Protein AF-A0A9P8C6C4-F1 (afdb_monomer_lite)

pLDDT: mean 72.09, std 23.49, range [23.41, 96.38]

Secondary structure (DSSP, 8-state):
--HHHHHHHHHHTSHHHHHTT-TTS--TT--TT--HHHHHHHHHHHHHHHTTHHHHHHHHHHTT-TT------S--SS--TTS--TTSHHHHHHHHHHHHHHHHHHHHHHHHHHHHHHHIIIII--S--EEE-HHHHHIIIIIII-GGG-SSS-HHHHHHHHHHHHHHHHHHHHTTHHHHHHHHS-HHHHHHHHHHHHHHHHHHHHSSSSS---EE--SSSSSEE----GGGB-TTS-B-S-TT--HHHHHIIIIIIIHHHHHHHTT-TTHHHHHHHHHHHHH--TTSTT-SS-SSHHHHHHHHHHT-SS------SSTT-------THHHHHHHHHHHHHHHHHHHHHHHHHHHHHHHTT-EETTTTEETTHHHHHHHHHHHHHHHHHTTPPPEEE-TTHHHHHHTT--SHHHHHHHHHHHHHHGGGHHHHTT--HHHHHHHHHHHHHHHGGGGGGS--S-HHHHHHHHHHHHHHHHTT-HHHHHHHHHHHHHHHHHHHHHHHHHTTTS---TTGGGSPP--SS-TT-SS-HHHHHHHTT-TTTTS---HHHHHHHHHHHHHHHHHHHHHHHHHHHTTS-------------------------------------------------------------------------------------------------------------------------

Radius of gyration: 35.08 Å; chains: 1; bounding box: 98×81×143 Å

Structure (mmCIF, N/CA/C/O backbone):
data_AF-A0A9P8C6C4-F1
#
_entry.id   AF-A0A9P8C6C4-F1
#
loop_
_atom_site.group_PDB
_atom_site.id
_atom_site.type_symbol
_atom_site.label_atom_id
_atom_site.label_alt_id
_atom_site.label_comp_id
_atom_site.label_asym_id
_atom_site.label_entity_id
_atom_site.label_seq_id
_atom_site.pdbx_PDB_ins_code
_atom_site.Cartn_x
_atom_site.Cartn_y
_atom_site.Cartn_z
_atom_site.occupancy
_atom_site.B_iso_or_equiv
_atom_site.auth_seq_id
_atom_site.auth_comp_id
_atom_site.auth_asym_id
_atom_site.auth_atom_id
_atom_site.pdbx_PDB_model_num
ATOM 1 N N . MET A 1 1 ? -21.435 -34.647 16.711 1.00 60.44 1 MET A N 1
ATOM 2 C CA . MET A 1 1 ? -20.491 -33.586 16.289 1.00 60.44 1 MET A CA 1
ATOM 3 C C . MET A 1 1 ? -19.657 -34.067 15.110 1.00 60.44 1 MET A C 1
ATOM 5 O O . MET A 1 1 ? -18.943 -35.068 15.245 1.00 60.44 1 MET A O 1
ATOM 9 N N . GLY A 1 2 ? -19.769 -33.387 13.965 1.00 82.94 2 GLY A N 1
ATOM 10 C CA . GLY A 1 2 ? -18.887 -33.597 12.809 1.00 82.94 2 GLY A CA 1
ATOM 11 C C . GLY A 1 2 ? -17.438 -33.200 13.120 1.00 82.94 2 GLY A C 1
ATOM 12 O O . GLY A 1 2 ? -17.181 -32.551 14.133 1.00 82.94 2 GLY A O 1
ATOM 13 N N . TRP A 1 3 ? -16.485 -33.602 12.274 1.00 86.94 3 TRP A N 1
ATOM 14 C CA . TRP A 1 3 ? -15.050 -33.352 12.497 1.00 86.94 3 TRP A CA 1
ATOM 15 C C . TRP A 1 3 ? -14.733 -31.860 12.696 1.00 86.94 3 TRP A C 1
ATOM 17 O O . TRP A 1 3 ? -14.073 -31.507 13.666 1.00 86.94 3 TRP A O 1
ATOM 27 N N . VAL A 1 4 ? -15.318 -30.988 11.866 1.00 85.12 4 VAL A N 1
ATOM 28 C CA . VAL A 1 4 ? -15.214 -29.516 11.953 1.00 85.12 4 VAL A CA 1
ATOM 29 C C . VAL A 1 4 ? -15.538 -29.000 13.358 1.00 85.12 4 VAL A C 1
ATOM 31 O O . VAL A 1 4 ? -14.808 -28.192 13.924 1.00 85.12 4 VAL A O 1
ATOM 34 N N . GLU A 1 5 ? -16.621 -29.495 13.950 1.00 84.25 5 GLU A N 1
ATOM 35 C CA . GLU A 1 5 ? -17.101 -29.028 15.249 1.00 84.25 5 GLU A CA 1
ATOM 36 C C . GLU A 1 5 ? -16.272 -29.579 16.408 1.00 84.25 5 GLU A C 1
ATOM 38 O O . GLU A 1 5 ? -16.008 -28.864 17.372 1.00 84.25 5 GLU A O 1
ATOM 43 N N . ARG A 1 6 ? -15.765 -30.814 16.285 1.00 86.12 6 ARG A N 1
ATOM 44 C CA . ARG A 1 6 ? -14.806 -31.367 17.254 1.00 86.12 6 ARG A CA 1
ATOM 45 C C . ARG A 1 6 ? -13.509 -30.569 17.265 1.00 86.12 6 ARG A C 1
ATOM 47 O O . ARG A 1 6 ? -13.021 -30.248 18.343 1.00 86.12 6 ARG A O 1
ATOM 54 N N . THR A 1 7 ? -12.977 -30.227 16.094 1.00 85.62 7 THR A N 1
ATOM 55 C CA . THR A 1 7 ? -11.746 -29.437 15.973 1.00 85.62 7 THR A CA 1
ATOM 56 C C . THR A 1 7 ? -11.948 -28.026 16.516 1.00 85.62 7 THR A C 1
ATOM 58 O O . THR A 1 7 ? -11.130 -27.561 17.304 1.00 85.62 7 THR A O 1
ATOM 61 N N . ASN A 1 8 ? -13.067 -27.372 16.185 1.00 87.44 8 ASN A N 1
ATOM 62 C CA . ASN A 1 8 ? -13.398 -26.054 16.731 1.00 87.44 8 ASN A CA 1
ATOM 63 C C . ASN A 1 8 ? -13.511 -26.083 18.263 1.00 87.44 8 ASN A C 1
ATOM 65 O O . ASN A 1 8 ? -12.898 -25.252 18.923 1.00 87.44 8 ASN A O 1
ATOM 69 N N . MET A 1 9 ? -14.209 -27.067 18.840 1.00 83.56 9 MET A N 1
ATOM 70 C CA . MET A 1 9 ? -14.356 -27.190 20.297 1.00 83.56 9 MET A CA 1
ATOM 71 C C . MET A 1 9 ? -13.047 -27.567 21.002 1.00 83.56 9 MET A C 1
ATOM 73 O O . MET A 1 9 ? -12.782 -27.097 22.109 1.00 83.56 9 MET A O 1
ATOM 77 N N . ALA A 1 10 ? -12.215 -28.405 20.380 1.00 86.19 10 ALA A N 1
ATOM 78 C CA . ALA A 1 10 ? -10.896 -28.747 20.906 1.00 86.19 10 ALA A CA 1
ATOM 79 C C . ALA A 1 10 ? -9.969 -27.522 20.921 1.00 86.19 10 ALA A C 1
ATOM 81 O O . ALA A 1 10 ? -9.306 -27.262 21.925 1.00 86.19 10 ALA A O 1
ATOM 82 N N . MET A 1 11 ? -9.973 -26.735 19.840 1.00 87.56 11 MET A N 1
ATOM 83 C CA . MET A 1 11 ? -9.178 -25.510 19.738 1.00 87.56 11 MET A CA 1
ATOM 84 C C . MET A 1 11 ? -9.706 -24.402 20.651 1.00 87.56 11 MET A C 1
ATOM 86 O O . MET A 1 11 ? -8.899 -23.737 21.294 1.00 87.56 11 MET A O 1
ATOM 90 N N . ALA A 1 12 ? -11.024 -24.251 20.801 1.00 83.31 12 ALA A N 1
ATOM 91 C CA . ALA A 1 12 ? -11.626 -23.292 21.728 1.00 83.31 12 ALA A CA 1
ATOM 92 C C . ALA A 1 12 ? -11.179 -23.530 23.180 1.00 83.31 12 ALA A C 1
ATOM 94 O O . ALA A 1 12 ? -10.804 -22.594 23.879 1.00 83.31 12 ALA A O 1
ATOM 95 N N . LYS A 1 13 ? -11.124 -24.794 23.620 1.00 84.81 13 LYS A N 1
ATOM 96 C CA . LYS A 1 13 ? -10.669 -25.163 24.976 1.00 84.81 13 LYS A CA 1
ATOM 97 C C . LYS A 1 13 ? -9.148 -25.102 25.163 1.00 84.81 13 LYS A C 1
ATOM 99 O O . LYS A 1 13 ? -8.657 -25.199 26.290 1.00 84.81 13 LYS A O 1
ATOM 104 N N . SER A 1 14 ? -8.391 -24.976 24.076 1.00 90.00 14 SER A N 1
ATOM 105 C CA . SER A 1 14 ? -6.930 -24.926 24.117 1.00 90.00 14 SER A CA 1
ATOM 106 C C . SER A 1 14 ? -6.407 -23.581 24.647 1.00 90.00 14 SER A C 1
ATOM 108 O O . SER A 1 14 ? -7.156 -22.633 24.883 1.00 90.00 14 SER A O 1
ATOM 110 N N . VAL A 1 15 ? -5.087 -23.485 24.837 1.00 86.19 15 VAL A N 1
ATOM 111 C CA . VAL A 1 15 ? -4.421 -22.214 25.179 1.00 86.19 15 VAL A CA 1
ATOM 112 C C . VAL A 1 15 ? -4.618 -21.178 24.069 1.00 86.19 15 VAL A C 1
ATOM 114 O O . VAL A 1 15 ? -4.832 -20.007 24.364 1.00 86.19 15 VAL A O 1
ATOM 117 N N . ILE A 1 16 ? -4.634 -21.621 22.808 1.00 84.06 16 ILE A N 1
ATOM 118 C CA . ILE A 1 16 ? -4.867 -20.765 21.639 1.00 84.06 16 ILE A CA 1
ATOM 119 C C . ILE A 1 16 ? -6.275 -20.168 21.720 1.00 84.06 16 ILE A C 1
ATOM 121 O O . ILE A 1 16 ? -6.435 -18.957 21.629 1.00 84.06 16 ILE A O 1
ATOM 125 N N . GLY A 1 17 ? -7.293 -20.991 21.983 1.00 79.31 17 GLY A N 1
ATOM 126 C CA . GLY A 1 17 ? -8.668 -20.505 22.103 1.00 79.31 17 GLY A CA 1
ATOM 127 C C . GLY A 1 17 ? -8.864 -19.502 23.237 1.00 79.31 17 GLY A C 1
ATOM 128 O O . GLY A 1 17 ? -9.591 -18.531 23.057 1.00 79.31 17 GLY A O 1
ATOM 129 N N . ARG A 1 18 ? -8.154 -19.671 24.360 1.00 82.19 18 ARG A N 1
ATOM 130 C CA . ARG A 1 18 ? -8.164 -18.698 25.465 1.00 82.19 18 ARG A CA 1
ATOM 131 C C . ARG A 1 18 ? -7.414 -17.402 25.146 1.00 82.19 18 ARG A C 1
ATOM 133 O O . ARG A 1 18 ? -7.883 -16.346 25.548 1.00 82.19 18 ARG A O 1
ATOM 140 N N . HIS A 1 19 ? -6.289 -17.464 24.428 1.00 84.88 19 HIS A N 1
ATOM 141 C CA . HIS A 1 19 ? -5.524 -16.273 24.021 1.00 84.88 19 HIS A CA 1
ATOM 142 C C . HIS A 1 19 ? -6.310 -15.402 23.035 1.00 84.88 19 HIS A C 1
ATOM 144 O O . HIS A 1 19 ? -6.444 -14.201 23.236 1.00 84.88 19 HIS A O 1
ATOM 150 N N . PHE A 1 20 ? -6.891 -16.027 22.008 1.00 84.19 20 PHE A N 1
ATOM 151 C CA . PHE A 1 20 ? -7.657 -15.341 20.961 1.00 84.19 20 PHE A CA 1
ATOM 152 C C . PHE A 1 20 ? -9.136 -15.110 21.326 1.00 84.19 20 PHE A C 1
ATOM 154 O O . PHE A 1 20 ? -9.874 -14.535 20.529 1.00 84.19 20 PHE A O 1
ATOM 161 N N . ARG A 1 21 ? -9.562 -15.518 22.533 1.00 83.62 21 ARG A N 1
ATOM 162 C CA . ARG A 1 21 ? -10.928 -15.356 23.073 1.00 83.62 21 ARG A CA 1
ATOM 163 C C . ARG A 1 21 ? -12.019 -15.970 22.187 1.00 83.62 21 ARG A C 1
ATOM 165 O O . ARG A 1 21 ? -13.070 -15.364 21.973 1.00 83.62 21 ARG A O 1
ATOM 172 N N . LEU A 1 22 ? -11.760 -17.178 21.682 1.00 83.88 22 LEU A N 1
ATOM 173 C CA . LEU A 1 22 ? -12.692 -17.919 20.830 1.00 83.88 22 LEU A CA 1
ATOM 174 C C . LEU A 1 22 ? -13.999 -18.266 21.557 1.00 83.88 22 LEU A C 1
ATOM 176 O O . LEU A 1 22 ? -14.025 -18.433 22.779 1.00 83.88 22 LEU A O 1
ATOM 180 N N . GLU A 1 23 ? -15.069 -18.454 20.787 1.00 82.44 23 GLU A N 1
ATOM 181 C CA . GLU A 1 23 ? -16.352 -18.943 21.296 1.00 82.44 23 GLU A CA 1
ATOM 182 C C . GLU A 1 23 ? -16.161 -20.283 22.036 1.00 82.44 23 GLU A C 1
ATOM 184 O O . GLU A 1 23 ? -15.497 -21.189 21.525 1.00 82.44 23 GLU A O 1
ATOM 189 N N . PHE A 1 24 ? -16.735 -20.420 23.239 1.00 77.94 24 PHE A N 1
ATOM 190 C CA . PHE A 1 24 ? -16.624 -21.603 24.111 1.00 77.94 24 PHE A CA 1
ATOM 191 C C . PHE A 1 24 ? -15.257 -21.818 24.786 1.00 77.94 24 PHE A C 1
ATOM 193 O O . PHE A 1 24 ? -14.993 -22.911 25.303 1.00 77.94 24 PHE A O 1
ATOM 200 N N . CYS A 1 25 ? -14.381 -20.806 24.832 1.00 77.00 25 CYS A N 1
ATOM 201 C CA . CYS A 1 25 ? -13.099 -20.914 25.543 1.00 77.00 25 CYS A CA 1
ATOM 202 C C . CYS A 1 25 ? -13.213 -20.750 27.073 1.00 77.00 25 CYS A C 1
ATOM 204 O O . CYS A 1 25 ? -12.270 -21.076 27.799 1.00 77.00 25 CYS A O 1
ATOM 206 N N . GLY A 1 26 ? -14.369 -20.289 27.574 1.00 70.81 26 GLY A N 1
ATOM 207 C CA . GLY A 1 26 ? -14.661 -20.171 29.008 1.00 70.81 26 GLY A CA 1
ATOM 208 C C . GLY A 1 26 ? -14.072 -18.930 29.690 1.00 70.81 26 GLY A C 1
ATOM 209 O O . GLY A 1 26 ? -14.031 -18.876 30.919 1.00 70.81 26 GLY A O 1
ATOM 210 N N . THR A 1 27 ? -13.597 -17.941 28.927 1.00 74.75 27 THR A N 1
ATOM 211 C CA . THR A 1 27 ? -13.163 -16.634 29.453 1.00 74.75 27 THR A CA 1
ATOM 212 C C . THR A 1 27 ? -14.326 -15.643 29.527 1.00 74.75 27 THR A C 1
ATOM 214 O O . THR A 1 27 ? -15.231 -15.705 28.702 1.00 74.75 27 THR A O 1
ATOM 217 N N . ARG A 1 28 ? -14.270 -14.677 30.458 1.00 66.12 28 ARG A N 1
ATOM 218 C CA . ARG A 1 28 ? -15.314 -13.645 30.652 1.00 66.12 28 ARG A CA 1
ATOM 219 C C . ARG A 1 28 ? -15.595 -12.799 29.395 1.00 66.12 28 ARG A C 1
ATOM 221 O O . ARG A 1 28 ? -16.737 -12.407 29.201 1.00 66.12 28 ARG A O 1
ATOM 228 N N . ASN A 1 29 ? -14.587 -12.585 28.545 1.00 70.50 29 ASN A N 1
ATOM 229 C CA . ASN A 1 29 ? -14.662 -11.732 27.351 1.00 70.50 29 ASN A CA 1
ATOM 230 C C . ASN A 1 29 ? -14.589 -12.563 26.051 1.00 70.50 29 ASN A C 1
ATOM 232 O O . ASN A 1 29 ? -13.774 -12.276 25.178 1.00 70.50 29 ASN A O 1
ATOM 236 N N . GLU A 1 30 ? -15.364 -13.646 25.935 1.00 76.25 30 GLU A N 1
ATOM 237 C CA . GLU A 1 30 ? -15.393 -14.449 24.701 1.00 76.25 30 GLU A CA 1
ATOM 238 C C . GLU A 1 30 ? -16.067 -13.704 23.531 1.00 76.25 30 GLU A C 1
ATOM 240 O O . GLU A 1 30 ? -17.112 -13.069 23.697 1.00 76.25 30 GLU A O 1
ATOM 245 N N . ARG A 1 31 ? -15.493 -13.802 22.323 1.00 77.62 31 ARG A N 1
ATOM 246 C CA . ARG A 1 31 ? -16.089 -13.243 21.100 1.00 77.62 31 ARG A CA 1
ATOM 247 C C . ARG A 1 31 ? -17.083 -14.249 20.516 1.00 77.62 31 ARG A C 1
ATOM 249 O O . ARG A 1 31 ? -16.695 -15.274 19.950 1.00 77.62 31 ARG A O 1
ATOM 256 N N . LYS A 1 32 ? -18.380 -13.970 20.659 1.00 74.88 32 LYS A N 1
ATOM 257 C CA . LYS A 1 32 ? -19.456 -14.834 20.141 1.00 74.88 32 LYS A CA 1
ATOM 258 C C . LYS A 1 32 ? -19.371 -14.956 18.613 1.00 74.88 32 LYS A C 1
ATOM 260 O O . LYS A 1 32 ? -19.130 -13.968 17.929 1.00 74.88 32 LYS A O 1
ATOM 265 N N . GLY A 1 33 ? -19.568 -16.166 18.086 1.00 77.12 33 GLY A N 1
ATOM 266 C CA . GLY A 1 33 ? -19.507 -16.455 16.646 1.00 77.12 33 GLY A CA 1
ATOM 267 C C . GLY A 1 33 ? -18.106 -16.720 16.078 1.00 77.12 33 GLY A C 1
ATOM 268 O O . GLY A 1 33 ? -17.983 -17.002 14.884 1.00 77.12 33 GLY A O 1
ATOM 269 N N . THR A 1 34 ? -17.052 -16.685 16.903 1.00 81.69 34 THR A N 1
ATOM 270 C CA . THR A 1 34 ? -15.665 -16.902 16.456 1.00 81.69 34 THR A CA 1
ATOM 271 C C . THR A 1 34 ? -15.256 -18.370 16.565 1.00 81.69 34 THR A C 1
ATOM 273 O O . THR A 1 34 ? -15.094 -18.936 17.647 1.00 81.69 34 THR A O 1
ATOM 276 N N . ARG A 1 35 ? -15.078 -19.023 15.411 1.00 87.50 35 ARG A N 1
ATOM 277 C CA . ARG A 1 35 ? -14.682 -20.438 15.313 1.00 87.50 35 ARG A CA 1
ATOM 278 C C . ARG A 1 35 ? -13.345 -20.565 14.602 1.00 87.50 35 ARG A C 1
ATOM 280 O O . ARG A 1 35 ? -13.152 -19.956 13.557 1.00 87.50 35 ARG A O 1
ATOM 287 N N . PHE A 1 36 ? -12.471 -21.443 15.092 1.00 89.00 36 PHE A N 1
ATOM 288 C CA . PHE A 1 36 ? -11.117 -21.619 14.552 1.00 89.00 36 PHE A CA 1
ATOM 289 C C . PHE A 1 36 ? -11.076 -21.817 13.025 1.00 89.00 36 PHE A C 1
ATOM 291 O O . PHE A 1 36 ? -10.344 -21.121 12.330 1.00 89.00 36 PHE A O 1
ATOM 298 N N . LEU A 1 37 ? -11.883 -22.727 12.473 1.00 89.06 37 LEU A N 1
ATOM 299 C CA . LEU A 1 37 ? -11.879 -22.982 11.026 1.00 89.06 37 LEU A CA 1
ATOM 300 C C . LEU A 1 37 ? -12.465 -21.828 10.195 1.00 89.06 37 LEU A C 1
ATOM 302 O O . LEU A 1 37 ? -12.063 -21.652 9.044 1.00 89.06 37 LEU A O 1
ATOM 306 N N . ASN A 1 38 ? -13.373 -21.032 10.769 1.00 89.50 38 ASN A N 1
ATOM 307 C CA . ASN A 1 38 ? -13.882 -19.826 10.114 1.00 89.50 38 ASN A CA 1
ATOM 308 C C . ASN A 1 38 ? -12.778 -18.769 10.038 1.00 89.50 38 ASN A C 1
ATOM 310 O O . ASN A 1 38 ? -12.552 -18.211 8.972 1.00 89.50 38 ASN A O 1
ATOM 314 N N . GLU A 1 39 ? -12.028 -18.583 11.125 1.00 91.56 39 GLU A N 1
ATOM 315 C CA . GLU A 1 39 ? -10.880 -17.673 11.176 1.00 91.56 39 GLU A CA 1
ATOM 316 C C . GLU A 1 39 ? -9.774 -18.089 10.192 1.00 91.56 39 GLU A C 1
ATOM 318 O O . GLU A 1 39 ? -9.209 -17.245 9.501 1.00 91.56 39 GLU A O 1
ATOM 323 N N . VAL A 1 40 ? -9.498 -19.392 10.049 1.00 93.06 40 VAL A N 1
ATOM 324 C CA . VAL A 1 40 ? -8.540 -19.895 9.045 1.00 93.06 40 VAL A CA 1
ATOM 325 C C . VAL A 1 40 ? -9.012 -19.589 7.625 1.00 93.06 40 VAL A C 1
ATOM 327 O O . VAL A 1 40 ? -8.235 -19.110 6.801 1.00 93.06 40 VAL A O 1
ATOM 330 N N . ARG A 1 41 ? -10.292 -19.828 7.324 1.00 90.50 41 ARG A N 1
ATOM 331 C CA . ARG A 1 41 ? -10.875 -19.503 6.015 1.00 90.50 41 ARG A CA 1
ATOM 332 C C . ARG A 1 41 ? -10.841 -18.000 5.737 1.00 90.50 41 ARG A C 1
ATOM 334 O O . ARG A 1 41 ? -10.523 -17.609 4.617 1.00 90.50 41 ARG A O 1
ATOM 341 N N . ALA A 1 42 ? -11.157 -17.184 6.733 1.00 90.88 42 ALA A N 1
ATOM 342 C CA . ALA A 1 42 ? -11.105 -15.736 6.635 1.00 90.88 42 ALA A CA 1
ATOM 343 C C . ALA A 1 42 ? -9.664 -15.236 6.431 1.00 90.88 42 ALA A C 1
ATOM 345 O O . ALA A 1 42 ? -9.440 -14.409 5.556 1.00 90.88 42 ALA A O 1
ATOM 346 N N . GLY A 1 43 ? -8.670 -15.808 7.121 1.00 92.88 43 GLY A N 1
ATOM 347 C CA . GLY A 1 43 ? -7.254 -15.505 6.882 1.00 92.88 43 GLY A CA 1
ATOM 348 C C . GLY A 1 43 ? -6.787 -15.876 5.470 1.00 92.88 43 GLY A C 1
ATOM 349 O O . GLY A 1 43 ? -6.082 -15.107 4.825 1.00 92.88 43 GLY A O 1
ATOM 350 N N . LEU A 1 44 ? -7.241 -17.014 4.932 1.00 92.06 44 LEU A N 1
ATOM 351 C CA . LEU A 1 44 ? -6.991 -17.362 3.527 1.00 92.06 44 LEU A CA 1
ATOM 352 C C . LEU A 1 44 ? -7.639 -16.357 2.567 1.00 92.06 44 LEU A C 1
ATOM 354 O O . LEU A 1 44 ? -7.019 -15.973 1.579 1.00 92.06 44 LEU A O 1
ATOM 358 N N . ALA A 1 45 ? -8.867 -15.915 2.851 1.00 89.50 45 ALA A N 1
ATOM 359 C CA . ALA A 1 45 ? -9.542 -14.900 2.047 1.00 89.50 45 ALA A CA 1
ATOM 360 C C . ALA A 1 45 ? -8.786 -13.562 2.069 1.00 89.50 45 ALA A C 1
ATOM 362 O O . ALA A 1 45 ? -8.580 -12.981 1.005 1.00 89.50 45 ALA A O 1
ATOM 363 N N . THR A 1 46 ? -8.304 -13.122 3.237 1.00 91.44 46 THR A N 1
ATOM 364 C CA . THR A 1 46 ? -7.452 -11.929 3.367 1.00 91.44 46 THR A CA 1
ATOM 365 C C . THR A 1 46 ? -6.156 -12.079 2.577 1.00 91.44 46 THR A C 1
ATOM 367 O O . THR A 1 46 ? -5.823 -11.204 1.782 1.00 91.44 46 THR A O 1
ATOM 370 N N . PHE A 1 47 ? -5.453 -13.209 2.705 1.00 93.44 47 PHE A N 1
ATOM 371 C CA . PHE A 1 47 ? -4.243 -13.461 1.920 1.00 93.44 47 PHE A CA 1
ATOM 372 C C . PHE A 1 47 ? -4.514 -13.394 0.414 1.00 93.44 47 PHE A C 1
ATOM 374 O O . PHE A 1 47 ? -3.791 -12.713 -0.306 1.00 93.44 47 PHE A O 1
ATOM 381 N N . PHE A 1 48 ? -5.576 -14.039 -0.076 1.00 88.62 48 PHE A N 1
ATOM 382 C CA . PHE A 1 48 ? -5.917 -13.979 -1.499 1.00 88.62 48 PHE A CA 1
ATOM 383 C C . PHE A 1 48 ? -6.414 -12.598 -1.956 1.00 88.62 48 PHE A C 1
ATOM 385 O O . PHE A 1 48 ? -6.376 -12.298 -3.146 1.00 88.62 48 PHE A O 1
ATOM 392 N N . ALA A 1 49 ? -6.882 -11.743 -1.051 1.00 86.19 49 ALA A N 1
ATOM 393 C CA . ALA A 1 49 ? -7.176 -10.352 -1.378 1.00 86.19 49 ALA A CA 1
ATOM 394 C C . ALA A 1 49 ? -5.897 -9.499 -1.447 1.00 86.19 49 ALA A C 1
ATOM 396 O O . ALA A 1 49 ? -5.848 -8.550 -2.219 1.00 86.19 49 ALA A O 1
ATOM 397 N N . MET A 1 50 ? -4.853 -9.867 -0.697 1.00 90.25 50 MET A N 1
ATOM 398 C CA . MET A 1 50 ? -3.625 -9.082 -0.527 1.00 90.25 50 MET A CA 1
ATOM 399 C C . MET A 1 50 ? -2.404 -9.598 -1.301 1.00 90.25 50 MET A C 1
ATOM 401 O O . MET A 1 50 ? -1.422 -8.873 -1.424 1.00 90.25 50 MET A O 1
ATOM 405 N N . ALA A 1 51 ? -2.410 -10.824 -1.837 1.00 89.81 51 ALA A N 1
ATOM 406 C CA . ALA A 1 51 ? -1.195 -11.419 -2.412 1.00 89.81 51 ALA A CA 1
ATOM 407 C C . ALA A 1 51 ? -0.627 -10.632 -3.607 1.00 89.81 51 ALA A C 1
ATOM 409 O O . ALA A 1 51 ? 0.564 -10.732 -3.892 1.00 89.81 51 ALA A O 1
ATOM 410 N N . TYR A 1 52 ? -1.454 -9.825 -4.282 1.00 88.00 52 TYR A N 1
ATOM 411 C CA . TYR A 1 52 ? -1.005 -8.943 -5.361 1.00 88.00 52 TYR A CA 1
ATOM 412 C C . TYR A 1 52 ? 0.029 -7.905 -4.885 1.00 88.00 52 TYR A C 1
ATOM 414 O O . TYR A 1 52 ? 0.887 -7.497 -5.662 1.00 88.00 52 TYR A O 1
ATOM 422 N N . ILE A 1 53 ? 0.003 -7.512 -3.606 1.00 90.69 53 ILE A N 1
ATOM 423 C CA . ILE A 1 53 ? 0.912 -6.506 -3.032 1.00 90.69 53 ILE A CA 1
ATOM 424 C C . ILE A 1 53 ? 2.374 -6.933 -3.185 1.00 90.69 53 ILE A C 1
ATOM 426 O O . ILE A 1 53 ? 3.238 -6.088 -3.396 1.00 90.69 53 ILE A O 1
ATOM 430 N N . ILE A 1 54 ? 2.650 -8.242 -3.151 1.00 92.31 54 ILE A N 1
ATOM 431 C CA . ILE A 1 54 ? 4.002 -8.792 -3.306 1.00 92.31 54 ILE A CA 1
ATOM 432 C C . ILE A 1 54 ? 4.631 -8.323 -4.622 1.00 92.31 54 ILE A C 1
ATOM 434 O O . ILE A 1 54 ? 5.776 -7.876 -4.630 1.00 92.31 54 ILE A O 1
ATOM 438 N N . SER A 1 55 ? 3.888 -8.413 -5.728 1.00 89.50 55 SER A N 1
ATOM 439 C CA . SER A 1 55 ? 4.381 -8.000 -7.041 1.00 89.50 55 SER A CA 1
ATOM 440 C C . SER A 1 55 ? 4.276 -6.494 -7.243 1.00 89.50 55 SER A C 1
ATOM 442 O O . SER A 1 55 ? 5.207 -5.894 -7.769 1.00 89.50 55 SER A O 1
ATOM 444 N N . VAL A 1 56 ? 3.177 -5.866 -6.807 1.00 88.56 56 VAL A N 1
ATOM 445 C CA . VAL A 1 56 ? 2.953 -4.439 -7.096 1.00 88.56 56 VAL A CA 1
ATOM 446 C C . VAL A 1 56 ? 3.860 -3.534 -6.270 1.00 88.56 56 VAL A C 1
ATOM 448 O O . VAL A 1 56 ? 4.402 -2.567 -6.798 1.00 88.56 56 VAL A O 1
ATOM 451 N N . ASN A 1 57 ? 4.094 -3.847 -4.994 1.00 92.69 57 ASN A N 1
ATOM 452 C CA . ASN A 1 57 ? 5.044 -3.070 -4.202 1.00 92.69 57 ASN A CA 1
ATOM 453 C C . ASN A 1 57 ? 6.450 -3.136 -4.804 1.00 92.69 57 ASN A C 1
ATOM 455 O O . ASN A 1 57 ? 7.138 -2.121 -4.888 1.00 92.69 57 ASN A O 1
ATOM 459 N N . ALA A 1 58 ? 6.855 -4.323 -5.260 1.00 91.69 58 ALA A N 1
ATOM 460 C CA . ALA A 1 58 ? 8.138 -4.522 -5.909 1.00 91.69 58 ALA A CA 1
ATOM 461 C C . ALA A 1 58 ? 8.238 -3.798 -7.257 1.00 91.69 58 ALA A C 1
ATOM 463 O O . ALA A 1 58 ? 9.299 -3.255 -7.556 1.00 91.69 58 ALA A O 1
ATOM 464 N N . SER A 1 59 ? 7.174 -3.775 -8.070 1.00 88.19 59 SER A N 1
ATOM 465 C CA . SER A 1 59 ? 7.179 -3.053 -9.348 1.00 88.19 59 SER A CA 1
ATOM 466 C C . SER A 1 59 ? 7.272 -1.547 -9.130 1.00 88.19 59 SER A C 1
ATOM 468 O O . SER A 1 59 ? 8.192 -0.931 -9.647 1.00 88.19 59 SER A O 1
ATOM 470 N N . ILE A 1 60 ? 6.404 -0.982 -8.283 1.00 89.50 60 ILE A N 1
ATOM 471 C CA . ILE A 1 60 ? 6.393 0.460 -8.005 1.00 89.50 60 ILE A CA 1
ATOM 472 C C . ILE A 1 60 ? 7.713 0.882 -7.364 1.00 89.50 60 ILE A C 1
ATOM 474 O O . ILE A 1 60 ? 8.371 1.789 -7.848 1.00 89.50 60 ILE A O 1
ATOM 478 N N . THR A 1 61 ? 8.159 0.198 -6.310 1.00 91.94 61 THR A N 1
ATOM 479 C CA . THR A 1 61 ? 9.368 0.616 -5.584 1.00 91.94 61 THR A CA 1
ATOM 480 C C . THR A 1 61 ? 10.632 0.470 -6.440 1.00 91.94 61 THR A C 1
ATOM 482 O O . THR A 1 61 ? 11.557 1.272 -6.303 1.00 91.94 61 THR A O 1
ATOM 485 N N . ALA A 1 62 ? 10.690 -0.505 -7.357 1.00 91.19 62 ALA A N 1
ATOM 486 C CA . ALA A 1 62 ? 11.818 -0.652 -8.277 1.00 91.19 62 ALA A CA 1
ATOM 487 C C . ALA A 1 62 ? 11.923 0.507 -9.287 1.00 91.19 62 ALA A C 1
ATOM 489 O O . ALA A 1 62 ? 13.044 0.853 -9.664 1.00 91.19 62 ALA A O 1
ATOM 490 N N . ASP A 1 63 ? 10.813 1.167 -9.641 1.00 88.81 63 ASP A N 1
ATOM 491 C CA . ASP A 1 63 ? 10.812 2.351 -10.520 1.00 88.81 63 ASP A CA 1
ATOM 492 C C . ASP A 1 63 ? 11.561 3.543 -9.910 1.00 88.81 63 ASP A C 1
ATOM 494 O O . ASP A 1 63 ? 11.937 4.475 -10.617 1.00 88.81 63 ASP A O 1
ATOM 498 N N . SER A 1 64 ? 11.838 3.528 -8.603 1.00 89.50 64 SER A N 1
ATOM 499 C CA . SER A 1 64 ? 12.700 4.532 -7.967 1.00 89.50 64 SER A CA 1
ATOM 500 C C . SER A 1 64 ? 14.167 4.417 -8.407 1.00 89.50 64 SER A C 1
ATOM 502 O O . SER A 1 64 ? 14.977 5.287 -8.102 1.00 89.50 64 SER A O 1
ATOM 504 N N . GLY A 1 65 ? 14.545 3.325 -9.083 1.00 85.88 65 GLY A N 1
ATOM 505 C CA . GLY A 1 65 ? 15.933 2.982 -9.401 1.00 85.88 65 GLY A CA 1
ATOM 506 C C . GLY A 1 65 ? 16.706 2.377 -8.224 1.00 85.88 65 GLY A C 1
ATOM 507 O O . GLY A 1 65 ? 17.795 1.827 -8.410 1.00 85.88 65 GLY A O 1
ATOM 508 N N . GLY A 1 66 ? 16.144 2.431 -7.011 1.00 88.88 66 GLY A N 1
ATOM 509 C CA . GLY A 1 66 ? 16.714 1.864 -5.797 1.00 88.88 66 GLY A CA 1
ATOM 510 C C . GLY A 1 66 ? 18.164 2.293 -5.555 1.00 88.88 66 GLY A C 1
ATOM 511 O O . GLY A 1 66 ? 18.481 3.473 -5.431 1.00 88.88 66 GLY A O 1
ATOM 512 N N . VAL A 1 67 ? 19.071 1.318 -5.469 1.00 88.25 67 VAL A N 1
ATOM 513 C CA . VAL A 1 67 ? 20.513 1.555 -5.270 1.00 88.25 67 VAL A CA 1
ATOM 514 C C . VAL A 1 67 ? 21.321 1.560 -6.567 1.00 88.25 67 VAL A C 1
ATOM 516 O O . VAL A 1 67 ? 22.552 1.631 -6.513 1.00 88.25 67 VAL A O 1
ATOM 519 N N . CYS A 1 68 ? 20.659 1.410 -7.713 1.00 87.88 68 CYS A N 1
ATOM 520 C CA . CYS A 1 68 ? 21.314 1.342 -9.009 1.00 87.88 68 CYS A CA 1
ATOM 521 C C . CYS A 1 68 ? 21.753 2.741 -9.439 1.00 87.88 68 CYS A C 1
ATOM 523 O O . CYS A 1 68 ? 20.999 3.704 -9.343 1.00 87.88 68 CYS A O 1
ATOM 525 N N . ILE A 1 69 ? 22.987 2.847 -9.926 1.00 81.56 69 ILE A N 1
ATOM 526 C CA . ILE A 1 69 ? 23.558 4.106 -10.400 1.00 81.56 69 ILE A CA 1
ATOM 527 C C . ILE A 1 69 ? 23.603 4.041 -11.921 1.00 81.56 69 ILE A C 1
ATOM 529 O O . ILE A 1 69 ? 24.145 3.089 -12.486 1.00 81.56 69 ILE A O 1
ATOM 533 N N . CYS A 1 70 ? 23.018 5.040 -12.575 1.00 76.62 70 CYS A N 1
ATOM 534 C CA . CYS A 1 70 ? 23.176 5.235 -14.008 1.00 76.62 70 CYS A CA 1
ATOM 535 C C . CYS A 1 70 ? 24.563 5.842 -14.262 1.00 76.62 70 CYS A C 1
ATOM 537 O O . CYS A 1 70 ? 24.835 6.967 -13.839 1.00 76.62 70 CYS A O 1
ATOM 539 N N . ASP A 1 71 ? 25.461 5.085 -14.894 1.00 68.56 71 ASP A N 1
ATOM 540 C CA . ASP A 1 71 ? 26.810 5.562 -15.202 1.00 68.56 71 ASP A CA 1
ATOM 541 C C . ASP A 1 71 ? 26.765 6.577 -16.358 1.00 68.56 71 ASP A C 1
ATOM 543 O O . ASP A 1 71 ? 26.495 6.226 -17.509 1.00 68.56 71 ASP A O 1
ATOM 547 N N . GLN A 1 72 ? 27.012 7.848 -16.030 1.00 65.62 72 GLN A N 1
ATOM 548 C CA . GLN A 1 72 ? 27.059 8.969 -16.976 1.00 65.62 72 GLN A CA 1
ATOM 549 C C . GLN A 1 72 ? 28.486 9.310 -17.438 1.00 65.62 72 GLN A C 1
ATOM 551 O O . GLN A 1 72 ? 28.692 10.328 -18.095 1.00 65.62 72 GLN A O 1
ATOM 556 N N . THR A 1 73 ? 29.499 8.508 -17.085 1.00 54.19 73 THR A N 1
ATOM 557 C CA . THR A 1 73 ? 30.913 8.831 -17.373 1.00 54.19 73 THR A CA 1
ATOM 558 C C . THR A 1 73 ? 31.266 8.816 -18.862 1.00 54.19 73 THR A C 1
ATOM 560 O O . THR A 1 73 ? 32.272 9.398 -19.270 1.00 54.19 73 THR A O 1
ATOM 563 N N . LEU A 1 74 ? 30.425 8.214 -19.703 1.00 58.47 74 LEU A N 1
ATOM 564 C CA . LEU A 1 74 ? 30.491 8.366 -21.151 1.00 58.47 74 LEU A CA 1
ATOM 565 C C . LEU A 1 74 ? 29.730 9.643 -21.532 1.00 58.47 74 LEU A C 1
ATOM 567 O O . LEU A 1 74 ? 28.519 9.695 -21.348 1.00 58.47 74 LEU A O 1
ATOM 571 N N . ASN A 1 75 ? 30.428 10.656 -22.070 1.00 56.56 75 ASN A N 1
ATOM 572 C CA . ASN A 1 75 ? 29.843 11.884 -22.638 1.00 56.56 75 ASN A CA 1
ATOM 573 C C . ASN A 1 75 ? 28.859 11.546 -23.779 1.00 56.56 75 ASN A C 1
ATOM 575 O O . ASN A 1 75 ? 29.201 11.625 -24.960 1.00 56.56 75 ASN A O 1
ATOM 579 N N . PHE A 1 76 ? 27.647 11.134 -23.421 1.00 62.06 76 PHE A N 1
ATOM 580 C CA . PHE A 1 76 ? 26.589 10.746 -24.339 1.00 62.06 76 PHE A CA 1
ATOM 581 C C . PHE A 1 76 ? 25.724 11.971 -24.642 1.00 62.06 76 PHE A C 1
ATOM 583 O O . PHE A 1 76 ? 25.275 12.672 -23.735 1.00 62.06 76 PHE A O 1
ATOM 590 N N . THR A 1 77 ? 25.513 12.252 -25.926 1.00 60.03 77 THR A N 1
ATOM 591 C CA . THR A 1 77 ? 24.639 13.326 -26.404 1.00 60.03 77 THR A CA 1
ATOM 592 C C . THR A 1 77 ? 23.482 12.718 -27.201 1.00 60.03 77 THR A C 1
ATOM 594 O O . THR A 1 77 ? 23.730 12.039 -28.199 1.00 60.03 77 THR A O 1
ATOM 597 N N . PRO A 1 78 ? 22.215 12.952 -26.810 1.00 62.03 78 PRO A N 1
ATOM 598 C CA . PRO A 1 78 ? 21.752 13.716 -25.643 1.00 62.03 78 PRO A CA 1
ATOM 599 C C . PRO A 1 78 ? 22.054 13.016 -24.298 1.00 62.03 78 PRO A C 1
ATOM 601 O O . PRO A 1 78 ? 22.153 11.788 -24.272 1.00 62.03 78 PRO A O 1
ATOM 604 N N . PRO A 1 79 ? 22.204 13.777 -23.193 1.00 62.66 79 PRO A N 1
ATOM 605 C CA . PRO A 1 79 ? 22.363 13.200 -21.860 1.00 62.66 79 PRO A CA 1
ATOM 606 C C . PRO A 1 79 ? 21.134 12.353 -21.514 1.00 62.66 79 PRO A C 1
ATOM 608 O O . PRO A 1 79 ? 20.005 12.786 -21.738 1.00 62.66 79 PRO A O 1
ATOM 611 N N . ASP A 1 80 ? 21.361 11.158 -20.968 1.00 64.06 80 ASP A N 1
ATOM 612 C CA . ASP A 1 80 ? 20.312 10.224 -20.546 1.00 64.06 80 ASP A CA 1
ATOM 613 C C . ASP A 1 80 ? 20.254 10.161 -19.009 1.00 64.06 80 ASP A C 1
ATOM 615 O O . ASP A 1 80 ? 20.878 9.290 -18.395 1.00 64.06 80 ASP A O 1
ATOM 619 N N . PRO A 1 81 ? 19.567 11.118 -18.357 1.00 66.31 81 PRO A N 1
ATOM 620 C CA . PRO A 1 81 ? 19.519 11.203 -16.901 1.00 66.31 81 PRO A CA 1
ATOM 621 C C . PRO A 1 81 ? 18.792 10.028 -16.237 1.00 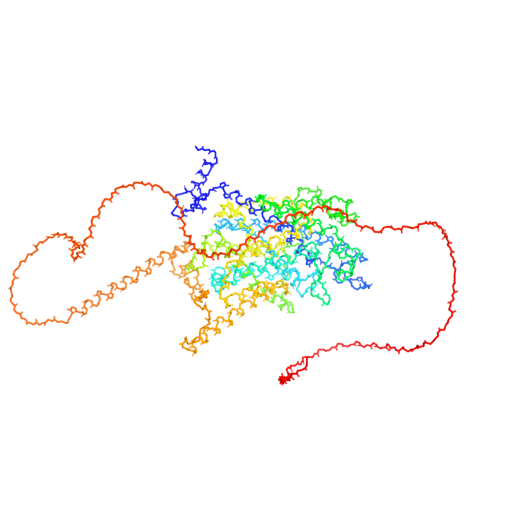66.31 81 PRO A C 1
ATOM 623 O O . PRO A 1 81 ? 19.026 9.785 -15.057 1.00 66.31 81 PRO A O 1
ATOM 626 N N . HIS A 1 82 ? 17.961 9.283 -16.975 1.00 70.06 82 HIS A N 1
ATOM 627 C CA . HIS A 1 82 ? 17.140 8.190 -16.439 1.00 70.06 82 HIS A CA 1
ATOM 628 C C . HIS A 1 82 ? 17.577 6.796 -16.921 1.00 70.06 82 HIS A C 1
ATOM 630 O O . HIS A 1 82 ? 16.928 5.806 -16.584 1.00 70.06 82 HIS A O 1
ATOM 636 N N . CYS A 1 83 ? 18.683 6.691 -17.672 1.00 73.19 83 CYS A N 1
ATOM 637 C CA . CYS A 1 83 ? 19.164 5.433 -18.260 1.00 73.19 83 CYS A CA 1
ATOM 638 C C . CYS A 1 83 ? 18.105 4.717 -19.129 1.00 73.19 83 CYS A C 1
ATOM 640 O O . CYS A 1 83 ? 18.062 3.488 -19.173 1.00 73.19 83 CYS A O 1
ATOM 642 N N . MET A 1 84 ? 17.238 5.473 -19.811 1.00 70.56 84 MET A N 1
ATOM 643 C CA . MET A 1 84 ? 16.133 4.926 -20.616 1.00 70.56 84 MET A CA 1
ATOM 644 C C . MET A 1 84 ? 16.481 4.776 -22.098 1.00 70.56 84 MET A C 1
ATOM 646 O O . MET A 1 84 ? 15.715 4.197 -22.872 1.00 70.56 84 MET A O 1
ATOM 650 N N . ASN A 1 85 ? 17.622 5.309 -22.530 1.00 70.88 85 ASN A N 1
ATOM 651 C CA . ASN A 1 85 ? 18.032 5.250 -23.916 1.00 70.88 85 ASN A CA 1
ATOM 652 C C . ASN A 1 85 ? 18.789 3.950 -24.208 1.00 70.88 85 ASN A C 1
ATOM 654 O O . ASN A 1 85 ? 19.943 3.764 -23.815 1.00 70.88 85 ASN A O 1
ATOM 658 N N . SER A 1 86 ? 18.156 3.087 -25.004 1.00 66.38 86 SER A N 1
ATOM 659 C CA . SER A 1 86 ? 18.717 1.806 -25.457 1.00 66.38 86 SER A CA 1
ATOM 660 C C . SER A 1 86 ? 20.067 1.910 -26.187 1.00 66.38 86 SER A C 1
ATOM 662 O O . SER A 1 86 ? 20.778 0.912 -26.291 1.00 66.38 86 SER A O 1
ATOM 664 N N . THR A 1 87 ? 20.460 3.093 -26.681 1.00 69.38 87 THR A N 1
ATOM 665 C CA . THR A 1 87 ? 21.781 3.295 -27.301 1.00 69.38 87 THR A CA 1
ATOM 666 C C . THR A 1 87 ? 22.922 3.422 -26.291 1.00 69.38 87 THR A C 1
ATOM 668 O O . THR A 1 87 ? 24.081 3.273 -26.675 1.00 69.38 87 THR A O 1
ATOM 671 N N . ASN A 1 88 ? 22.632 3.698 -25.015 1.00 70.25 88 ASN A N 1
ATOM 672 C CA . ASN A 1 88 ? 23.651 3.764 -23.971 1.00 70.25 88 ASN A CA 1
ATOM 673 C C . ASN A 1 88 ? 24.017 2.336 -23.513 1.00 70.25 88 ASN A C 1
ATOM 675 O O . ASN A 1 88 ? 23.143 1.637 -23.000 1.00 70.25 88 ASN A O 1
ATOM 679 N N . PRO A 1 89 ? 25.280 1.878 -23.614 1.00 71.31 89 PRO A N 1
ATOM 680 C CA . PRO A 1 89 ? 25.668 0.544 -23.145 1.00 71.31 89 PRO A CA 1
ATOM 681 C C . PRO A 1 89 ? 25.444 0.336 -21.633 1.00 71.31 89 PRO A C 1
ATOM 683 O O . PRO A 1 89 ? 25.207 -0.798 -21.205 1.00 71.31 89 PRO A O 1
ATOM 686 N N . ALA A 1 90 ? 25.459 1.411 -20.834 1.00 73.94 90 ALA A N 1
ATOM 687 C CA . ALA A 1 90 ? 25.197 1.368 -19.395 1.00 73.94 90 ALA A CA 1
ATOM 688 C C . ALA A 1 90 ? 23.716 1.102 -19.051 1.00 73.94 90 ALA A C 1
ATOM 690 O O . ALA A 1 90 ? 23.443 0.536 -17.990 1.00 73.94 90 ALA A O 1
ATOM 691 N N . SER A 1 91 ? 22.773 1.413 -19.954 1.00 76.00 91 SER A N 1
ATOM 692 C CA . SER A 1 91 ? 21.329 1.178 -19.744 1.00 76.00 91 SER A CA 1
ATOM 693 C C . SER A 1 91 ? 21.036 -0.299 -19.461 1.00 76.00 91 SER A C 1
ATOM 695 O O . SER A 1 91 ? 20.381 -0.637 -18.481 1.00 76.00 91 SER A O 1
ATOM 697 N N . SER A 1 92 ? 21.649 -1.206 -20.227 1.00 77.25 92 SER A N 1
ATOM 698 C CA . SER A 1 92 ? 21.456 -2.652 -20.072 1.00 77.25 92 SER A CA 1
ATOM 699 C C . SER A 1 92 ? 21.922 -3.203 -18.716 1.00 77.25 92 SER A C 1
ATOM 701 O O . SER A 1 92 ? 21.358 -4.173 -18.204 1.00 77.25 92 SER A O 1
ATOM 703 N N . GLN A 1 93 ? 22.959 -2.606 -18.117 1.00 82.12 93 GLN A N 1
ATOM 704 C CA . GLN A 1 93 ? 23.445 -2.990 -16.790 1.00 82.12 93 GLN A CA 1
ATOM 705 C C . GLN A 1 93 ? 22.559 -2.405 -15.692 1.00 82.12 93 GLN A C 1
ATOM 707 O O . GLN A 1 93 ? 22.249 -3.098 -14.720 1.00 82.12 93 GLN A O 1
ATOM 712 N N . TYR A 1 94 ? 22.119 -1.160 -15.876 1.00 86.00 94 TYR A N 1
ATOM 713 C CA . TYR A 1 94 ? 21.190 -0.486 -14.982 1.00 86.00 94 TYR A CA 1
ATOM 714 C C . TYR A 1 94 ? 19.849 -1.228 -14.907 1.00 86.00 94 TYR A C 1
ATOM 716 O O . TYR A 1 94 ? 19.413 -1.595 -13.819 1.00 86.00 94 TYR A O 1
ATOM 724 N N . GLU A 1 95 ? 19.245 -1.572 -16.045 1.00 83.75 95 GLU A N 1
ATOM 725 C CA . GLU A 1 95 ? 17.980 -2.313 -16.088 1.00 83.75 95 GLU A CA 1
ATOM 726 C C . GLU A 1 95 ? 18.095 -3.692 -15.425 1.00 83.75 95 GLU A C 1
ATOM 728 O O . GLU A 1 95 ? 17.207 -4.106 -14.683 1.00 83.75 95 GLU A O 1
ATOM 733 N N . ARG A 1 96 ? 19.215 -4.407 -15.612 1.00 86.31 96 ARG A N 1
ATOM 734 C CA . ARG A 1 96 ? 19.467 -5.670 -14.892 1.00 86.31 96 ARG A CA 1
ATOM 735 C C . ARG A 1 96 ? 19.547 -5.469 -13.381 1.00 86.31 96 ARG A C 1
ATOM 737 O O . ARG A 1 96 ? 19.055 -6.316 -12.641 1.00 86.31 96 ARG A O 1
ATOM 744 N N . CYS A 1 97 ? 20.156 -4.372 -12.934 1.00 89.31 97 CYS A N 1
ATOM 745 C CA . CYS A 1 97 ? 20.218 -4.012 -11.522 1.00 89.31 97 CYS A CA 1
ATOM 746 C C . CYS A 1 97 ? 18.818 -3.707 -10.966 1.00 89.31 97 CYS A C 1
ATOM 748 O O . CYS A 1 97 ? 18.452 -4.259 -9.931 1.00 89.31 97 CYS A O 1
ATOM 750 N N . VAL A 1 98 ? 18.000 -2.927 -11.680 1.00 89.69 98 VAL A N 1
ATOM 751 C CA . VAL A 1 98 ? 16.607 -2.636 -11.289 1.00 89.69 98 VAL A CA 1
ATOM 752 C C . VAL A 1 98 ? 15.779 -3.921 -11.209 1.00 89.69 98 VAL A C 1
ATOM 754 O O . VAL A 1 98 ? 15.013 -4.114 -10.269 1.00 89.69 98 VAL A O 1
ATOM 757 N N . GLN A 1 99 ? 15.985 -4.858 -12.135 1.00 88.25 99 GLN A N 1
ATOM 758 C CA . GLN A 1 99 ? 15.337 -6.172 -12.098 1.00 88.25 99 GLN A CA 1
ATOM 759 C C . GLN A 1 99 ? 15.813 -7.048 -10.925 1.00 88.25 99 GLN A C 1
ATOM 761 O O . GLN A 1 99 ? 15.023 -7.820 -10.385 1.00 88.25 99 GLN A O 1
ATOM 766 N N . GLU A 1 100 ? 17.079 -6.949 -10.507 1.00 89.44 100 GLU A N 1
ATOM 767 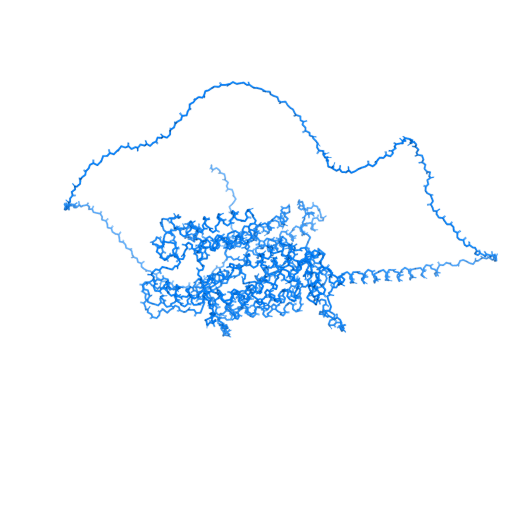C CA . GLU A 1 100 ? 17.561 -7.601 -9.277 1.00 89.44 100 GLU A CA 1
ATOM 768 C C . GLU A 1 100 ? 16.899 -6.977 -8.038 1.00 89.44 100 GLU A C 1
ATOM 770 O O . GLU A 1 100 ? 16.403 -7.708 -7.184 1.00 89.44 100 GLU A O 1
ATOM 775 N N . ILE A 1 101 ? 16.779 -5.646 -7.993 1.00 91.50 101 ILE A N 1
ATOM 776 C CA . ILE A 1 101 ? 16.066 -4.919 -6.931 1.00 91.50 101 ILE A CA 1
ATOM 777 C C . ILE A 1 101 ? 14.591 -5.321 -6.864 1.00 91.50 101 ILE A C 1
ATOM 779 O O . ILE A 1 101 ? 14.088 -5.581 -5.778 1.00 91.50 101 ILE A O 1
ATOM 783 N N . ASN A 1 102 ? 13.900 -5.435 -7.998 1.00 91.50 102 ASN A N 1
ATOM 784 C CA . ASN A 1 102 ? 12.511 -5.891 -8.029 1.00 91.50 102 ASN A CA 1
ATOM 785 C C . ASN A 1 102 ? 12.354 -7.278 -7.373 1.00 91.50 102 ASN A C 1
ATOM 787 O O . ASN A 1 102 ? 11.479 -7.478 -6.534 1.00 91.50 102 ASN A O 1
ATOM 791 N N . ARG A 1 103 ? 13.248 -8.224 -7.679 1.00 90.88 103 ARG A N 1
ATOM 792 C CA . ARG A 1 103 ? 13.224 -9.579 -7.091 1.00 90.88 103 ARG A CA 1
ATOM 793 C C . ARG A 1 103 ? 13.532 -9.575 -5.598 1.00 90.88 103 ARG A C 1
ATOM 795 O O . ARG A 1 103 ? 12.897 -10.309 -4.842 1.00 90.88 103 ARG A O 1
ATOM 802 N N . ASP A 1 104 ? 14.484 -8.748 -5.186 1.00 92.31 104 ASP A N 1
ATOM 803 C CA . ASP A 1 104 ? 14.816 -8.512 -3.783 1.00 92.31 104 ASP A CA 1
ATOM 804 C C . ASP A 1 104 ? 13.635 -7.894 -3.011 1.00 92.31 104 ASP A C 1
ATOM 806 O O . ASP A 1 104 ? 13.369 -8.259 -1.866 1.00 92.31 104 ASP A O 1
ATOM 810 N N . LEU A 1 105 ? 12.886 -6.984 -3.636 1.00 92.94 105 LEU A N 1
ATOM 811 C CA . LEU A 1 105 ? 11.704 -6.357 -3.045 1.00 92.94 105 LEU A CA 1
ATOM 812 C C . LEU A 1 105 ? 10.516 -7.315 -2.969 1.00 92.94 105 LEU A C 1
ATOM 814 O O . LEU A 1 105 ? 9.752 -7.230 -2.013 1.00 92.94 105 LEU A O 1
ATOM 818 N N . VAL A 1 106 ? 10.363 -8.251 -3.910 1.00 92.81 106 VAL A N 1
ATOM 819 C CA . VAL A 1 106 ? 9.360 -9.330 -3.820 1.00 92.81 106 VAL A CA 1
ATOM 820 C C . VAL A 1 106 ? 9.593 -10.161 -2.556 1.00 92.81 106 VAL A C 1
ATOM 822 O O . VAL A 1 106 ? 8.664 -10.387 -1.775 1.00 92.81 106 VAL A O 1
ATOM 825 N N . THR A 1 107 ? 10.836 -10.588 -2.313 1.00 92.44 107 THR A N 1
ATOM 826 C CA . THR A 1 107 ? 11.169 -11.376 -1.117 1.00 92.44 107 THR A CA 1
ATOM 827 C C . THR A 1 107 ? 11.112 -10.536 0.155 1.00 92.44 107 THR A C 1
ATOM 829 O O . THR A 1 107 ? 10.565 -10.999 1.157 1.00 92.44 107 THR A O 1
ATOM 832 N N . GLY A 1 108 ? 11.585 -9.288 0.119 1.00 93.50 108 GLY A N 1
ATOM 833 C CA . GLY A 1 108 ? 11.482 -8.353 1.241 1.00 93.50 108 GLY A CA 1
ATOM 834 C C . GLY A 1 108 ? 10.034 -8.059 1.635 1.00 93.50 108 GLY A C 1
ATOM 835 O O . GLY A 1 108 ? 9.677 -8.176 2.806 1.00 93.50 108 GLY A O 1
ATOM 836 N N . THR A 1 109 ? 9.170 -7.785 0.656 1.00 94.25 109 THR A N 1
ATOM 837 C CA . THR A 1 109 ? 7.737 -7.522 0.862 1.00 94.25 109 THR A CA 1
ATOM 838 C C . THR A 1 109 ? 7.046 -8.715 1.511 1.00 94.25 109 THR A C 1
ATOM 840 O O . THR A 1 109 ? 6.336 -8.546 2.503 1.00 94.25 109 THR A O 1
ATOM 843 N N . ALA A 1 110 ? 7.272 -9.928 1.000 1.00 94.56 110 ALA A N 1
ATOM 844 C CA . ALA A 1 110 ? 6.687 -11.140 1.566 1.00 94.56 110 ALA A CA 1
ATOM 845 C C . ALA A 1 110 ? 7.180 -11.408 3.001 1.00 94.56 110 ALA A C 1
ATOM 847 O O . ALA A 1 110 ? 6.373 -11.736 3.871 1.00 94.56 110 ALA A O 1
ATOM 848 N N . ALA A 1 111 ? 8.474 -11.216 3.279 1.00 94.38 111 ALA A N 1
ATOM 849 C CA . ALA A 1 111 ? 9.052 -11.436 4.607 1.00 94.38 111 ALA A CA 1
ATOM 850 C C . ALA A 1 111 ? 8.518 -10.438 5.645 1.00 94.38 111 ALA A C 1
ATOM 852 O O . ALA A 1 111 ? 8.116 -10.827 6.744 1.00 94.38 111 ALA A O 1
ATOM 853 N N . VAL A 1 112 ? 8.476 -9.156 5.286 1.00 95.31 112 VAL A N 1
ATOM 854 C CA . VAL A 1 112 ? 8.005 -8.085 6.169 1.00 95.31 112 VAL A CA 1
ATOM 855 C C . VAL A 1 112 ? 6.496 -8.180 6.393 1.00 95.31 112 VAL A C 1
ATOM 857 O O . VAL A 1 112 ? 6.048 -8.049 7.533 1.00 95.31 112 VAL A O 1
ATOM 860 N N . SER A 1 113 ? 5.708 -8.476 5.353 1.00 96.06 113 SER A N 1
ATOM 861 C CA . SER A 1 113 ? 4.255 -8.688 5.482 1.00 96.06 113 SER A CA 1
ATOM 862 C C . SER A 1 113 ? 3.945 -9.913 6.343 1.00 96.06 113 SER A C 1
ATOM 864 O O . SER A 1 113 ? 3.038 -9.872 7.171 1.00 96.06 113 SER A O 1
ATOM 866 N N . ALA A 1 114 ? 4.738 -10.986 6.219 1.00 96.38 114 ALA A N 1
ATOM 867 C CA . ALA A 1 114 ? 4.621 -12.162 7.077 1.00 96.38 114 ALA A CA 1
ATOM 868 C C . ALA A 1 114 ? 4.871 -11.816 8.550 1.00 96.38 114 ALA A C 1
ATOM 870 O O . ALA A 1 114 ? 4.045 -12.138 9.404 1.00 96.38 114 ALA A O 1
ATOM 871 N N . LEU A 1 115 ? 5.980 -11.130 8.848 1.00 96.00 115 LEU A N 1
ATOM 872 C CA . LEU A 1 115 ? 6.359 -10.770 10.215 1.00 96.00 115 LEU A CA 1
ATOM 873 C C . LEU A 1 115 ? 5.354 -9.804 10.857 1.00 96.00 115 LEU A C 1
ATOM 875 O O . LEU A 1 115 ? 4.919 -10.030 11.988 1.00 96.00 115 LEU A O 1
ATOM 879 N N . SER A 1 116 ? 4.982 -8.741 10.144 1.00 95.56 116 SER A N 1
ATOM 880 C CA . SER A 1 116 ? 4.072 -7.702 10.641 1.00 95.56 116 SER A CA 1
ATOM 881 C C . SER A 1 116 ? 2.644 -8.227 10.818 1.00 95.56 116 SER A C 1
ATOM 883 O O . SER A 1 116 ? 2.081 -8.079 11.902 1.00 95.56 116 SER A O 1
ATOM 885 N N . SER A 1 117 ? 2.091 -8.942 9.829 1.00 96.06 117 SER A N 1
ATOM 886 C CA . SER A 1 117 ? 0.760 -9.564 9.933 1.00 96.06 117 SER A CA 1
ATOM 887 C C . SER A 1 117 ? 0.696 -10.611 11.043 1.00 96.06 117 SER A C 1
ATOM 889 O O . SER A 1 117 ? -0.264 -10.650 11.814 1.00 96.06 117 SER A O 1
ATOM 891 N N . PHE A 1 118 ? 1.731 -11.447 11.172 1.00 95.44 118 PHE A N 1
ATOM 892 C CA . PHE A 1 118 ? 1.780 -12.446 12.238 1.00 95.44 118 PHE A CA 1
ATOM 893 C C . PHE A 1 118 ? 1.851 -11.793 13.623 1.00 95.44 118 PHE A C 1
ATOM 895 O O . PHE A 1 118 ? 1.146 -12.220 14.538 1.00 95.44 118 PHE A O 1
ATOM 902 N N . SER A 1 119 ? 2.649 -10.731 13.764 1.00 94.50 119 SER A N 1
ATOM 903 C CA . SER A 1 119 ? 2.764 -9.958 15.006 1.00 94.50 119 SER A CA 1
ATOM 904 C C . SER A 1 119 ? 1.454 -9.251 15.364 1.00 94.50 119 SER A C 1
ATOM 906 O O . SER A 1 119 ? 1.072 -9.234 16.533 1.00 94.50 119 SER A O 1
ATOM 908 N N . MET A 1 120 ? 0.725 -8.727 14.374 1.00 93.69 120 MET A N 1
ATOM 909 C CA . MET A 1 120 ? -0.567 -8.064 14.592 1.00 93.69 120 MET A CA 1
ATOM 910 C C . MET A 1 120 ? -1.607 -9.058 15.099 1.00 93.69 120 MET A C 1
ATOM 912 O O . MET A 1 120 ? -2.295 -8.796 16.086 1.00 93.69 120 MET A O 1
ATOM 916 N N . GLY A 1 121 ? -1.655 -10.242 14.488 1.00 91.81 121 GLY A N 1
ATOM 917 C CA . GLY A 1 121 ? -2.513 -11.318 14.960 1.00 91.81 121 GLY A CA 1
ATOM 918 C C . GLY A 1 121 ? -2.168 -11.758 16.381 1.00 91.81 121 GLY A C 1
ATOM 919 O O . GLY A 1 121 ? -3.048 -11.821 17.236 1.00 91.81 121 GLY A O 1
ATOM 920 N N . LEU A 1 122 ? -0.887 -12.016 16.660 1.00 91.44 122 LEU A N 1
ATOM 921 C CA . LEU A 1 122 ? -0.455 -12.592 17.933 1.00 91.44 122 LEU A CA 1
ATOM 922 C C . LEU A 1 122 ? -0.578 -11.620 19.115 1.00 91.44 122 LEU A C 1
ATOM 924 O O . LEU A 1 122 ? -1.016 -12.032 20.192 1.00 91.44 122 LEU A O 1
ATOM 928 N N . PHE A 1 123 ? -0.169 -10.360 18.933 1.00 90.06 123 PHE A N 1
ATOM 929 C CA . PHE A 1 123 ? -0.068 -9.390 20.027 1.00 90.06 123 PHE A CA 1
ATOM 930 C C . PHE A 1 123 ? -1.294 -8.488 20.153 1.00 90.06 123 PHE A C 1
ATOM 932 O O . PHE A 1 123 ? -1.727 -8.233 21.273 1.00 90.06 123 PHE A O 1
ATOM 939 N N . ALA A 1 124 ? -1.860 -8.012 19.040 1.00 87.31 124 ALA A N 1
ATOM 940 C CA . ALA A 1 124 ? -3.014 -7.113 19.076 1.00 87.31 124 ALA A CA 1
ATOM 941 C C . ALA A 1 124 ? -4.360 -7.856 19.018 1.00 87.31 124 ALA A C 1
ATOM 943 O O . ALA A 1 124 ? -5.389 -7.264 19.321 1.00 87.31 124 ALA A O 1
ATOM 944 N N . ASN A 1 125 ? -4.371 -9.144 18.643 1.00 89.31 125 ASN A N 1
ATOM 945 C CA . ASN A 1 125 ? -5.588 -9.949 18.473 1.00 89.31 125 ASN A CA 1
ATOM 946 C C . ASN A 1 125 ? -6.636 -9.291 17.540 1.00 89.31 125 ASN A C 1
ATOM 948 O O . ASN A 1 125 ? -7.852 -9.399 17.748 1.00 89.31 125 ASN A O 1
ATOM 952 N N . MET A 1 126 ? -6.156 -8.615 16.493 1.00 88.31 126 MET A N 1
ATOM 953 C CA . MET A 1 126 ? -6.986 -7.938 15.494 1.00 88.31 126 MET A CA 1
ATOM 954 C C . MET A 1 126 ? -6.953 -8.688 14.158 1.00 88.31 126 MET A C 1
ATOM 956 O O . MET A 1 126 ? -5.877 -9.125 13.740 1.00 88.31 126 MET A O 1
ATOM 960 N N . PRO A 1 127 ? -8.095 -8.821 13.453 1.00 91.44 127 PRO A N 1
ATOM 961 C CA . PRO A 1 127 ? -8.183 -9.521 12.173 1.00 91.44 127 PRO A CA 1
ATOM 962 C C . PRO A 1 127 ? -7.677 -8.672 10.994 1.00 91.44 127 PRO A C 1
ATOM 964 O O . PRO A 1 127 ? -8.299 -8.609 9.936 1.00 91.44 127 PRO A O 1
ATOM 967 N N . ILE A 1 128 ? -6.566 -7.965 11.197 1.00 92.06 128 ILE A N 1
ATOM 968 C CA . ILE A 1 128 ? -6.015 -6.990 10.258 1.00 92.06 128 ILE A CA 1
ATOM 969 C C . ILE A 1 128 ? -4.620 -7.454 9.859 1.00 92.06 128 ILE A C 1
ATOM 971 O O . ILE A 1 128 ? -3.764 -7.685 10.713 1.00 92.06 128 ILE A O 1
ATOM 975 N N . ALA A 1 129 ? -4.398 -7.606 8.560 1.00 94.56 129 ALA A N 1
ATOM 976 C CA . ALA A 1 129 ? -3.094 -7.919 8.004 1.00 94.56 129 ALA A CA 1
ATOM 977 C C . ALA A 1 129 ? -2.355 -6.636 7.600 1.00 94.56 129 ALA A C 1
ATOM 979 O O . ALA A 1 129 ? -2.964 -5.625 7.236 1.00 94.56 129 ALA A O 1
ATOM 980 N N . LEU A 1 130 ? -1.028 -6.695 7.693 1.00 95.00 130 LEU A N 1
ATOM 981 C CA . LEU A 1 130 ? -0.126 -5.592 7.391 1.00 95.00 130 LEU A CA 1
ATOM 982 C C . LEU A 1 130 ? 0.760 -5.962 6.213 1.00 95.00 130 LEU A C 1
ATOM 984 O O . LEU A 1 130 ? 1.250 -7.090 6.104 1.00 95.00 130 LEU A O 1
ATOM 988 N N . ALA A 1 131 ? 0.974 -4.979 5.353 1.00 94.31 131 ALA A N 1
ATOM 989 C CA . ALA A 1 131 ? 1.857 -5.063 4.203 1.00 94.31 131 ALA A CA 1
ATOM 990 C C . ALA A 1 131 ? 2.382 -3.653 3.862 1.00 94.31 131 ALA A C 1
ATOM 992 O O . ALA A 1 131 ? 1.940 -2.676 4.472 1.00 94.31 131 ALA A O 1
ATOM 993 N N . PRO A 1 132 ? 3.344 -3.505 2.940 1.00 93.12 132 PRO A N 1
ATOM 994 C CA . PRO A 1 132 ? 3.789 -2.193 2.466 1.00 93.12 132 PRO A CA 1
ATOM 995 C C . PRO A 1 132 ? 2.646 -1.395 1.839 1.00 93.12 132 PRO A C 1
ATOM 997 O O . PRO A 1 132 ? 1.997 -1.893 0.923 1.00 93.12 132 PRO A O 1
ATOM 1000 N N . GLY A 1 133 ? 2.399 -0.176 2.326 1.00 88.31 133 GLY A N 1
ATOM 1001 C CA . GLY A 1 133 ? 1.256 0.657 1.944 1.00 88.31 133 GLY A CA 1
ATOM 1002 C C . GLY A 1 133 ? 1.262 1.037 0.468 1.00 88.31 133 GLY A C 1
ATOM 1003 O O . GLY A 1 133 ? 2.188 1.689 -0.003 1.00 88.31 133 GLY A O 1
ATOM 1004 N N . MET A 1 134 ? 0.200 0.689 -0.263 1.00 83.44 134 MET A N 1
ATOM 1005 C CA . MET A 1 134 ? 0.130 0.912 -1.713 1.00 83.44 134 MET A CA 1
ATOM 1006 C C . MET A 1 134 ? 0.022 2.398 -2.097 1.00 83.44 134 MET A C 1
ATOM 1008 O O . MET A 1 134 ? 0.402 2.781 -3.194 1.00 83.44 134 MET A O 1
ATOM 1012 N N . GLY A 1 135 ? -0.514 3.259 -1.229 1.00 79.56 135 GLY A N 1
ATOM 1013 C CA . GLY A 1 135 ? -0.462 4.709 -1.457 1.00 79.56 135 GLY A CA 1
ATOM 1014 C C . GLY A 1 135 ? 0.915 5.286 -1.116 1.00 79.56 135 GLY A C 1
ATOM 1015 O O . GLY A 1 135 ? 1.456 6.125 -1.838 1.00 79.56 135 GLY A O 1
ATOM 1016 N N . LEU A 1 136 ? 1.500 4.795 -0.021 1.00 84.69 136 LEU A N 1
ATOM 1017 C CA . LEU A 1 136 ? 2.785 5.248 0.508 1.00 84.69 136 LEU A CA 1
ATOM 1018 C C . LEU A 1 136 ? 3.956 4.831 -0.385 1.00 84.69 136 LEU A C 1
ATOM 1020 O O . LEU A 1 136 ? 4.912 5.589 -0.513 1.00 84.69 136 LEU A O 1
ATOM 1024 N N . ASN A 1 137 ? 3.878 3.676 -1.052 1.00 88.94 137 ASN A N 1
ATOM 1025 C CA . ASN A 1 137 ? 4.922 3.223 -1.968 1.00 88.94 137 ASN A CA 1
ATOM 1026 C C . ASN A 1 137 ? 5.021 4.092 -3.228 1.00 88.94 137 ASN A C 1
ATOM 1028 O O . ASN A 1 137 ? 6.127 4.411 -3.661 1.00 88.94 137 ASN A O 1
ATOM 1032 N N . ALA A 1 138 ? 3.894 4.544 -3.774 1.00 83.00 138 ALA A N 1
ATOM 1033 C CA . ALA A 1 138 ? 3.862 5.430 -4.926 1.00 83.00 138 ALA A CA 1
ATOM 1034 C C . ALA A 1 138 ? 4.318 6.839 -4.545 1.00 83.00 138 ALA A C 1
ATOM 1036 O O . ALA A 1 138 ? 5.105 7.442 -5.271 1.00 83.00 138 ALA A O 1
ATOM 1037 N N . TYR A 1 139 ? 3.911 7.329 -3.369 1.00 83.94 139 TYR A N 1
ATOM 1038 C CA . TYR A 1 139 ? 4.429 8.583 -2.824 1.00 83.94 139 TYR A CA 1
ATOM 1039 C C . TYR A 1 139 ? 5.951 8.517 -2.602 1.00 83.94 139 TYR A C 1
ATOM 1041 O O . TYR A 1 139 ? 6.689 9.381 -3.076 1.00 83.94 139 TYR A O 1
ATOM 1049 N N . PHE A 1 140 ? 6.446 7.456 -1.962 1.00 89.38 140 PHE A N 1
ATOM 1050 C CA . PHE A 1 140 ? 7.877 7.209 -1.775 1.00 89.38 140 PHE A CA 1
ATOM 1051 C C . PHE A 1 140 ? 8.632 7.204 -3.112 1.00 89.38 140 PHE A C 1
ATOM 1053 O O . PHE A 1 140 ? 9.619 7.919 -3.276 1.00 89.38 140 PHE A O 1
ATOM 1060 N N . THR A 1 141 ? 8.139 6.439 -4.083 1.00 89.12 141 THR A N 1
ATOM 1061 C CA . THR A 1 141 ? 8.821 6.210 -5.361 1.00 89.12 141 THR A CA 1
ATOM 1062 C C . THR A 1 141 ? 8.796 7.446 -6.244 1.00 89.12 141 THR A C 1
ATOM 1064 O O . THR A 1 141 ? 9.839 7.882 -6.714 1.00 89.12 141 THR A O 1
ATOM 1067 N N . TYR A 1 142 ? 7.623 8.027 -6.479 1.00 84.69 142 TYR A N 1
ATOM 1068 C CA . TYR A 1 142 ? 7.456 9.047 -7.511 1.00 84.69 142 TYR A CA 1
ATOM 1069 C C . TYR A 1 142 ? 7.588 10.474 -6.974 1.00 84.69 142 TYR A C 1
ATOM 1071 O O . TYR A 1 142 ? 8.025 11.348 -7.718 1.00 84.69 142 TYR A O 1
ATOM 1079 N N . GLN A 1 143 ? 7.249 10.725 -5.703 1.00 84.12 143 GLN A N 1
ATOM 1080 C CA . GLN A 1 143 ? 7.278 12.077 -5.134 1.00 84.12 143 GLN A CA 1
ATOM 1081 C C . GLN A 1 143 ? 8.558 12.363 -4.345 1.00 84.12 143 GLN A C 1
ATOM 1083 O O . GLN A 1 143 ? 9.098 13.465 -4.435 1.00 84.12 143 GLN A O 1
ATOM 1088 N N . VAL A 1 144 ? 9.038 11.395 -3.558 1.00 86.25 144 VAL A N 1
ATOM 1089 C CA . VAL A 1 144 ? 10.209 11.590 -2.690 1.00 86.25 144 VAL A CA 1
ATOM 1090 C C . VAL A 1 144 ? 11.500 11.244 -3.425 1.00 86.25 144 VAL A C 1
ATOM 1092 O O . VAL A 1 144 ? 12.367 12.105 -3.583 1.00 86.25 144 VAL A O 1
ATOM 1095 N N . VAL A 1 145 ? 11.619 9.999 -3.894 1.00 88.88 145 VAL A N 1
ATOM 1096 C CA . VAL A 1 145 ? 12.819 9.518 -4.598 1.00 88.88 145 VAL A CA 1
ATOM 1097 C C . VAL A 1 145 ? 12.822 9.933 -6.068 1.00 88.88 145 VAL A C 1
ATOM 1099 O O . VAL A 1 145 ? 13.877 10.190 -6.646 1.00 88.88 145 VAL A O 1
ATOM 1102 N N . GLY A 1 146 ? 11.638 10.058 -6.662 1.00 86.31 146 GLY A N 1
ATOM 1103 C CA . GLY A 1 146 ? 11.459 10.332 -8.080 1.00 86.31 146 GLY A CA 1
ATOM 1104 C C . GLY A 1 146 ? 11.733 9.111 -8.958 1.00 86.31 146 GLY A C 1
ATOM 1105 O O . GLY A 1 146 ? 12.435 8.167 -8.585 1.00 86.31 146 GLY A O 1
ATOM 1106 N N . PHE A 1 147 ? 11.181 9.154 -10.167 1.00 84.44 147 PHE A N 1
ATOM 1107 C CA . PHE A 1 147 ? 11.355 8.098 -11.153 1.00 84.44 147 PHE A CA 1
ATOM 1108 C C . PHE A 1 147 ? 12.842 7.945 -11.516 1.00 84.44 147 PHE A C 1
ATOM 1110 O O . PHE A 1 147 ? 13.496 8.901 -11.939 1.00 84.44 147 PHE A O 1
ATOM 1117 N N . HIS A 1 148 ? 13.393 6.749 -11.308 1.00 83.75 148 HIS A N 1
ATOM 1118 C CA . HIS A 1 148 ? 14.809 6.423 -11.498 1.00 83.75 148 HIS A CA 1
ATOM 1119 C C . HIS A 1 148 ? 15.774 7.344 -10.719 1.00 83.75 148 HIS A C 1
ATOM 1121 O O . HIS A 1 148 ? 16.897 7.594 -11.160 1.00 83.75 148 HIS A O 1
ATOM 1127 N N . GLY A 1 149 ? 15.351 7.863 -9.559 1.00 81.06 149 GLY A N 1
ATOM 1128 C CA . GLY A 1 149 ? 16.176 8.717 -8.700 1.00 81.06 149 GLY A CA 1
ATOM 1129 C C . GLY A 1 149 ? 16.227 10.183 -9.135 1.00 81.06 149 GLY A C 1
ATOM 1130 O O . GLY A 1 149 ? 17.163 10.895 -8.782 1.00 81.06 149 GLY A O 1
ATOM 1131 N N . SER A 1 150 ? 15.242 10.641 -9.914 1.00 80.69 150 SER A N 1
ATOM 1132 C CA . SER A 1 150 ? 15.127 12.034 -10.370 1.00 80.69 150 SER A CA 1
ATOM 1133 C C . SER A 1 150 ? 14.793 13.041 -9.266 1.00 80.69 150 SER A C 1
ATOM 1135 O O . SER A 1 150 ? 14.811 14.249 -9.505 1.00 80.69 150 SER A O 1
ATOM 1137 N N . GLY A 1 151 ? 14.378 12.555 -8.097 1.00 80.75 151 GLY A N 1
ATOM 1138 C CA . GLY A 1 151 ? 13.949 13.363 -6.970 1.00 80.75 151 GLY A CA 1
ATOM 1139 C C . GLY A 1 151 ? 15.110 14.056 -6.269 1.00 80.75 151 GLY A C 1
ATOM 1140 O O . GLY A 1 151 ? 16.288 13.861 -6.561 1.00 80.75 151 GLY A O 1
ATOM 1141 N N . THR A 1 152 ? 14.763 14.902 -5.304 1.00 77.25 152 THR A N 1
ATOM 1142 C CA . THR A 1 152 ? 15.758 15.627 -4.505 1.00 77.25 152 THR A CA 1
ATOM 1143 C C . THR A 1 152 ? 16.397 14.749 -3.434 1.00 77.25 152 THR A C 1
ATOM 1145 O O . THR A 1 152 ? 17.483 15.076 -2.962 1.00 77.25 152 THR A O 1
ATOM 1148 N N . ILE A 1 153 ? 15.736 13.653 -3.050 1.00 86.44 153 ILE A N 1
ATOM 1149 C CA . ILE A 1 153 ? 16.134 12.750 -1.971 1.00 86.44 153 ILE A CA 1
ATOM 1150 C C . ILE A 1 153 ? 16.510 11.399 -2.583 1.00 86.44 153 ILE A C 1
ATOM 1152 O O . ILE A 1 153 ? 15.759 10.836 -3.373 1.00 86.44 153 ILE A O 1
ATOM 1156 N N . SER A 1 154 ? 17.664 10.849 -2.206 1.00 89.06 154 SER A N 1
ATOM 1157 C CA . SER A 1 154 ? 18.068 9.522 -2.675 1.00 89.06 154 SER A CA 1
ATOM 1158 C C . SER A 1 154 ? 17.234 8.418 -2.016 1.00 89.06 154 SER A C 1
ATOM 1160 O O . SER A 1 154 ? 16.813 8.543 -0.864 1.00 89.06 154 SER A O 1
ATOM 1162 N N . TYR A 1 155 ? 17.066 7.289 -2.708 1.00 90.88 155 TYR A N 1
ATOM 1163 C CA . TYR A 1 155 ? 16.399 6.093 -2.175 1.00 90.88 155 TYR A CA 1
ATOM 1164 C C . TYR A 1 155 ? 16.926 5.684 -0.790 1.00 90.88 155 TYR A C 1
ATOM 1166 O O . TYR A 1 155 ? 16.161 5.396 0.128 1.00 90.88 155 TYR A O 1
ATOM 1174 N N . ARG A 1 156 ? 18.253 5.715 -0.616 1.00 91.38 156 ARG A N 1
ATOM 1175 C CA . ARG A 1 156 ? 18.922 5.346 0.639 1.00 91.38 156 ARG A CA 1
ATOM 1176 C C . ARG A 1 156 ? 18.585 6.301 1.778 1.00 91.38 156 ARG A C 1
ATOM 1178 O O . ARG A 1 156 ? 18.297 5.847 2.881 1.00 91.38 156 ARG A O 1
ATOM 1185 N N . LEU A 1 157 ? 18.590 7.605 1.497 1.00 90.44 157 LEU A N 1
ATOM 1186 C CA . LEU A 1 157 ? 18.269 8.639 2.479 1.00 90.44 157 LEU A CA 1
ATOM 1187 C C . LEU A 1 157 ? 16.788 8.588 2.875 1.00 90.44 157 LEU A C 1
ATOM 1189 O O . LEU A 1 157 ? 16.461 8.735 4.053 1.00 90.44 157 LEU A O 1
ATOM 1193 N N . ALA A 1 158 ? 15.899 8.323 1.913 1.00 91.38 158 ALA A N 1
ATOM 1194 C CA . ALA A 1 158 ? 14.475 8.132 2.173 1.00 91.38 158 ALA A CA 1
ATOM 1195 C C . ALA A 1 158 ? 14.222 6.911 3.078 1.00 91.38 158 ALA A C 1
ATOM 1197 O O . ALA A 1 158 ? 13.462 7.015 4.038 1.00 91.38 158 ALA A O 1
ATOM 1198 N N . LEU A 1 159 ? 14.907 5.783 2.848 1.00 92.88 159 LEU A N 1
ATOM 1199 C CA . LEU A 1 159 ? 14.818 4.609 3.728 1.00 92.88 159 LEU A CA 1
ATOM 1200 C C . LEU A 1 159 ? 15.342 4.882 5.143 1.00 92.88 159 LEU A C 1
ATOM 1202 O O . LEU A 1 159 ? 14.757 4.392 6.108 1.00 92.88 159 LEU A O 1
ATOM 1206 N N . THR A 1 160 ? 16.411 5.672 5.295 1.00 92.62 160 THR A N 1
ATOM 1207 C CA . THR A 1 160 ? 16.874 6.106 6.624 1.00 92.62 160 THR A CA 1
ATOM 1208 C C . THR A 1 160 ? 15.821 6.964 7.318 1.00 92.62 160 THR A C 1
ATOM 1210 O O . THR A 1 160 ? 15.581 6.788 8.512 1.00 92.62 160 THR A O 1
ATOM 1213 N N . ALA A 1 161 ? 15.167 7.872 6.587 1.00 92.50 161 ALA A N 1
ATOM 1214 C CA . ALA A 1 161 ? 14.104 8.707 7.141 1.00 92.50 161 ALA A CA 1
ATOM 1215 C C . ALA A 1 161 ? 12.939 7.854 7.661 1.00 92.50 161 ALA A C 1
ATOM 1217 O O . ALA A 1 161 ? 12.541 8.041 8.809 1.00 92.50 161 ALA A O 1
ATOM 1218 N N . ILE A 1 162 ? 12.488 6.863 6.883 1.00 93.75 162 ILE A N 1
ATOM 1219 C CA . ILE A 1 162 ? 11.421 5.923 7.278 1.00 93.75 162 ILE A CA 1
ATOM 1220 C C . ILE A 1 162 ? 11.841 5.060 8.476 1.00 93.75 162 ILE A C 1
ATOM 1222 O O . ILE A 1 162 ? 11.051 4.773 9.374 1.00 93.75 162 ILE A O 1
ATOM 1226 N N . PHE A 1 163 ? 13.107 4.645 8.540 1.00 94.94 163 PHE A N 1
ATOM 1227 C CA . PHE A 1 163 ? 13.607 3.879 9.680 1.00 94.94 163 PHE A CA 1
ATOM 1228 C C . PHE A 1 163 ? 13.544 4.679 10.983 1.00 94.94 163 PHE A C 1
ATOM 1230 O O . PHE A 1 163 ? 13.040 4.189 11.999 1.00 94.94 163 PHE A O 1
ATOM 1237 N N . VAL A 1 164 ? 14.041 5.919 10.949 1.00 94.19 164 VAL A N 1
ATOM 1238 C CA . VAL A 1 164 ? 14.029 6.825 12.105 1.00 94.19 164 VAL A CA 1
ATOM 1239 C C . VAL A 1 164 ? 12.601 7.215 12.469 1.00 94.19 164 VAL A C 1
ATOM 1241 O O . VAL A 1 164 ? 12.258 7.231 13.648 1.00 94.19 164 VAL A O 1
ATOM 1244 N N . GLU A 1 165 ? 11.751 7.469 11.482 1.00 92.81 165 GLU A N 1
ATOM 1245 C CA . GLU A 1 165 ? 10.319 7.673 11.671 1.00 92.81 165 GLU A CA 1
ATOM 1246 C C . GLU A 1 165 ? 9.666 6.492 12.398 1.00 92.81 165 GLU A C 1
ATOM 1248 O O . GLU A 1 165 ? 9.004 6.702 13.413 1.00 92.81 165 GLU A O 1
ATOM 1253 N N . GLY A 1 166 ? 9.883 5.253 11.946 1.00 92.69 166 GLY A N 1
ATOM 1254 C CA . GLY A 1 166 ? 9.332 4.069 12.604 1.00 92.69 166 GLY A CA 1
ATOM 1255 C C . GLY A 1 166 ? 9.763 3.979 14.073 1.00 92.69 166 GLY A C 1
ATOM 1256 O O . GLY A 1 166 ? 8.944 3.703 14.950 1.00 92.69 166 GLY A O 1
ATOM 1257 N N . LEU A 1 167 ? 11.021 4.321 14.384 1.00 93.38 167 LEU A N 1
ATOM 1258 C CA . LEU A 1 167 ? 11.496 4.409 15.772 1.00 93.38 167 LEU A CA 1
ATOM 1259 C C . LEU A 1 167 ? 10.801 5.525 16.561 1.00 93.38 167 LEU A C 1
ATOM 1261 O O . LEU A 1 167 ? 10.430 5.319 17.720 1.00 93.38 167 LEU A O 1
ATOM 1265 N N . ILE A 1 168 ? 10.584 6.691 15.946 1.00 92.06 168 ILE A N 1
ATOM 1266 C CA . ILE A 1 168 ? 9.794 7.769 16.548 1.00 92.06 168 ILE A CA 1
ATOM 1267 C C . ILE A 1 168 ? 8.373 7.267 16.825 1.00 92.06 168 ILE A C 1
ATOM 1269 O O . ILE A 1 168 ? 7.867 7.489 17.922 1.00 92.06 168 ILE A O 1
ATOM 1273 N N . PHE A 1 169 ? 7.744 6.517 15.920 1.00 88.94 169 PHE A N 1
ATOM 1274 C CA . PHE A 1 169 ? 6.417 5.949 16.161 1.00 88.94 169 PHE A CA 1
ATOM 1275 C C . PHE A 1 169 ? 6.374 4.887 17.237 1.00 88.94 169 PHE A C 1
ATOM 1277 O O . PHE A 1 169 ? 5.397 4.851 17.986 1.00 88.94 169 PHE A O 1
ATOM 1284 N N . VAL A 1 170 ? 7.404 4.056 17.364 1.00 90.19 170 VAL A N 1
ATOM 1285 C CA . VAL A 1 170 ? 7.517 3.127 18.490 1.00 90.19 170 VAL A CA 1
ATOM 1286 C C . VAL A 1 170 ? 7.508 3.918 19.798 1.00 90.19 170 VAL A C 1
ATOM 1288 O O . VAL A 1 170 ? 6.701 3.630 20.683 1.00 90.19 170 VAL A O 1
ATOM 1291 N N . LEU A 1 171 ? 8.315 4.980 19.895 1.00 88.81 171 LEU A N 1
ATOM 1292 C CA . LEU A 1 171 ? 8.343 5.852 21.072 1.00 88.81 171 LEU A CA 1
ATOM 1293 C C . LEU A 1 171 ? 6.987 6.533 21.310 1.00 88.81 171 LEU A C 1
ATOM 1295 O O . LEU A 1 171 ? 6.447 6.465 22.413 1.00 88.81 171 LEU A O 1
ATOM 1299 N N . LEU A 1 172 ? 6.392 7.142 20.283 1.00 84.44 172 LEU A N 1
ATOM 1300 C CA . LEU A 1 172 ? 5.098 7.825 20.385 1.00 84.44 172 LEU A CA 1
ATOM 1301 C C . LEU A 1 172 ? 3.948 6.875 20.748 1.00 84.44 172 LEU A C 1
ATOM 1303 O O . LEU A 1 172 ? 3.028 7.282 21.461 1.00 84.44 172 LEU A O 1
ATOM 1307 N N . SER A 1 173 ? 3.998 5.623 20.290 1.00 82.12 173 SER A N 1
ATOM 1308 C CA . SER A 1 173 ? 3.010 4.589 20.622 1.00 82.12 173 SER A CA 1
ATOM 1309 C C . SER A 1 173 ? 3.154 4.137 22.073 1.00 82.12 173 SER A C 1
ATOM 1311 O O . SER A 1 173 ? 2.150 3.993 22.767 1.00 82.12 173 SER A O 1
ATOM 1313 N N . ILE A 1 174 ? 4.387 4.022 22.582 1.00 82.00 174 ILE A N 1
ATOM 1314 C CA . ILE A 1 174 ? 4.653 3.747 24.004 1.00 82.00 174 ILE A CA 1
ATOM 1315 C C . ILE A 1 174 ? 4.131 4.893 24.888 1.00 82.00 174 ILE A C 1
ATOM 1317 O O . ILE A 1 174 ? 3.497 4.646 25.912 1.00 82.00 174 ILE A O 1
ATOM 1321 N N . PHE A 1 175 ? 4.326 6.150 24.482 1.00 79.44 175 PHE A N 1
ATOM 1322 C CA . PHE A 1 175 ? 3.779 7.309 25.201 1.00 79.44 175 PHE A CA 1
ATOM 1323 C C . PHE A 1 175 ? 2.267 7.517 24.992 1.00 79.44 175 PHE A C 1
ATOM 1325 O O . PHE A 1 175 ? 1.690 8.396 25.629 1.00 79.44 175 PHE A O 1
ATOM 1332 N N . GLY A 1 176 ? 1.623 6.725 24.123 1.00 70.00 176 GLY A N 1
ATOM 1333 C CA . GLY A 1 176 ? 0.201 6.799 23.752 1.00 70.00 176 GLY A CA 1
ATOM 1334 C C . GLY A 1 176 ? -0.221 8.088 23.045 1.00 70.00 176 GLY A C 1
ATOM 1335 O O . GLY A 1 176 ? -1.417 8.353 22.898 1.00 70.00 176 GLY A O 1
ATOM 1336 N N . LEU A 1 177 ? 0.741 8.866 22.537 1.00 70.00 177 LEU A N 1
ATOM 1337 C CA . LEU A 1 177 ? 0.459 10.065 21.748 1.00 70.00 177 LEU A CA 1
ATOM 1338 C C . LEU A 1 177 ? -0.224 9.706 20.423 1.00 70.00 177 LEU A C 1
ATOM 1340 O O . LEU A 1 177 ? -1.064 10.462 19.944 1.00 70.00 177 LEU A O 1
ATOM 1344 N N . ARG A 1 178 ? 0.081 8.529 19.857 1.00 69.19 178 ARG A N 1
ATOM 1345 C CA . ARG A 1 178 ? -0.515 8.057 18.598 1.00 69.19 178 ARG A CA 1
ATOM 1346 C C . ARG A 1 178 ? -2.025 7.830 18.711 1.00 69.19 178 ARG A C 1
ATOM 1348 O O . ARG A 1 178 ? -2.766 8.275 17.845 1.00 69.19 178 ARG A O 1
ATOM 1355 N N . GLN A 1 179 ? -2.494 7.256 19.820 1.00 65.75 179 GLN A N 1
ATOM 1356 C CA . GLN A 1 179 ? -3.931 7.119 20.094 1.00 65.75 179 GLN A CA 1
ATOM 1357 C C . GLN A 1 179 ? -4.602 8.480 20.287 1.00 65.75 179 GLN A C 1
ATOM 1359 O O . GLN A 1 179 ? -5.738 8.681 19.870 1.00 65.75 179 GLN A O 1
ATOM 1364 N N . TRP A 1 180 ? -3.928 9.426 20.946 1.00 71.75 180 TRP A N 1
ATOM 1365 C CA . TRP A 1 180 ? -4.460 10.781 21.091 1.00 71.75 180 TRP A CA 1
ATOM 1366 C C . TRP A 1 180 ? -4.582 11.476 19.732 1.00 71.75 180 TRP A C 1
ATOM 1368 O O . TRP A 1 180 ? -5.623 12.049 19.428 1.00 71.75 180 TRP A O 1
ATOM 1378 N N . LEU A 1 181 ? -3.557 11.360 18.889 1.00 69.19 181 LEU A N 1
ATOM 1379 C CA . LEU A 1 181 ? -3.546 11.935 17.548 1.00 69.19 181 LEU A CA 1
ATOM 1380 C C . LEU A 1 181 ? -4.630 11.315 16.662 1.00 69.19 181 LEU A C 1
ATOM 1382 O O . LEU A 1 181 ? -5.356 12.041 15.985 1.00 69.19 181 LEU A O 1
ATOM 1386 N N . ALA A 1 182 ? -4.816 9.997 16.766 1.00 65.38 182 ALA A N 1
ATOM 1387 C CA . ALA A 1 182 ? -5.916 9.294 16.130 1.00 65.38 182 ALA A CA 1
ATOM 1388 C C . ALA A 1 182 ? -7.275 9.851 16.556 1.00 65.38 182 ALA A C 1
ATOM 1390 O O . ALA A 1 182 ? -8.144 10.096 15.724 1.00 65.38 182 ALA A O 1
ATOM 1391 N N . ARG A 1 183 ? -7.461 10.128 17.844 1.00 70.56 183 ARG A N 1
ATOM 1392 C CA . ARG A 1 183 ? -8.706 10.685 18.382 1.00 70.56 183 ARG A CA 1
ATOM 1393 C C . ARG A 1 183 ? -8.929 12.165 18.026 1.00 70.56 183 ARG A C 1
ATOM 1395 O O . ARG A 1 183 ? -10.072 12.604 17.982 1.00 70.56 183 ARG A O 1
ATOM 1402 N N . VAL A 1 184 ? -7.874 12.925 17.729 1.00 73.88 184 VAL A N 1
ATOM 1403 C CA . VAL A 1 184 ? -7.961 14.351 17.352 1.00 73.88 184 VAL A CA 1
ATOM 1404 C C . VAL A 1 184 ? -8.467 14.557 15.926 1.00 73.88 184 VAL A C 1
ATOM 1406 O O . VAL A 1 184 ? -9.017 15.614 15.633 1.00 73.88 184 VAL A O 1
ATOM 1409 N N . ILE A 1 185 ? -8.321 13.589 15.025 1.00 79.56 185 ILE A N 1
ATOM 1410 C CA . ILE A 1 185 ? -8.759 13.767 13.636 1.00 79.56 185 ILE A CA 1
ATOM 1411 C C . ILE A 1 185 ? -10.280 13.517 13.535 1.00 79.56 185 ILE A C 1
ATOM 1413 O O . ILE A 1 185 ? -10.757 12.493 14.037 1.00 79.56 185 ILE A O 1
ATOM 1417 N N . PRO A 1 186 ? -11.054 14.413 12.891 1.00 80.94 186 PRO A N 1
ATOM 1418 C CA . PRO A 1 186 ? -12.478 14.201 12.616 1.00 80.94 186 PRO A CA 1
ATOM 1419 C C . PRO A 1 186 ? -12.730 12.917 11.823 1.00 80.94 186 PRO A C 1
ATOM 1421 O O . PRO A 1 186 ? -11.967 12.596 10.909 1.00 80.94 186 PRO A O 1
ATOM 1424 N N . ALA A 1 187 ? -13.804 12.192 12.136 1.00 79.62 187 ALA A N 1
ATOM 1425 C CA . ALA A 1 187 ? -14.097 10.921 11.477 1.00 79.62 187 ALA A CA 1
ATOM 1426 C C . ALA A 1 187 ? -14.402 11.097 9.980 1.00 79.62 187 ALA A C 1
ATOM 1428 O O . ALA A 1 187 ? -13.870 10.329 9.180 1.00 79.62 187 ALA A O 1
ATOM 1429 N N . SER A 1 188 ? -15.079 12.175 9.572 1.00 86.38 188 SER A N 1
ATOM 1430 C CA . SER A 1 188 ? -15.265 12.530 8.154 1.00 86.38 188 SER A CA 1
ATOM 1431 C C . SER A 1 188 ? -13.947 12.588 7.371 1.00 86.38 188 SER A C 1
ATOM 1433 O O . SER A 1 188 ? -13.873 12.095 6.249 1.00 86.38 188 SER A O 1
ATOM 1435 N N . LEU A 1 189 ? -12.876 13.132 7.968 1.00 86.06 189 LEU A N 1
ATOM 1436 C CA . LEU A 1 189 ? -11.555 13.203 7.330 1.00 86.06 189 LEU A CA 1
ATOM 1437 C C . LEU A 1 189 ? -10.818 11.857 7.344 1.00 86.06 189 LEU A C 1
ATOM 1439 O O . LEU A 1 189 ? -10.117 11.554 6.383 1.00 86.06 189 LEU A O 1
ATOM 1443 N N . LYS A 1 190 ? -10.995 11.037 8.392 1.00 82.69 190 LYS A N 1
ATOM 1444 C CA . LYS A 1 190 ? -10.442 9.666 8.454 1.00 82.69 190 LYS A CA 1
ATOM 1445 C C . LYS A 1 190 ? -11.054 8.747 7.401 1.00 82.69 190 LYS A C 1
ATOM 1447 O O . LYS A 1 190 ? -10.372 7.896 6.849 1.00 82.69 190 LYS A O 1
ATOM 1452 N N . ILE A 1 191 ? -12.352 8.895 7.154 1.00 83.44 191 ILE A N 1
ATOM 1453 C CA . ILE A 1 191 ? -13.078 8.095 6.166 1.00 83.44 191 ILE A CA 1
ATOM 1454 C C . ILE A 1 191 ? -12.738 8.598 4.755 1.00 83.44 191 ILE A C 1
ATOM 1456 O O . ILE A 1 191 ? -12.420 7.808 3.865 1.00 83.44 191 ILE A O 1
ATOM 1460 N N . ALA A 1 192 ? -12.720 9.923 4.562 1.00 88.81 192 ALA A N 1
ATOM 1461 C CA . ALA A 1 192 ? -12.333 10.545 3.298 1.00 88.81 192 ALA A CA 1
ATOM 1462 C C . ALA A 1 192 ? -10.882 10.246 2.898 1.00 88.81 192 ALA A C 1
ATOM 1464 O O . ALA A 1 192 ? -10.605 10.109 1.708 1.00 88.81 192 ALA A O 1
ATOM 1465 N N . SER A 1 193 ? -9.954 10.120 3.854 1.00 83.56 193 SER A N 1
ATOM 1466 C CA . SER A 1 193 ? -8.566 9.770 3.542 1.00 83.56 193 SER A CA 1
ATOM 1467 C C . SER A 1 193 ? -8.462 8.393 2.889 1.00 83.56 193 SER A C 1
ATOM 1469 O O . SER A 1 193 ? -7.812 8.271 1.854 1.00 83.56 193 SER A O 1
ATOM 1471 N N . GLY A 1 194 ? -9.169 7.387 3.416 1.00 79.81 194 GLY A N 1
ATOM 1472 C CA . GLY A 1 194 ? -9.217 6.047 2.825 1.00 79.81 194 GLY A CA 1
ATOM 1473 C C . GLY A 1 194 ? -9.758 6.055 1.392 1.00 79.81 194 GLY A C 1
ATOM 1474 O O . GLY A 1 194 ? -9.156 5.468 0.493 1.00 79.81 194 GLY A O 1
ATOM 1475 N N . ALA A 1 195 ? -10.853 6.778 1.144 1.00 87.56 195 ALA A N 1
ATOM 1476 C CA . ALA A 1 195 ? -11.413 6.914 -0.201 1.00 87.56 195 ALA A CA 1
ATOM 1477 C C . ALA A 1 195 ? -10.489 7.689 -1.163 1.00 87.56 195 ALA A C 1
ATOM 1479 O O . ALA A 1 195 ? -10.336 7.299 -2.321 1.00 87.56 195 ALA A O 1
ATOM 1480 N N . GLY A 1 196 ? -9.833 8.752 -0.689 1.00 88.75 196 GLY A N 1
ATOM 1481 C CA . GLY A 1 196 ? -8.882 9.541 -1.473 1.00 88.75 196 GLY A CA 1
ATOM 1482 C C . GLY A 1 196 ? -7.634 8.752 -1.873 1.00 88.75 196 GLY A C 1
ATOM 1483 O O . GLY A 1 196 ? -7.201 8.829 -3.024 1.00 88.75 196 GLY A O 1
ATOM 1484 N N . ILE A 1 197 ? -7.108 7.919 -0.968 1.00 84.06 197 ILE A N 1
ATOM 1485 C CA . ILE A 1 197 ? -6.020 6.978 -1.271 1.00 84.06 197 ILE A CA 1
ATOM 1486 C C . ILE A 1 197 ? -6.472 5.978 -2.340 1.00 84.06 197 ILE A C 1
ATOM 1488 O O . ILE A 1 197 ? -5.730 5.718 -3.283 1.00 84.06 197 ILE A O 1
ATOM 1492 N N . GLY A 1 198 ? -7.710 5.482 -2.268 1.00 87.31 198 GLY A N 1
ATOM 1493 C CA . GLY A 1 198 ? -8.278 4.621 -3.306 1.00 87.31 198 GLY A CA 1
ATOM 1494 C C . GLY A 1 198 ? -8.344 5.280 -4.687 1.00 87.31 198 GLY A C 1
ATOM 1495 O O . GLY A 1 198 ? -7.977 4.657 -5.683 1.00 87.31 198 GLY A O 1
ATOM 1496 N N . LEU A 1 199 ? -8.751 6.551 -4.761 1.00 90.94 199 LEU A N 1
ATOM 1497 C CA . LEU A 1 199 ? -8.735 7.320 -6.015 1.00 90.94 199 LEU A CA 1
ATOM 1498 C C . LEU A 1 199 ? -7.310 7.536 -6.540 1.00 90.94 199 LEU A C 1
ATOM 1500 O O . LEU A 1 199 ? -7.083 7.467 -7.748 1.00 90.94 199 LEU A O 1
ATOM 1504 N N . TYR A 1 200 ? -6.345 7.754 -5.646 1.00 87.81 200 TYR A N 1
ATOM 1505 C CA . TYR A 1 200 ? -4.933 7.854 -6.006 1.00 87.81 200 TYR A CA 1
ATOM 1506 C C . TYR A 1 200 ? -4.385 6.531 -6.569 1.00 87.81 200 TYR A C 1
ATOM 1508 O O . TYR A 1 200 ? -3.745 6.531 -7.619 1.00 87.81 200 TYR A O 1
ATOM 1516 N N . LEU A 1 201 ? -4.720 5.389 -5.959 1.00 86.50 201 LEU A N 1
ATOM 1517 C CA . LEU A 1 201 ? -4.375 4.060 -6.483 1.00 86.50 201 LEU A CA 1
ATOM 1518 C C . LEU A 1 201 ? -5.007 3.781 -7.844 1.00 86.50 201 LEU A C 1
ATOM 1520 O O . LEU A 1 201 ? -4.351 3.222 -8.722 1.00 86.50 201 LEU A O 1
ATOM 1524 N N . ALA A 1 202 ? -6.260 4.190 -8.041 1.00 91.38 202 ALA A N 1
ATOM 1525 C CA . ALA A 1 202 ? -6.920 4.063 -9.333 1.00 91.38 202 ALA A CA 1
ATOM 1526 C C . ALA A 1 202 ? -6.205 4.890 -10.412 1.00 91.38 202 ALA A C 1
ATOM 1528 O O . ALA A 1 202 ? -6.038 4.410 -11.533 1.00 91.38 202 ALA A O 1
ATOM 1529 N N . LEU A 1 203 ? -5.725 6.092 -10.071 1.00 90.88 203 LEU A N 1
ATOM 1530 C CA . LEU A 1 203 ? -4.914 6.907 -10.974 1.00 90.88 203 LEU A CA 1
ATOM 1531 C C . LEU A 1 203 ? -3.600 6.198 -11.337 1.00 90.88 203 LEU A C 1
ATOM 1533 O O . LEU A 1 203 ? -3.292 6.082 -12.519 1.00 90.88 203 LEU A O 1
ATOM 1537 N N . ILE A 1 204 ? -2.869 5.663 -10.355 1.00 86.94 204 ILE A N 1
ATOM 1538 C CA . ILE A 1 204 ? -1.624 4.901 -10.576 1.00 86.94 204 ILE A CA 1
ATOM 1539 C C . ILE A 1 204 ? -1.878 3.653 -11.435 1.00 86.94 204 ILE A C 1
ATOM 1541 O O . ILE A 1 204 ? -1.124 3.359 -12.355 1.00 86.94 204 ILE A O 1
ATOM 1545 N N . GLY A 1 205 ? -2.975 2.932 -11.200 1.00 88.56 205 GLY A N 1
ATOM 1546 C CA . GLY A 1 205 ? -3.345 1.761 -12.001 1.00 88.56 205 GLY A CA 1
ATOM 1547 C C . GLY A 1 205 ? -3.633 2.080 -13.472 1.00 88.56 205 GLY A C 1
ATOM 1548 O O . GLY A 1 205 ? -3.529 1.196 -14.327 1.00 88.56 205 GLY A O 1
ATOM 1549 N N . LEU A 1 206 ? -3.965 3.335 -13.787 1.00 90.69 206 LEU A N 1
ATOM 1550 C CA . LEU A 1 206 ? -4.177 3.812 -15.151 1.00 90.69 206 LEU A CA 1
ATOM 1551 C C . LEU A 1 206 ? -2.876 4.256 -15.845 1.00 90.69 206 LEU A C 1
ATOM 1553 O O . LEU A 1 206 ? -2.874 4.314 -17.077 1.00 90.69 206 LEU A O 1
ATOM 1557 N N . THR A 1 207 ? -1.794 4.574 -15.123 1.00 86.88 207 THR A N 1
ATOM 1558 C CA . THR A 1 207 ? -0.519 5.030 -15.721 1.00 86.88 207 THR A CA 1
ATOM 1559 C C . THR A 1 207 ? 0.289 3.870 -16.321 1.00 86.88 207 THR A C 1
ATOM 1561 O O . THR A 1 207 ? -0.108 2.707 -16.240 1.00 86.88 207 THR A O 1
ATOM 1564 N N . TYR A 1 208 ? 1.395 4.176 -17.010 1.00 73.12 208 TYR A N 1
ATOM 1565 C CA . TYR A 1 208 ? 2.212 3.179 -17.718 1.00 73.12 208 TYR A CA 1
ATOM 1566 C C . TYR A 1 208 ? 3.146 2.368 -16.821 1.00 73.12 208 TYR A C 1
ATOM 1568 O O . TYR A 1 208 ? 3.420 1.216 -17.145 1.00 73.12 208 TYR A O 1
ATOM 1576 N N . ASP A 1 209 ? 3.657 2.967 -15.751 1.00 72.06 209 ASP A N 1
ATOM 1577 C CA . ASP A 1 209 ? 4.777 2.388 -15.004 1.00 72.06 209 ASP A CA 1
ATOM 1578 C C . ASP A 1 209 ? 4.273 1.260 -14.088 1.00 72.06 209 ASP A C 1
ATOM 1580 O O . ASP A 1 209 ? 4.704 0.109 -14.180 1.00 72.06 209 ASP A O 1
ATOM 1584 N N . ALA A 1 210 ? 3.215 1.546 -13.328 1.00 71.50 210 ALA A N 1
ATOM 1585 C CA . ALA A 1 210 ? 2.579 0.595 -12.418 1.00 71.50 210 ALA A CA 1
ATOM 1586 C C . ALA A 1 210 ? 1.321 -0.096 -12.988 1.00 71.50 210 ALA A C 1
ATOM 1588 O O . ALA A 1 210 ? 0.776 -1.004 -12.352 1.00 71.50 210 ALA A O 1
ATOM 1589 N N . GLY A 1 211 ? 0.826 0.353 -14.147 1.00 83.06 211 GLY A N 1
ATOM 1590 C CA . GLY A 1 211 ? -0.557 0.129 -14.565 1.00 83.06 211 GLY A CA 1
ATOM 1591 C C . GLY A 1 211 ? -0.772 -0.317 -16.014 1.00 83.06 211 GLY A C 1
ATOM 1592 O O . GLY A 1 211 ? 0.099 -0.886 -16.668 1.00 83.06 211 GLY A O 1
ATOM 1593 N N . ILE A 1 212 ? -1.989 -0.086 -16.522 1.00 88.69 212 ILE A N 1
ATOM 1594 C CA . ILE A 1 212 ? -2.394 -0.473 -17.890 1.00 88.69 212 ILE A CA 1
ATOM 1595 C C . ILE A 1 212 ? -1.975 0.528 -18.978 1.00 88.69 212 ILE A C 1
ATOM 1597 O O . ILE A 1 212 ? -2.192 0.266 -20.162 1.00 88.69 212 ILE A O 1
ATOM 1601 N N . GLY A 1 213 ? -1.418 1.684 -18.606 1.00 85.69 213 GLY A N 1
ATOM 1602 C CA . GLY A 1 213 ? -0.981 2.706 -19.558 1.00 85.69 213 GLY A CA 1
ATOM 1603 C C . GLY A 1 213 ? -2.109 3.436 -20.284 1.00 85.69 213 GLY A C 1
ATOM 1604 O O . GLY A 1 213 ? -1.899 3.956 -21.378 1.00 85.69 213 GLY A O 1
ATOM 1605 N N . ALA A 1 214 ? -3.312 3.469 -19.710 1.00 88.31 214 ALA A N 1
ATOM 1606 C CA . ALA A 1 214 ? -4.469 4.163 -20.269 1.00 88.31 214 ALA A CA 1
ATOM 1607 C C . ALA A 1 214 ? -4.331 5.691 -20.208 1.00 88.31 214 ALA A C 1
ATOM 1609 O O . ALA A 1 214 ? -4.892 6.384 -21.060 1.00 88.31 214 ALA A O 1
ATOM 1610 N N . ILE A 1 215 ? -3.577 6.217 -19.240 1.00 88.88 215 ILE A N 1
ATOM 1611 C CA . ILE A 1 215 ? -3.302 7.649 -19.092 1.00 88.88 215 ILE A CA 1
ATOM 1612 C C . ILE A 1 215 ? -1.798 7.927 -19.054 1.00 88.88 215 ILE A C 1
ATOM 1614 O O . ILE A 1 215 ? -0.991 7.090 -18.655 1.00 88.88 215 ILE A O 1
ATOM 1618 N N . THR A 1 216 ? -1.427 9.133 -19.465 1.00 84.38 216 THR A N 1
ATOM 1619 C CA . THR A 1 216 ? -0.066 9.672 -19.407 1.00 84.38 216 THR A CA 1
ATOM 1620 C C . THR A 1 216 ? -0.108 11.148 -19.050 1.00 84.38 216 THR A C 1
ATOM 1622 O O . THR A 1 216 ? -1.115 11.811 -19.295 1.00 84.38 216 THR A O 1
ATOM 1625 N N . GLY A 1 217 ? 0.992 11.681 -18.522 1.00 80.06 217 GLY A N 1
ATOM 1626 C CA . GLY A 1 217 ? 1.168 13.128 -18.410 1.00 80.06 217 GLY A CA 1
ATO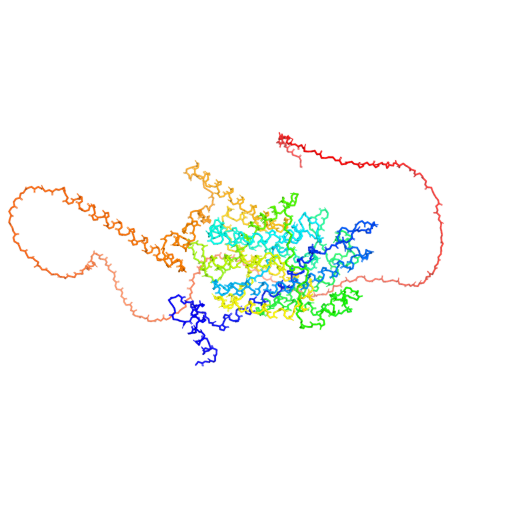M 1627 C C . GLY A 1 217 ? 1.165 13.804 -19.785 1.00 80.06 217 GLY A C 1
ATOM 1628 O O . GLY A 1 217 ? 1.524 13.187 -20.797 1.00 80.06 217 GLY A O 1
ATOM 1629 N N . GLY A 1 218 ? 0.736 15.063 -19.822 1.00 77.69 218 GLY A N 1
ATOM 1630 C CA . GLY A 1 218 ? 0.792 15.929 -20.995 1.00 77.69 218 GLY A CA 1
ATOM 1631 C C . GLY A 1 218 ? 1.454 17.269 -20.682 1.00 77.69 218 GLY A C 1
ATOM 1632 O O . GLY A 1 218 ? 1.564 17.660 -19.525 1.00 77.69 218 GLY A O 1
ATOM 1633 N N . MET A 1 219 ? 1.905 17.963 -21.731 1.00 74.38 219 MET A N 1
ATOM 1634 C CA . MET A 1 219 ? 2.486 19.307 -21.607 1.00 74.38 219 MET A CA 1
ATOM 1635 C C . MET A 1 219 ? 1.411 20.401 -21.615 1.00 74.38 219 MET A C 1
ATOM 1637 O O . MET A 1 219 ? 1.524 21.357 -20.858 1.00 74.38 219 MET A O 1
ATOM 1641 N N . ASP A 1 220 ? 0.358 20.248 -22.431 1.00 81.44 220 ASP A N 1
ATOM 1642 C CA . ASP A 1 220 ? -0.733 21.238 -22.495 1.00 81.44 220 ASP A CA 1
ATOM 1643 C C . ASP A 1 220 ? -1.906 20.891 -21.558 1.00 81.44 220 ASP A C 1
ATOM 1645 O O . ASP A 1 220 ? -2.642 21.778 -21.141 1.00 81.44 220 ASP A O 1
ATOM 1649 N N . ASP A 1 221 ? -2.047 19.614 -21.185 1.00 82.00 221 ASP A N 1
ATOM 1650 C CA . ASP A 1 221 ? -3.065 19.124 -20.250 1.00 82.00 221 ASP A CA 1
ATOM 1651 C C . ASP A 1 221 ? -2.396 18.233 -19.191 1.00 82.00 221 ASP A C 1
ATOM 1653 O O . ASP A 1 221 ? -1.565 17.401 -19.571 1.00 82.00 221 ASP A O 1
ATOM 1657 N N . PRO A 1 222 ? -2.779 18.310 -17.900 1.00 80.94 222 PRO A N 1
ATOM 1658 C CA . PRO A 1 222 ? -2.159 17.500 -16.846 1.00 80.94 222 PRO A CA 1
ATOM 1659 C C . PRO A 1 222 ? -2.257 15.984 -17.081 1.00 80.94 222 PRO A C 1
ATOM 1661 O O . PRO A 1 222 ? -1.333 15.245 -16.748 1.00 80.94 222 PRO A O 1
ATOM 1664 N N . LEU A 1 223 ? -3.363 15.515 -17.675 1.00 86.50 223 LEU A N 1
ATOM 1665 C CA . LEU A 1 223 ? -3.614 14.106 -17.985 1.00 86.50 223 LEU A CA 1
ATOM 1666 C C . LEU A 1 223 ? -4.086 13.947 -19.432 1.00 86.50 223 LEU A C 1
ATOM 1668 O O . LEU A 1 223 ? -5.013 14.620 -19.881 1.00 86.50 223 LEU A O 1
ATOM 1672 N N . ARG A 1 224 ? -3.473 13.009 -20.154 1.00 86.75 224 ARG A N 1
ATOM 1673 C CA . ARG A 1 224 ? -3.781 12.665 -21.545 1.00 86.75 224 ARG A CA 1
ATOM 1674 C C . ARG A 1 224 ? -4.039 11.180 -21.708 1.00 86.75 224 ARG A C 1
ATOM 1676 O O . ARG A 1 224 ? -3.497 10.348 -20.987 1.00 86.75 224 ARG A O 1
ATOM 1683 N N . LEU A 1 225 ? -4.833 10.851 -22.721 1.00 87.50 225 LEU A N 1
ATOM 1684 C CA . LEU A 1 225 ? -5.086 9.472 -23.118 1.00 87.50 225 LEU A CA 1
ATOM 1685 C C . LEU A 1 225 ? -3.808 8.820 -23.673 1.00 87.50 225 LEU A C 1
ATOM 1687 O O . LEU A 1 225 ? -3.187 9.345 -24.603 1.00 87.50 225 LEU A O 1
ATOM 1691 N N . GLY A 1 226 ? -3.445 7.678 -23.096 1.00 87.06 226 GLY A N 1
ATOM 1692 C CA . GLY A 1 226 ? -2.306 6.848 -23.470 1.00 87.06 226 GLY A CA 1
ATOM 1693 C C . GLY A 1 226 ? -2.695 5.665 -24.363 1.00 87.06 226 GLY A C 1
ATOM 1694 O O . GLY A 1 226 ? -3.462 5.787 -25.320 1.00 87.06 226 GLY A O 1
ATOM 1695 N N . GLY A 1 227 ? -2.117 4.506 -24.069 1.00 84.19 227 GLY A N 1
ATOM 1696 C CA . GLY A 1 227 ? -2.310 3.253 -24.780 1.00 84.19 227 GLY A CA 1
ATOM 1697 C C . GLY A 1 227 ? -1.649 3.174 -26.153 1.00 84.19 227 GLY A C 1
ATOM 1698 O O . GLY A 1 227 ? -2.197 2.494 -27.012 1.00 84.19 227 GLY A O 1
ATOM 1699 N N . CYS A 1 228 ? -0.525 3.843 -26.421 1.00 85.25 228 CYS A N 1
ATOM 1700 C CA . CYS A 1 228 ? 0.197 3.643 -27.689 1.00 85.25 228 CYS A CA 1
ATOM 1701 C C . CYS A 1 228 ? 1.086 2.406 -27.674 1.00 85.25 228 CYS A C 1
ATOM 1703 O O . CYS A 1 228 ? 1.531 1.928 -26.629 1.00 85.25 228 CYS A O 1
ATOM 1705 N N . VAL A 1 229 ? 1.372 1.915 -28.880 1.00 83.94 229 VAL A N 1
ATOM 1706 C CA . VAL A 1 229 ? 2.420 0.920 -29.099 1.00 83.94 229 VAL A CA 1
ATOM 1707 C C . VAL A 1 229 ? 3.788 1.493 -28.695 1.00 83.94 229 VAL A C 1
ATOM 1709 O O . VAL A 1 229 ? 4.016 2.689 -28.904 1.00 83.94 229 VAL A O 1
ATOM 1712 N N . PRO A 1 230 ? 4.718 0.672 -28.166 1.00 77.69 230 PRO A N 1
ATOM 1713 C CA . PRO A 1 230 ? 6.025 1.144 -27.697 1.00 77.69 230 PRO A CA 1
ATOM 1714 C C . PRO A 1 230 ? 6.798 1.977 -28.732 1.00 77.69 230 PRO A C 1
ATOM 1716 O O . PRO A 1 230 ? 7.445 2.953 -28.378 1.00 77.69 230 PRO A O 1
ATOM 1719 N N . SER A 1 231 ? 6.666 1.654 -30.023 1.00 75.75 231 SER A N 1
ATOM 1720 C CA . SER A 1 231 ? 7.329 2.361 -31.130 1.00 75.75 231 SER A CA 1
ATOM 1721 C C . SER A 1 231 ? 6.801 3.774 -31.405 1.00 75.75 231 SER A C 1
ATOM 1723 O O . SER A 1 231 ? 7.446 4.531 -32.121 1.00 75.75 231 SER A O 1
ATOM 1725 N N . SER A 1 232 ? 5.620 4.128 -30.893 1.00 78.50 232 SER A N 1
ATOM 1726 C CA . SER A 1 232 ? 4.992 5.448 -31.080 1.00 78.50 232 SER A CA 1
ATOM 1727 C C . SER A 1 232 ? 5.058 6.317 -29.821 1.00 78.50 232 SER A C 1
ATOM 1729 O O . SER A 1 232 ? 4.421 7.373 -29.758 1.00 78.50 232 SER A O 1
ATOM 1731 N N . ARG A 1 233 ? 5.810 5.867 -28.809 1.00 77.62 233 ARG A N 1
ATOM 1732 C CA . ARG A 1 233 ? 6.071 6.620 -27.586 1.00 77.62 233 ARG A CA 1
ATOM 1733 C C . ARG A 1 233 ? 7.227 7.587 -27.836 1.00 77.62 233 ARG A C 1
ATOM 1735 O O . ARG A 1 233 ? 8.273 7.188 -28.339 1.00 77.62 233 ARG A O 1
ATOM 1742 N N . GLY A 1 234 ? 7.011 8.864 -27.527 1.00 70.69 234 GLY A N 1
ATOM 1743 C CA . GLY A 1 234 ? 8.065 9.871 -27.601 1.00 70.69 234 GLY A CA 1
ATOM 1744 C C . GLY A 1 234 ? 9.130 9.650 -26.526 1.00 70.69 234 GLY A C 1
ATOM 1745 O O . GLY A 1 234 ? 8.900 8.930 -25.554 1.00 70.69 234 GLY A O 1
ATOM 1746 N N . VAL A 1 235 ? 10.274 10.318 -26.683 1.00 65.31 235 VAL A N 1
ATOM 1747 C CA . VAL A 1 235 ? 11.382 10.300 -25.707 1.00 65.31 235 VAL A CA 1
ATOM 1748 C C . VAL A 1 235 ? 10.924 10.806 -24.332 1.00 65.31 235 VAL A C 1
ATOM 1750 O O . VAL A 1 235 ? 11.361 10.291 -23.312 1.00 65.31 235 VAL A O 1
ATOM 1753 N N . ASP A 1 236 ? 9.957 11.726 -24.309 1.00 66.44 236 ASP A N 1
ATOM 1754 C CA . ASP A 1 236 ? 9.372 12.293 -23.085 1.00 66.44 236 ASP A CA 1
ATOM 1755 C C . ASP A 1 236 ? 8.345 11.363 -22.405 1.00 66.44 236 ASP A C 1
ATOM 1757 O O . ASP A 1 236 ? 7.612 11.776 -21.509 1.00 66.44 236 ASP A O 1
ATOM 1761 N N . GLY A 1 237 ? 8.190 10.122 -22.880 1.00 70.00 237 GLY A N 1
ATOM 1762 C CA . GLY A 1 237 ? 7.208 9.166 -22.362 1.00 70.00 237 GLY A CA 1
ATOM 1763 C C . GLY A 1 237 ? 5.761 9.434 -22.798 1.00 70.00 237 GLY A C 1
ATOM 1764 O O . GLY A 1 237 ? 4.887 8.615 -22.504 1.00 70.00 237 GLY A O 1
ATOM 1765 N N . ILE A 1 238 ? 5.514 10.516 -23.544 1.00 77.44 238 ILE A N 1
ATOM 1766 C CA . ILE A 1 238 ? 4.192 10.941 -24.023 1.00 77.44 238 ILE A CA 1
ATOM 1767 C C . ILE A 1 238 ? 3.793 10.183 -25.295 1.00 77.44 238 ILE A C 1
ATOM 1769 O O . ILE A 1 238 ? 4.604 9.866 -26.169 1.00 77.44 238 ILE A O 1
ATOM 1773 N N . CYS A 1 239 ? 2.495 9.923 -25.414 1.00 81.31 239 CYS A N 1
ATOM 1774 C CA . CYS A 1 239 ? 1.892 9.269 -26.563 1.00 81.31 239 CYS A CA 1
ATOM 1775 C C . CYS A 1 239 ? 1.667 10.248 -27.732 1.00 81.31 239 CYS A C 1
ATOM 1777 O O . CYS A 1 239 ? 0.707 11.022 -27.704 1.00 81.31 239 CYS A O 1
ATOM 1779 N N . GLN A 1 240 ? 2.532 10.227 -28.756 1.00 78.31 240 GLN A N 1
ATOM 1780 C CA . GLN A 1 240 ? 2.432 11.154 -29.898 1.00 78.31 240 GLN A CA 1
ATOM 1781 C C . GLN A 1 240 ? 1.369 10.728 -30.926 1.00 78.31 240 GLN A C 1
ATOM 1783 O O . GLN A 1 240 ? 0.609 11.561 -31.413 1.00 78.31 240 GLN A O 1
ATOM 1788 N N . SER A 1 241 ? 1.282 9.431 -31.242 1.00 77.38 241 SER A N 1
ATOM 1789 C CA . SER A 1 241 ? 0.328 8.871 -32.212 1.00 77.38 241 SER A CA 1
ATOM 1790 C C . SER A 1 241 ? -0.111 7.457 -31.811 1.00 77.38 241 SER A C 1
ATOM 1792 O O . SER A 1 241 ? 0.568 6.786 -31.037 1.00 77.38 241 SER A O 1
ATOM 1794 N N . GLY A 1 242 ? -1.260 6.998 -32.321 1.00 81.00 242 GLY A N 1
ATOM 1795 C CA . GLY A 1 242 ? -1.754 5.634 -32.085 1.00 81.00 242 GLY A CA 1
ATOM 1796 C C . GLY A 1 242 ? -2.302 5.379 -30.675 1.00 81.00 242 GLY A C 1
ATOM 1797 O O . GLY A 1 242 ? -2.043 4.320 -30.109 1.00 81.00 242 GLY A O 1
ATOM 1798 N N . LYS A 1 243 ? -3.050 6.336 -30.110 1.00 87.25 243 LYS A N 1
ATOM 1799 C CA . LYS A 1 243 ? -3.702 6.228 -28.789 1.00 87.25 243 LYS A CA 1
ATOM 1800 C C . LYS A 1 243 ? -4.633 5.003 -28.712 1.00 87.25 243 LYS A C 1
ATOM 1802 O O . LYS A 1 243 ? -5.280 4.663 -29.701 1.00 87.25 243 LYS A O 1
ATOM 1807 N N . MET A 1 244 ? -4.704 4.359 -27.542 1.00 86.56 244 MET A N 1
ATOM 1808 C CA . MET A 1 244 ? -5.502 3.145 -27.255 1.00 86.56 244 MET A CA 1
ATOM 1809 C C . MET A 1 244 ? -5.276 1.943 -28.195 1.00 86.56 244 MET A C 1
ATOM 1811 O O . MET A 1 244 ? -6.142 1.079 -28.334 1.00 86.56 244 MET A O 1
ATOM 1815 N N . ARG A 1 245 ? -4.123 1.859 -28.859 1.00 88.25 245 ARG A N 1
ATOM 1816 C CA . ARG A 1 245 ? -3.784 0.785 -29.804 1.00 88.25 245 ARG A CA 1
ATOM 1817 C C . ARG A 1 245 ? -2.853 -0.283 -29.218 1.00 88.25 245 ARG A C 1
ATOM 1819 O O . ARG A 1 245 ? -2.498 -1.227 -29.916 1.00 88.25 245 ARG A O 1
ATOM 1826 N N . ASN A 1 246 ? -2.452 -0.144 -27.955 1.00 87.94 246 ASN A N 1
ATOM 1827 C CA . ASN A 1 246 ? -1.575 -1.088 -27.274 1.00 87.94 246 ASN A CA 1
ATOM 1828 C C . ASN A 1 246 ? -2.336 -2.371 -26.881 1.00 87.94 246 ASN A C 1
ATOM 1830 O O . ASN A 1 246 ? -3.330 -2.288 -26.153 1.00 87.94 246 ASN A O 1
ATOM 1834 N N . PRO A 1 247 ? -1.885 -3.562 -27.316 1.00 88.94 247 PRO A N 1
ATOM 1835 C CA . PRO A 1 247 ? -2.541 -4.814 -26.957 1.00 88.94 247 PRO A CA 1
ATOM 1836 C C . PRO A 1 247 ? -2.436 -5.152 -25.460 1.00 88.94 247 PRO A C 1
ATOM 1838 O O . PRO A 1 247 ? -3.358 -5.771 -24.929 1.00 88.94 247 PRO A O 1
ATOM 1841 N N . THR A 1 248 ? -1.379 -4.729 -24.750 1.00 89.12 248 THR A N 1
ATOM 1842 C CA . THR A 1 248 ? -1.233 -5.010 -23.306 1.00 89.12 248 THR A CA 1
ATOM 1843 C C . THR A 1 248 ? -2.265 -4.253 -22.472 1.00 89.12 248 THR A C 1
ATOM 1845 O O . THR A 1 248 ? -2.816 -4.813 -21.527 1.00 89.12 248 THR A O 1
ATOM 1848 N N . MET A 1 249 ? -2.604 -3.023 -22.875 1.00 90.75 249 MET A N 1
ATOM 1849 C CA . MET A 1 249 ? -3.663 -2.219 -22.257 1.00 90.75 249 MET A CA 1
ATOM 1850 C C . MET A 1 249 ? -5.015 -2.933 -22.345 1.00 90.75 249 MET A C 1
ATOM 1852 O O . MET A 1 249 ? -5.697 -3.094 -21.336 1.00 90.75 249 MET A O 1
ATOM 1856 N N . TRP A 1 250 ? -5.405 -3.387 -23.540 1.00 91.38 250 TRP A N 1
ATOM 1857 C CA . TRP A 1 250 ? -6.684 -4.076 -23.739 1.00 91.38 250 TRP A CA 1
ATOM 1858 C C . TRP A 1 250 ? -6.744 -5.422 -23.022 1.00 91.38 250 TRP A C 1
ATOM 1860 O O . TRP A 1 250 ? -7.791 -5.772 -22.476 1.00 91.38 250 TRP A O 1
ATOM 1870 N N . LEU A 1 251 ? -5.624 -6.146 -22.971 1.00 91.50 251 LEU A N 1
ATOM 1871 C CA . LEU A 1 251 ? -5.514 -7.361 -22.171 1.00 91.50 251 LEU A CA 1
ATOM 1872 C C . LEU A 1 251 ? -5.725 -7.064 -20.677 1.00 91.50 251 LEU A C 1
ATOM 1874 O O . LEU A 1 251 ? -6.475 -7.784 -20.018 1.00 91.50 251 LEU A O 1
ATOM 1878 N N . GLY A 1 252 ? -5.128 -5.985 -20.163 1.00 91.25 252 GLY A N 1
ATOM 1879 C CA . GLY A 1 252 ? -5.361 -5.499 -18.803 1.00 91.25 252 GLY A CA 1
ATOM 1880 C C . GLY A 1 252 ? -6.830 -5.147 -18.558 1.00 91.25 252 GLY A C 1
ATOM 1881 O O . GLY A 1 252 ? -7.427 -5.649 -17.612 1.00 91.25 252 GLY A O 1
ATOM 1882 N N . ILE A 1 253 ? -7.457 -4.372 -19.449 1.00 93.12 253 ILE A N 1
ATOM 1883 C CA . ILE A 1 253 ? -8.864 -3.950 -19.319 1.00 93.12 253 ILE A CA 1
ATOM 1884 C C . ILE A 1 253 ? -9.819 -5.146 -19.330 1.00 93.12 253 ILE A C 1
ATOM 1886 O O . ILE A 1 253 ? -10.625 -5.293 -18.412 1.00 93.12 253 ILE A O 1
ATOM 1890 N N . PHE A 1 254 ? -9.748 -6.011 -20.345 1.00 93.19 254 PHE A N 1
ATOM 1891 C CA . PHE A 1 254 ? -10.695 -7.119 -20.484 1.00 93.19 254 PHE A CA 1
ATOM 1892 C C . PHE A 1 254 ? -10.388 -8.277 -19.531 1.00 93.19 254 PHE A C 1
ATOM 1894 O O . PHE A 1 254 ? -11.298 -8.789 -18.879 1.00 93.19 254 PHE A O 1
ATOM 1901 N N . GLY A 1 255 ? -9.120 -8.679 -19.423 1.00 88.81 255 GLY A N 1
ATOM 1902 C CA . GLY A 1 255 ? -8.700 -9.810 -18.594 1.00 88.81 255 GLY A CA 1
ATOM 1903 C C . GLY A 1 255 ? -8.487 -9.450 -17.122 1.00 88.81 255 GLY A C 1
ATOM 1904 O O . GLY A 1 255 ? -8.912 -10.186 -16.237 1.00 88.81 255 GLY A O 1
ATOM 1905 N N . GLY A 1 256 ? -7.845 -8.316 -16.845 1.00 86.06 256 GLY A N 1
ATOM 1906 C CA . GLY A 1 256 ? -7.510 -7.875 -15.487 1.00 86.06 256 GLY A CA 1
ATOM 1907 C C . GLY A 1 256 ? -8.580 -7.009 -14.819 1.00 86.06 256 GLY A C 1
ATOM 1908 O O . GLY A 1 256 ? -8.587 -6.916 -13.593 1.00 86.06 256 GLY A O 1
ATOM 1909 N N . GLY A 1 257 ? -9.477 -6.379 -15.588 1.00 90.38 257 GLY A N 1
ATOM 1910 C CA . GLY A 1 257 ? -10.526 -5.480 -15.083 1.00 90.38 257 GLY A CA 1
ATOM 1911 C C . GLY A 1 257 ? -11.948 -6.024 -15.226 1.00 90.38 257 GLY A C 1
ATOM 1912 O O . GLY A 1 257 ? -12.652 -6.216 -14.241 1.00 90.38 257 GLY A O 1
ATOM 1913 N N . ILE A 1 258 ? -12.406 -6.274 -16.451 1.00 94.00 258 ILE A N 1
ATOM 1914 C CA . ILE A 1 258 ? -13.791 -6.700 -16.701 1.00 94.00 258 ILE A CA 1
ATOM 1915 C C . ILE A 1 258 ? -14.017 -8.123 -16.181 1.00 94.00 258 ILE A C 1
ATOM 1917 O O . ILE A 1 258 ? -14.981 -8.374 -15.461 1.00 94.00 258 ILE A O 1
ATOM 1921 N N . PHE A 1 259 ? -13.117 -9.056 -16.493 1.00 93.94 259 PHE A N 1
ATOM 1922 C CA . PHE A 1 259 ? -13.225 -10.437 -16.023 1.00 93.94 259 PHE A CA 1
ATOM 1923 C C . PHE A 1 259 ? -13.129 -10.559 -14.491 1.00 93.94 259 PHE A C 1
ATOM 1925 O O . PHE A 1 259 ? -13.926 -11.273 -13.881 1.00 93.94 259 PHE A O 1
ATOM 1932 N N . THR A 1 260 ? -12.217 -9.827 -13.845 1.00 91.31 260 THR A N 1
ATOM 1933 C CA . THR A 1 260 ? -12.143 -9.758 -12.372 1.00 91.31 260 THR A CA 1
ATOM 1934 C C . THR A 1 260 ? -13.412 -9.165 -11.776 1.00 91.31 260 THR A C 1
ATOM 1936 O O . THR A 1 260 ? -13.947 -9.734 -10.826 1.00 91.31 260 THR A O 1
ATOM 1939 N N . ALA A 1 261 ? -13.949 -8.084 -12.348 1.00 91.81 261 ALA A N 1
ATOM 1940 C CA . ALA A 1 261 ? -15.212 -7.495 -11.908 1.00 91.81 261 ALA A CA 1
ATOM 1941 C C . ALA A 1 261 ? -16.387 -8.480 -12.038 1.00 91.81 261 ALA A C 1
ATOM 1943 O O . ALA A 1 261 ? -17.201 -8.578 -11.117 1.00 91.81 261 ALA A O 1
ATOM 1944 N N . PHE A 1 262 ? -16.449 -9.272 -13.116 1.00 93.19 262 PHE A N 1
ATOM 1945 C CA . PHE A 1 262 ? -17.425 -10.360 -13.243 1.00 93.19 262 PHE A CA 1
ATOM 1946 C C . PHE A 1 262 ? -17.263 -11.393 -12.122 1.00 93.19 262 PHE A C 1
ATOM 1948 O O . PHE A 1 262 ? -18.238 -11.728 -11.452 1.00 93.19 262 PHE A O 1
ATOM 1955 N N . LEU A 1 263 ? -16.043 -11.861 -11.847 1.00 91.06 263 LEU A N 1
ATOM 1956 C CA . LEU A 1 263 ? -15.789 -12.798 -10.745 1.00 91.06 263 LEU A CA 1
ATOM 1957 C C . LEU A 1 263 ? -16.166 -12.213 -9.375 1.00 91.06 263 LEU A C 1
ATOM 1959 O O . LEU A 1 263 ? -16.720 -12.923 -8.531 1.00 91.06 263 LEU A O 1
ATOM 1963 N N . MET A 1 264 ? -15.909 -10.921 -9.158 1.00 87.00 264 MET A N 1
ATOM 1964 C CA . MET A 1 264 ? -16.314 -10.206 -7.946 1.00 87.00 264 MET A CA 1
ATOM 1965 C C . MET A 1 264 ? -17.839 -10.114 -7.826 1.00 87.00 264 MET A C 1
ATOM 1967 O O . MET A 1 264 ? -18.368 -10.294 -6.729 1.00 87.00 264 MET A O 1
ATOM 1971 N N . MET A 1 265 ? -18.554 -9.896 -8.935 1.00 88.81 265 MET A N 1
ATOM 1972 C CA . MET A 1 265 ? -20.022 -9.882 -8.970 1.00 88.81 265 MET A CA 1
ATOM 1973 C C . MET A 1 265 ? -20.605 -11.230 -8.529 1.00 88.81 265 MET A C 1
ATOM 1975 O O . MET A 1 265 ? -21.537 -11.266 -7.728 1.00 88.81 265 MET A O 1
ATOM 1979 N N . TYR A 1 266 ? -20.003 -12.339 -8.964 1.00 88.94 266 TYR A N 1
ATOM 1980 C CA . TYR A 1 266 ? -20.383 -13.691 -8.536 1.00 88.94 266 TYR A CA 1
ATOM 1981 C C . TYR A 1 266 ? -19.837 -14.089 -7.154 1.00 88.94 266 TYR A C 1
ATOM 1983 O O . TYR A 1 266 ? -20.016 -15.232 -6.733 1.00 88.94 266 TYR A O 1
ATOM 1991 N N . ARG A 1 267 ? -19.181 -13.167 -6.431 1.00 82.56 267 ARG A N 1
ATOM 1992 C CA . ARG A 1 267 ? -18.544 -13.408 -5.123 1.00 82.56 267 ARG A CA 1
ATOM 1993 C C . ARG A 1 267 ? -17.604 -14.619 -5.134 1.00 82.56 267 ARG A C 1
ATOM 1995 O O . ARG A 1 267 ? -17.530 -15.381 -4.167 1.00 82.56 267 ARG A O 1
ATOM 2002 N N . VAL A 1 268 ? -16.870 -14.803 -6.232 1.00 83.25 268 VAL A N 1
ATOM 2003 C CA . VAL A 1 268 ? -15.847 -15.848 -6.326 1.00 83.25 268 VAL A CA 1
ATOM 2004 C C . VAL A 1 268 ? -14.675 -15.471 -5.423 1.00 83.25 268 VAL A C 1
ATOM 2006 O O . VAL A 1 268 ? -14.129 -14.369 -5.492 1.00 83.25 268 VAL A O 1
ATOM 2009 N N . LYS A 1 269 ? -14.270 -16.399 -4.558 1.00 72.94 269 LYS A N 1
ATOM 2010 C CA . LYS A 1 269 ? -13.136 -16.188 -3.653 1.00 72.94 269 LYS A CA 1
ATOM 2011 C C . LYS A 1 269 ? -11.842 -16.072 -4.449 1.00 72.94 269 LYS A C 1
ATOM 2013 O O . LYS A 1 269 ? -11.583 -16.896 -5.320 1.00 72.94 269 LYS A O 1
ATOM 2018 N N . GLY A 1 270 ? -11.035 -15.060 -4.136 1.00 74.94 270 GLY A N 1
ATOM 2019 C CA . GLY A 1 270 ? -9.801 -14.783 -4.873 1.00 74.94 270 GLY A CA 1
ATOM 2020 C C . GLY A 1 270 ? -10.031 -14.213 -6.278 1.00 74.94 270 GLY A C 1
ATOM 2021 O O . GLY A 1 270 ? -9.146 -14.336 -7.120 1.00 74.94 270 GLY A O 1
ATOM 2022 N N . ALA A 1 271 ? -11.190 -13.588 -6.538 1.00 83.88 271 ALA A N 1
ATOM 2023 C CA . ALA A 1 271 ? -11.524 -12.970 -7.828 1.00 83.88 271 ALA A CA 1
ATOM 2024 C C . ALA A 1 271 ? -10.419 -12.044 -8.369 1.00 83.88 271 ALA A C 1
ATOM 2026 O O . ALA A 1 271 ? -10.117 -12.081 -9.560 1.00 83.88 271 ALA A O 1
ATOM 2027 N N . ILE A 1 272 ? -9.789 -11.264 -7.485 1.00 84.81 272 ILE A N 1
ATOM 2028 C CA . ILE A 1 272 ? -8.687 -10.358 -7.828 1.00 84.81 272 ILE A CA 1
ATOM 2029 C C . ILE A 1 272 ? -7.482 -11.138 -8.376 1.00 84.81 272 ILE A C 1
ATOM 2031 O O . ILE A 1 272 ? -7.049 -10.908 -9.504 1.00 84.81 272 ILE A O 1
ATOM 2035 N N . ILE A 1 273 ? -6.978 -12.119 -7.620 1.00 85.69 273 ILE A N 1
ATOM 2036 C CA . ILE A 1 273 ? -5.837 -12.942 -8.047 1.00 85.69 273 ILE A CA 1
ATOM 2037 C C . ILE A 1 273 ? -6.161 -13.729 -9.314 1.00 85.69 273 ILE A C 1
ATOM 2039 O O . ILE A 1 273 ? -5.297 -13.861 -10.174 1.00 85.69 273 ILE A O 1
ATOM 2043 N N . ALA A 1 274 ? -7.385 -14.238 -9.459 1.00 87.88 274 ALA A N 1
ATOM 2044 C CA . ALA A 1 274 ? -7.772 -15.019 -10.628 1.00 87.88 274 ALA A CA 1
ATOM 2045 C C . ALA A 1 274 ? -7.594 -14.238 -11.941 1.00 87.88 274 ALA A C 1
ATOM 2047 O O . ALA A 1 274 ? -7.093 -14.801 -12.914 1.00 87.88 274 ALA A O 1
ATOM 2048 N N . GLY A 1 275 ? -7.934 -12.945 -11.980 1.00 89.06 275 GLY A N 1
ATOM 2049 C CA . GLY A 1 275 ? -7.685 -12.147 -13.183 1.00 89.06 275 GLY A CA 1
ATOM 2050 C C . GLY A 1 275 ? -6.234 -11.719 -13.361 1.00 89.06 275 GLY A C 1
ATOM 2051 O O . GLY A 1 275 ? -5.758 -11.722 -14.494 1.00 89.06 275 GLY A O 1
ATOM 2052 N N . ILE A 1 276 ? -5.495 -11.456 -12.274 1.00 88.75 276 ILE A N 1
ATOM 2053 C CA . ILE A 1 276 ? -4.037 -11.247 -12.360 1.00 88.75 276 ILE A CA 1
ATOM 2054 C C . ILE A 1 276 ? -3.376 -12.479 -12.983 1.00 88.75 276 ILE A C 1
ATOM 2056 O O . ILE A 1 276 ? -2.573 -12.348 -13.906 1.00 88.75 276 ILE A O 1
ATOM 2060 N N . LEU A 1 277 ? -3.735 -13.679 -12.519 1.00 90.81 277 LEU A N 1
ATOM 2061 C CA . LEU A 1 277 ? -3.218 -14.939 -13.047 1.00 90.81 277 LEU A CA 1
ATOM 2062 C C . LEU A 1 277 ? -3.613 -15.142 -14.507 1.00 90.81 277 LEU A C 1
ATOM 2064 O O . LEU A 1 277 ? -2.758 -15.519 -15.301 1.00 90.81 277 LEU A O 1
ATOM 2068 N N . LEU A 1 278 ? -4.861 -14.854 -14.886 1.00 92.06 278 LEU A N 1
ATOM 2069 C CA . LEU A 1 278 ? -5.305 -14.957 -16.277 1.00 92.06 278 LEU A CA 1
ATOM 2070 C C . LEU A 1 278 ? -4.455 -14.076 -17.201 1.00 92.06 278 LEU A C 1
ATOM 2072 O O . LEU A 1 278 ? -3.924 -14.567 -18.197 1.00 92.06 278 LEU A O 1
ATOM 2076 N N . VAL A 1 279 ? -4.276 -12.797 -16.858 1.00 92.31 279 VAL A N 1
ATOM 2077 C CA . VAL A 1 279 ? -3.472 -11.869 -17.670 1.00 92.31 279 VAL A CA 1
ATOM 2078 C C . VAL A 1 279 ? -1.997 -12.271 -17.673 1.00 92.31 279 VAL A C 1
ATOM 2080 O O . VAL A 1 279 ? -1.355 -12.232 -18.723 1.00 92.31 279 VAL A O 1
ATOM 2083 N N . SER A 1 280 ? -1.466 -12.712 -16.531 1.00 91.00 280 SER A N 1
ATOM 2084 C CA . SER A 1 280 ? -0.073 -13.160 -16.408 1.00 91.00 280 SER A CA 1
ATOM 2085 C C . SER A 1 280 ? 0.201 -14.396 -17.267 1.00 91.00 280 SER A C 1
ATOM 2087 O O . SER A 1 280 ? 1.162 -14.399 -18.030 1.00 91.00 280 SER A O 1
ATOM 2089 N N . ILE A 1 281 ? -0.679 -15.403 -17.231 1.00 91.44 281 ILE A N 1
ATOM 2090 C CA . ILE A 1 281 ? -0.558 -16.631 -18.033 1.00 91.44 281 ILE A CA 1
ATOM 2091 C C . ILE A 1 281 ? -0.592 -16.312 -19.531 1.00 91.44 281 ILE A C 1
ATOM 2093 O O . ILE A 1 281 ? 0.191 -16.882 -20.287 1.00 91.44 281 ILE A O 1
ATOM 2097 N N . ILE A 1 282 ? -1.445 -15.378 -19.965 1.00 91.38 282 ILE A N 1
ATOM 2098 C CA . ILE A 1 282 ? -1.489 -14.921 -21.366 1.00 91.38 282 ILE A CA 1
ATOM 2099 C C . ILE A 1 282 ? -0.217 -14.144 -21.749 1.00 91.38 282 ILE A C 1
ATOM 2101 O O . ILE A 1 282 ? 0.169 -14.149 -22.915 1.00 91.38 282 ILE A O 1
ATOM 2105 N N . SER A 1 283 ? 0.456 -13.516 -20.781 1.00 89.94 283 SER A N 1
ATOM 2106 C CA . SER A 1 283 ? 1.660 -12.698 -20.994 1.00 89.94 283 SER A CA 1
ATOM 2107 C C . SER A 1 283 ? 2.980 -13.483 -20.882 1.00 89.94 283 SER A C 1
ATOM 2109 O O . SER A 1 283 ? 4.041 -12.940 -21.179 1.00 89.94 283 SER A O 1
ATOM 2111 N N . TRP A 1 284 ? 2.971 -14.751 -20.461 1.00 89.56 284 TRP A N 1
ATOM 2112 C CA . TRP A 1 284 ? 4.184 -15.585 -20.379 1.00 89.56 284 TRP A CA 1
ATOM 2113 C C . TRP A 1 284 ? 4.709 -16.138 -21.723 1.00 89.56 284 TRP A C 1
ATOM 2115 O O . TRP A 1 284 ? 5.930 -16.284 -21.857 1.00 89.56 284 TRP A O 1
ATOM 2125 N N . PRO A 1 285 ? 3.871 -16.464 -22.730 1.00 89.31 285 PRO A N 1
ATOM 2126 C CA . PRO A 1 285 ? 4.337 -16.927 -24.034 1.00 89.31 285 PRO A CA 1
ATOM 2127 C C . PRO A 1 285 ? 5.179 -15.878 -24.775 1.00 89.31 285 PRO A C 1
ATOM 2129 O O . PRO A 1 285 ? 4.699 -14.798 -25.122 1.00 89.31 285 PRO A O 1
ATOM 2132 N N . ARG A 1 286 ? 6.432 -16.239 -25.087 1.00 84.75 286 ARG A N 1
ATOM 2133 C CA . ARG A 1 286 ? 7.454 -15.312 -25.609 1.00 84.75 286 ARG A CA 1
ATOM 2134 C C . ARG A 1 286 ? 7.200 -14.765 -27.012 1.00 84.75 286 ARG A C 1
ATOM 2136 O O . ARG A 1 286 ? 7.736 -13.714 -27.345 1.00 84.75 286 ARG A O 1
ATOM 2143 N N . ASP A 1 287 ? 6.416 -15.468 -27.822 1.00 83.19 287 ASP A N 1
ATOM 2144 C CA . ASP A 1 287 ? 6.218 -15.148 -29.243 1.00 83.19 287 ASP A CA 1
ATOM 2145 C C . ASP A 1 287 ? 4.994 -14.249 -29.494 1.00 83.19 287 ASP A C 1
ATOM 2147 O O . ASP A 1 287 ? 4.615 -14.001 -30.637 1.00 83.19 287 ASP A O 1
ATOM 2151 N N . THR A 1 288 ? 4.360 -13.755 -28.427 1.00 84.38 288 THR A N 1
ATOM 2152 C CA . THR A 1 288 ? 3.174 -12.896 -28.507 1.00 84.38 288 THR A CA 1
ATOM 2153 C C . THR A 1 288 ? 3.538 -11.416 -28.345 1.00 84.38 288 THR A C 1
ATOM 2155 O O . THR A 1 288 ? 4.494 -11.089 -27.641 1.00 84.38 288 THR A O 1
ATOM 2158 N N . PRO A 1 289 ? 2.762 -10.482 -28.931 1.00 80.69 289 PRO A N 1
ATOM 2159 C CA . PRO A 1 289 ? 3.001 -9.042 -28.777 1.00 80.69 289 PRO A CA 1
ATOM 2160 C C . PRO A 1 289 ? 2.713 -8.517 -27.358 1.00 80.69 289 PRO A C 1
ATOM 2162 O O . PRO A 1 289 ? 3.002 -7.361 -27.070 1.00 80.69 289 PRO A O 1
ATOM 2165 N N . VAL A 1 290 ? 2.138 -9.348 -26.484 1.00 82.12 290 VAL A N 1
ATOM 2166 C CA . VAL A 1 290 ? 1.814 -9.042 -25.078 1.00 82.12 290 VAL A CA 1
ATOM 2167 C C . VAL A 1 290 ? 2.771 -9.726 -24.097 1.00 82.12 290 VAL A C 1
ATOM 2169 O O . VAL A 1 290 ? 2.481 -9.829 -22.908 1.00 82.12 290 VAL A O 1
ATOM 2172 N N . THR A 1 291 ? 3.903 -10.225 -24.596 1.00 85.38 291 THR A N 1
ATOM 2173 C CA . THR A 1 291 ? 4.870 -10.964 -23.788 1.00 85.38 291 THR A CA 1
ATOM 2174 C C . THR A 1 291 ? 5.525 -10.083 -22.724 1.00 85.38 291 THR A C 1
ATOM 2176 O O . THR A 1 291 ? 6.026 -8.996 -23.009 1.00 85.38 291 THR A O 1
ATOM 2179 N N . HIS A 1 292 ? 5.594 -10.599 -21.498 1.00 84.81 292 HIS A N 1
ATOM 2180 C CA . HIS A 1 292 ? 6.443 -10.056 -20.440 1.00 84.81 292 HIS A CA 1
ATOM 2181 C C . HIS A 1 292 ? 7.923 -10.429 -20.644 1.00 84.81 292 HIS A C 1
ATOM 2183 O O . HIS A 1 292 ? 8.808 -9.748 -20.141 1.00 84.81 292 HIS A O 1
ATOM 2189 N N . PHE A 1 293 ? 8.213 -11.483 -21.418 1.00 85.00 293 PHE A N 1
ATOM 2190 C CA . PHE A 1 293 ? 9.567 -11.983 -21.674 1.00 85.00 293 PHE A CA 1
ATOM 2191 C C . PHE A 1 293 ? 9.954 -11.827 -23.156 1.00 85.00 293 PHE A C 1
ATOM 2193 O O . PHE A 1 293 ? 10.007 -12.828 -23.892 1.00 85.00 293 PHE A O 1
ATOM 2200 N N . PRO A 1 294 ? 10.231 -10.599 -23.637 1.00 82.56 294 PRO A N 1
ATOM 2201 C CA . PRO A 1 294 ? 10.664 -10.386 -25.015 1.00 82.56 294 PRO A CA 1
ATOM 2202 C C . PRO A 1 294 ? 11.976 -11.133 -25.306 1.00 82.56 294 PRO A C 1
ATOM 2204 O O . PRO A 1 294 ? 12.742 -11.468 -24.398 1.00 82.56 294 PRO A O 1
ATOM 2207 N N . ARG A 1 295 ? 12.259 -11.428 -26.582 1.00 80.38 295 ARG A N 1
ATOM 2208 C CA . ARG A 1 295 ? 13.527 -12.054 -27.017 1.00 80.38 295 ARG A CA 1
ATOM 2209 C C . ARG A 1 295 ? 14.674 -11.037 -27.042 1.00 80.38 295 ARG A C 1
ATOM 2211 O O . ARG A 1 295 ? 15.248 -10.748 -28.085 1.00 80.38 295 ARG A O 1
ATOM 2218 N N . THR A 1 296 ? 14.970 -10.476 -25.875 1.00 82.25 296 THR A N 1
ATOM 2219 C CA . THR A 1 296 ? 16.088 -9.567 -25.608 1.00 82.25 296 THR A CA 1
ATOM 2220 C C . THR A 1 296 ? 16.932 -10.126 -24.465 1.00 82.25 296 THR A C 1
ATOM 2222 O O . THR A 1 296 ? 16.457 -10.942 -23.675 1.00 82.25 296 THR A O 1
ATOM 2225 N N . ALA A 1 297 ? 18.174 -9.655 -24.324 1.00 80.69 297 ALA A N 1
ATOM 2226 C CA . ALA A 1 297 ? 19.068 -10.114 -23.258 1.00 80.69 297 ALA A CA 1
ATOM 2227 C C . ALA A 1 297 ? 18.493 -9.897 -21.840 1.00 80.69 297 ALA A C 1
ATOM 2229 O O . ALA A 1 297 ? 18.835 -10.633 -20.915 1.00 80.69 297 ALA A O 1
ATOM 2230 N N . LEU A 1 298 ? 17.627 -8.892 -21.663 1.00 79.69 298 LEU A N 1
ATOM 2231 C CA . LEU A 1 298 ? 16.893 -8.655 -20.419 1.00 79.69 298 LEU A CA 1
ATOM 2232 C C . LEU A 1 298 ? 15.753 -9.667 -20.246 1.00 79.69 298 LEU A C 1
ATOM 2234 O O . LEU A 1 298 ? 15.638 -10.280 -19.185 1.00 79.69 298 LEU A O 1
ATOM 2238 N N . GLY A 1 299 ? 14.950 -9.894 -21.289 1.00 81.56 299 GLY A N 1
ATOM 2239 C CA . GLY A 1 299 ? 13.853 -10.861 -21.239 1.00 81.56 299 GLY A CA 1
ATOM 2240 C C . GLY A 1 299 ? 14.332 -12.304 -21.031 1.00 81.56 299 GLY A C 1
ATOM 2241 O O . GLY A 1 299 ? 13.680 -13.061 -20.316 1.00 81.56 299 GLY A O 1
ATOM 2242 N N . ASP A 1 300 ? 15.504 -12.677 -21.557 1.00 84.75 300 ASP A N 1
ATOM 2243 C CA . ASP A 1 300 ? 16.150 -13.966 -21.259 1.00 84.75 300 ASP A CA 1
ATOM 2244 C C . ASP A 1 300 ? 16.546 -14.077 -19.777 1.00 84.75 300 ASP A C 1
ATOM 2246 O O . ASP A 1 300 ? 16.262 -15.085 -19.131 1.00 84.75 300 ASP A O 1
ATOM 2250 N N . TYR A 1 301 ? 17.118 -13.014 -19.202 1.00 83.88 301 TYR A N 1
ATOM 2251 C CA . TYR A 1 301 ? 17.479 -12.959 -17.781 1.00 83.88 301 TYR A CA 1
ATOM 2252 C C . TYR A 1 301 ? 16.260 -13.045 -16.846 1.00 83.88 301 TYR A C 1
ATOM 2254 O O . TYR A 1 301 ? 16.334 -13.625 -15.757 1.00 83.88 301 TYR A O 1
ATOM 2262 N N . GLN A 1 302 ? 15.128 -12.465 -17.245 1.00 84.62 302 GLN A N 1
ATOM 2263 C CA . GLN A 1 302 ? 13.855 -12.600 -16.537 1.00 84.62 302 GLN A CA 1
ATOM 2264 C C . GLN A 1 302 ? 13.278 -14.014 -16.665 1.00 84.62 302 GLN A C 1
ATOM 2266 O O . GLN A 1 302 ? 12.873 -14.607 -15.664 1.00 84.62 302 GLN A O 1
ATOM 2271 N N . PHE A 1 303 ? 13.309 -14.589 -17.866 1.00 85.75 303 PHE A N 1
ATOM 2272 C CA . PHE A 1 303 ? 12.783 -15.925 -18.125 1.00 85.75 303 PHE A CA 1
ATOM 2273 C C . PHE A 1 303 ? 13.589 -17.028 -17.418 1.00 85.75 303 PHE A C 1
ATOM 2275 O O . PHE A 1 303 ? 13.014 -17.973 -16.880 1.00 85.75 303 PHE A O 1
ATOM 2282 N N . ASP A 1 304 ? 14.914 -16.901 -17.342 1.00 86.12 304 ASP A N 1
ATOM 2283 C CA . ASP A 1 304 ? 15.766 -17.852 -16.615 1.00 86.12 304 ASP A CA 1
ATOM 2284 C C . ASP A 1 304 ? 15.541 -17.828 -15.101 1.00 86.12 304 ASP A C 1
ATOM 2286 O O . ASP A 1 304 ? 15.722 -18.848 -14.429 1.00 86.12 304 ASP A O 1
ATOM 2290 N N . PHE A 1 305 ? 15.121 -16.685 -14.556 1.00 82.50 305 PHE A N 1
ATOM 2291 C CA . PHE A 1 305 ? 14.659 -16.607 -13.175 1.00 82.50 305 PHE A CA 1
ATOM 2292 C C . PHE A 1 305 ? 13.284 -17.261 -13.017 1.00 82.50 305 PHE A C 1
ATOM 2294 O O . PHE A 1 305 ? 13.109 -18.078 -12.119 1.00 82.50 305 PHE A O 1
ATOM 2301 N N . PHE A 1 306 ? 12.348 -16.999 -13.931 1.00 83.88 306 PHE A N 1
ATOM 2302 C CA . PHE A 1 306 ? 11.008 -17.596 -13.920 1.00 83.88 306 PHE A CA 1
ATOM 2303 C C . PHE A 1 306 ? 11.017 -19.134 -13.986 1.00 83.88 306 PHE A C 1
ATOM 2305 O O . PHE A 1 306 ? 10.260 -19.784 -13.268 1.00 83.88 306 PHE A O 1
ATOM 2312 N N . LYS A 1 307 ? 11.921 -19.745 -14.772 1.00 83.88 307 LYS A N 1
ATOM 2313 C CA . LYS A 1 307 ? 12.090 -21.217 -14.836 1.00 83.88 307 LYS A CA 1
ATOM 2314 C C . LYS A 1 307 ? 12.335 -21.859 -13.471 1.00 83.88 307 LYS A C 1
ATOM 2316 O O . LYS A 1 307 ? 12.075 -23.046 -13.279 1.00 83.88 307 LYS A O 1
ATOM 2321 N N . LYS A 1 308 ? 12.867 -21.097 -12.521 1.00 81.88 308 LYS A N 1
ATOM 2322 C CA . LYS A 1 308 ? 13.165 -21.555 -11.172 1.00 81.88 308 LYS A CA 1
ATOM 2323 C C . LYS A 1 308 ? 11.906 -21.444 -10.305 1.00 81.88 308 LYS A C 1
ATOM 2325 O O . LYS A 1 308 ? 11.882 -20.649 -9.383 1.00 81.88 308 LYS A O 1
ATOM 2330 N N . ILE A 1 309 ? 10.874 -22.241 -10.604 1.00 72.88 309 ILE A N 1
ATOM 2331 C CA . ILE A 1 309 ? 9.507 -22.148 -10.032 1.00 72.88 309 ILE A CA 1
ATOM 2332 C C . ILE A 1 309 ? 9.500 -21.995 -8.501 1.00 72.88 309 ILE A C 1
ATOM 2334 O O . ILE A 1 309 ? 8.751 -21.180 -7.965 1.00 72.88 309 ILE A O 1
ATOM 2338 N N . VAL A 1 310 ? 10.344 -22.762 -7.804 1.00 79.12 310 VAL A N 1
ATOM 2339 C CA . VAL A 1 310 ? 10.515 -22.686 -6.350 1.00 79.12 310 VAL A CA 1
ATOM 2340 C C . VAL A 1 310 ? 11.975 -22.398 -6.044 1.00 79.12 310 VAL A C 1
ATOM 2342 O O . VAL A 1 310 ? 12.816 -23.291 -6.157 1.00 79.12 310 VAL A O 1
ATOM 2345 N N . THR A 1 311 ? 12.288 -21.159 -5.664 1.00 80.81 311 THR A N 1
ATOM 2346 C CA . THR A 1 311 ? 13.620 -20.800 -5.158 1.00 80.81 311 THR A CA 1
ATOM 2347 C C . THR A 1 311 ? 13.557 -19.714 -4.106 1.00 80.81 311 THR A C 1
ATOM 2349 O O . THR A 1 311 ? 12.686 -18.851 -4.120 1.00 80.81 311 THR A O 1
ATOM 2352 N N . PHE A 1 312 ? 14.536 -19.753 -3.206 1.00 77.50 312 PHE A N 1
ATOM 2353 C CA . PHE A 1 312 ? 14.798 -18.669 -2.279 1.00 77.50 312 PHE A CA 1
ATOM 2354 C C . PHE A 1 312 ? 15.785 -17.689 -2.923 1.00 77.50 312 PHE A C 1
ATOM 2356 O O . PHE A 1 312 ? 16.927 -18.060 -3.209 1.00 77.50 312 PHE A O 1
ATOM 2363 N N . HIS A 1 313 ? 15.343 -16.455 -3.172 1.00 79.88 313 HIS A N 1
ATOM 2364 C CA . HIS A 1 313 ? 16.217 -15.373 -3.619 1.00 79.88 313 HIS A CA 1
ATOM 2365 C C . HIS A 1 313 ? 16.712 -14.588 -2.395 1.00 79.88 313 HIS A C 1
ATOM 2367 O O . HIS A 1 313 ? 15.914 -13.884 -1.771 1.00 79.88 313 HIS A O 1
ATOM 2373 N N . PRO A 1 314 ? 17.990 -14.727 -1.998 1.00 81.69 314 PRO A N 1
ATOM 2374 C CA . PRO A 1 314 ? 18.525 -13.942 -0.897 1.00 81.69 314 PRO A CA 1
ATOM 2375 C C . PRO A 1 314 ? 18.611 -12.473 -1.310 1.00 81.69 314 PRO A C 1
ATOM 2377 O O . PRO A 1 314 ? 19.078 -12.178 -2.407 1.00 81.69 314 PRO A O 1
ATOM 2380 N N . ILE A 1 315 ? 18.211 -11.585 -0.404 1.00 84.88 315 ILE A N 1
ATOM 2381 C CA . ILE A 1 315 ? 18.217 -10.137 -0.617 1.00 84.88 315 ILE A CA 1
ATOM 2382 C C . ILE A 1 315 ? 19.664 -9.637 -0.648 1.00 84.88 315 ILE A C 1
ATOM 2384 O O . ILE A 1 315 ? 20.402 -9.853 0.317 1.00 84.88 315 ILE A O 1
ATOM 2388 N N . LYS A 1 316 ? 20.085 -8.969 -1.727 1.00 84.69 316 LYS A N 1
ATOM 2389 C CA . LYS A 1 316 ? 21.480 -8.511 -1.896 1.00 84.69 316 LYS A CA 1
ATOM 2390 C C . LYS A 1 316 ? 21.632 -7.002 -1.976 1.00 84.69 316 LYS A C 1
ATOM 2392 O O . LYS A 1 316 ? 22.617 -6.464 -1.479 1.00 84.69 316 LYS A O 1
ATOM 2397 N N . LYS A 1 317 ? 20.717 -6.334 -2.673 1.00 84.06 317 LYS A N 1
ATOM 2398 C CA . LYS A 1 317 ? 20.857 -4.941 -3.113 1.00 84.06 317 LYS A CA 1
ATOM 2399 C C . LYS A 1 317 ? 20.036 -3.962 -2.290 1.00 84.06 317 LYS A C 1
ATOM 2401 O O . LYS A 1 317 ? 20.341 -2.781 -2.348 1.00 84.06 317 LYS A O 1
ATOM 2406 N N . VAL A 1 318 ? 19.031 -4.426 -1.548 1.00 86.69 318 VAL A N 1
ATOM 2407 C CA . VAL A 1 318 ? 18.099 -3.554 -0.798 1.00 86.69 318 VAL A CA 1
ATOM 2408 C C . VAL A 1 318 ? 18.143 -3.743 0.721 1.00 86.69 318 VAL A C 1
ATOM 2410 O O . VAL A 1 318 ? 17.603 -2.914 1.446 1.00 86.69 318 VAL A O 1
ATOM 2413 N N . LEU A 1 319 ? 18.817 -4.785 1.223 1.00 88.38 319 LEU A N 1
ATOM 2414 C CA . LEU A 1 319 ? 18.906 -5.047 2.660 1.00 88.38 319 LEU A CA 1
ATOM 2415 C C . LEU A 1 319 ? 19.860 -4.059 3.350 1.00 88.38 319 LEU A C 1
ATOM 2417 O O . LEU A 1 319 ? 21.030 -3.965 2.985 1.00 88.38 319 LEU A O 1
ATOM 2421 N N . ALA A 1 320 ? 19.360 -3.370 4.377 1.00 86.75 320 ALA A N 1
ATOM 2422 C CA . ALA A 1 320 ? 20.084 -2.455 5.259 1.00 86.75 320 ALA A CA 1
ATOM 2423 C C . ALA A 1 320 ? 20.893 -1.370 4.523 1.00 86.75 320 ALA A C 1
ATOM 2425 O O . ALA A 1 320 ? 21.996 -1.014 4.932 1.00 86.75 320 ALA A O 1
ATOM 2426 N N . VAL A 1 321 ? 20.339 -0.814 3.443 1.00 87.06 321 VAL A N 1
ATOM 2427 C CA . VAL A 1 321 ? 21.030 0.170 2.585 1.00 87.06 321 VAL A CA 1
ATOM 2428 C C . VAL A 1 321 ? 20.812 1.620 3.037 1.00 87.06 321 VAL A C 1
ATOM 2430 O O . VAL A 1 321 ? 20.891 2.557 2.245 1.00 87.06 321 VAL A O 1
ATOM 2433 N N . GLN A 1 322 ? 20.513 1.804 4.317 1.00 85.56 322 GLN A N 1
ATOM 2434 C CA . GLN A 1 322 ? 20.298 3.114 4.918 1.00 85.56 322 GLN A CA 1
ATOM 2435 C C . GLN A 1 322 ? 21.580 3.941 4.848 1.00 85.56 322 GLN A C 1
ATOM 2437 O O . GLN A 1 322 ? 22.667 3.455 5.166 1.00 85.56 322 GLN A O 1
ATOM 2442 N N . ASP A 1 323 ? 21.434 5.193 4.432 1.00 84.25 323 ASP A N 1
ATOM 2443 C CA . ASP A 1 323 ? 22.510 6.173 4.464 1.00 84.25 323 ASP A CA 1
ATOM 2444 C C . ASP A 1 323 ? 22.426 6.998 5.752 1.00 84.25 323 ASP A C 1
ATOM 2446 O O . ASP A 1 323 ? 21.411 7.648 6.010 1.00 84.25 323 ASP A O 1
ATOM 2450 N N . TRP A 1 324 ? 23.473 6.932 6.573 1.00 84.00 324 TRP A N 1
ATOM 2451 C CA . TRP A 1 324 ? 23.566 7.630 7.860 1.00 84.00 324 TRP A CA 1
ATOM 2452 C C . TRP A 1 324 ? 24.422 8.899 7.785 1.00 84.00 324 TRP A C 1
ATOM 2454 O O . TRP A 1 324 ? 24.626 9.557 8.809 1.00 84.00 324 TRP A O 1
ATOM 2464 N N . ASP A 1 325 ? 24.909 9.269 6.598 1.00 77.44 325 ASP A N 1
ATOM 2465 C CA . ASP A 1 325 ? 25.644 10.517 6.398 1.00 77.44 325 ASP A CA 1
ATOM 2466 C C . ASP A 1 325 ? 24.680 11.716 6.319 1.00 77.44 325 ASP A C 1
ATOM 2468 O O . ASP A 1 325 ? 24.333 12.227 5.259 1.00 77.44 325 ASP A O 1
ATOM 2472 N N . ILE A 1 326 ? 24.184 12.155 7.481 1.00 76.50 326 ILE A N 1
ATOM 2473 C CA . ILE A 1 326 ? 23.207 13.256 7.616 1.00 76.50 326 ILE A CA 1
ATOM 2474 C C . ILE A 1 326 ? 23.941 14.611 7.764 1.00 76.50 326 ILE A C 1
ATOM 2476 O O . ILE A 1 326 ? 23.513 15.517 8.480 1.00 76.50 326 ILE A O 1
ATOM 2480 N N . GLY A 1 327 ? 25.100 14.766 7.121 1.00 75.88 327 GLY A N 1
ATOM 2481 C CA . GLY A 1 327 ? 25.911 15.983 7.174 1.00 75.88 327 GLY A CA 1
ATOM 2482 C C . GLY A 1 327 ? 25.452 17.083 6.205 1.00 75.88 327 GLY A C 1
ATOM 2483 O O . GLY A 1 327 ? 24.994 16.830 5.092 1.00 75.88 327 GLY A O 1
ATOM 2484 N N . GLY A 1 328 ? 25.618 18.353 6.595 1.00 77.56 328 GLY A N 1
ATOM 2485 C CA . GLY A 1 328 ? 25.549 19.498 5.674 1.00 77.56 328 GLY A CA 1
ATOM 2486 C C . GLY A 1 328 ? 24.210 19.670 4.934 1.00 77.56 328 GLY A C 1
ATOM 2487 O O . GLY A 1 328 ? 23.165 19.839 5.556 1.00 77.56 328 GLY A O 1
ATOM 2488 N N . ALA A 1 329 ? 24.247 19.684 3.595 1.00 68.94 329 ALA A N 1
ATOM 2489 C CA . ALA A 1 329 ? 23.083 19.952 2.738 1.00 68.94 329 ALA A CA 1
ATOM 2490 C C . ALA A 1 329 ? 22.034 18.819 2.734 1.00 68.94 329 ALA A C 1
ATOM 2492 O O . ALA A 1 329 ? 20.851 19.079 2.509 1.00 68.94 329 ALA A O 1
ATOM 2493 N N . GLN A 1 330 ? 22.441 17.581 3.031 1.00 75.88 330 GLN A N 1
ATOM 2494 C CA . GLN A 1 330 ? 21.553 16.412 3.077 1.00 75.88 330 GLN A CA 1
ATOM 2495 C C . GLN A 1 330 ? 20.711 16.368 4.361 1.00 75.88 330 GLN A C 1
ATOM 2497 O O . GLN A 1 330 ? 19.627 15.788 4.363 1.00 75.88 330 GLN A O 1
ATOM 2502 N N . ALA A 1 331 ? 21.136 17.061 5.424 1.00 81.38 331 ALA A N 1
ATOM 2503 C CA . ALA A 1 331 ? 20.379 17.161 6.673 1.00 81.38 331 ALA A CA 1
ATOM 2504 C C . ALA A 1 331 ? 18.999 17.809 6.475 1.00 81.38 331 ALA A C 1
ATOM 2506 O O . ALA A 1 331 ? 18.010 17.371 7.061 1.00 81.38 331 ALA A O 1
ATOM 2507 N N . GLY A 1 332 ? 18.918 18.834 5.617 1.00 84.38 332 GLY A N 1
ATOM 2508 C CA . GLY A 1 332 ? 17.653 19.495 5.293 1.00 84.38 332 GLY A CA 1
ATOM 2509 C C . GLY A 1 332 ? 16.699 18.573 4.536 1.00 84.38 332 GLY A C 1
ATOM 2510 O O . GLY A 1 332 ? 15.524 18.483 4.879 1.00 84.38 332 GLY A O 1
ATOM 2511 N N . GLN A 1 333 ? 17.214 17.839 3.548 1.00 85.06 333 GLN A N 1
ATOM 2512 C CA . GLN A 1 333 ? 16.439 16.876 2.760 1.00 85.06 333 GLN A CA 1
ATOM 2513 C C . GLN A 1 333 ? 15.948 15.702 3.612 1.00 85.06 333 GLN A C 1
ATOM 2515 O O . GLN A 1 333 ? 14.784 15.318 3.515 1.00 85.06 333 GLN A O 1
ATOM 2520 N N . PHE A 1 334 ? 16.803 15.191 4.500 1.00 87.88 334 PHE A N 1
ATOM 2521 C CA . PHE A 1 334 ? 16.439 14.177 5.484 1.00 87.88 334 PHE A CA 1
ATOM 2522 C C . PHE A 1 334 ? 15.327 14.661 6.418 1.00 87.88 334 PHE A C 1
ATOM 2524 O O . PHE A 1 334 ? 14.342 13.955 6.611 1.00 87.88 334 PHE A O 1
ATOM 2531 N N . ALA A 1 335 ? 15.448 15.873 6.969 1.00 87.62 335 ALA A N 1
ATOM 2532 C CA . ALA A 1 335 ? 14.440 16.431 7.867 1.00 87.62 335 ALA A CA 1
ATOM 2533 C C . ALA A 1 335 ? 13.089 16.625 7.165 1.00 87.62 335 ALA A C 1
ATOM 2535 O O . ALA A 1 335 ? 12.052 16.317 7.747 1.00 87.62 335 ALA A O 1
ATOM 2536 N N . VAL A 1 336 ? 13.094 17.091 5.910 1.00 86.31 336 VAL A N 1
ATOM 2537 C CA . VAL A 1 336 ? 11.872 17.202 5.102 1.00 86.31 336 VAL A CA 1
ATOM 2538 C C . VAL A 1 336 ? 11.262 15.822 4.875 1.00 86.31 336 VAL A C 1
ATOM 2540 O O . VAL A 1 336 ? 10.088 15.645 5.185 1.00 86.31 336 VAL A O 1
ATOM 2543 N N . ALA A 1 337 ? 12.047 14.837 4.426 1.00 86.44 337 ALA A N 1
ATOM 2544 C CA . ALA A 1 337 ? 11.574 13.468 4.217 1.00 86.44 337 ALA A CA 1
ATOM 2545 C C . ALA A 1 337 ? 10.952 12.887 5.496 1.00 86.44 337 ALA A C 1
ATOM 2547 O O . ALA A 1 337 ? 9.798 12.463 5.484 1.00 86.44 337 ALA A O 1
ATOM 2548 N N . LEU A 1 338 ? 11.683 12.959 6.613 1.00 90.44 338 LEU A N 1
ATOM 2549 C CA . LEU A 1 338 ? 11.268 12.445 7.916 1.00 90.44 338 LEU A CA 1
ATOM 2550 C C . LEU A 1 338 ? 9.969 13.087 8.390 1.00 90.44 338 LEU A C 1
ATOM 2552 O O . LEU A 1 338 ? 9.056 12.379 8.798 1.00 90.44 338 LEU A O 1
ATOM 2556 N N . VAL A 1 339 ? 9.866 14.418 8.330 1.00 87.81 339 VAL A N 1
ATOM 2557 C CA . VAL A 1 339 ? 8.636 15.109 8.734 1.00 87.81 339 VAL A CA 1
ATOM 2558 C C . VAL A 1 339 ? 7.489 14.713 7.812 1.00 87.81 339 VAL A C 1
ATOM 2560 O O . VAL A 1 339 ? 6.389 14.484 8.309 1.00 87.81 339 VAL A O 1
ATOM 2563 N N . THR A 1 340 ? 7.733 14.602 6.501 1.00 84.31 340 THR A N 1
ATOM 2564 C CA . THR A 1 340 ? 6.681 14.262 5.538 1.00 84.31 340 THR A CA 1
ATOM 2565 C C . THR A 1 340 ? 6.123 12.860 5.715 1.00 84.31 340 THR A C 1
ATOM 2567 O O . THR A 1 340 ? 4.906 12.729 5.803 1.00 84.31 340 THR A O 1
ATOM 2570 N N . PHE A 1 341 ? 6.970 11.833 5.823 1.00 87.62 341 PHE A N 1
ATOM 2571 C CA . PHE A 1 341 ? 6.483 10.477 6.075 1.00 87.62 341 PHE A CA 1
ATOM 2572 C C . PHE A 1 341 ? 5.782 10.404 7.430 1.00 87.62 341 PHE A C 1
ATOM 2574 O O . PHE A 1 341 ? 4.626 9.998 7.478 1.00 87.62 341 PHE A O 1
ATOM 2581 N N . LEU A 1 342 ? 6.373 10.997 8.478 1.00 87.56 342 LEU A N 1
ATOM 2582 C CA . LEU A 1 342 ? 5.802 10.965 9.823 1.00 87.56 342 LEU A CA 1
ATOM 2583 C C . LEU A 1 342 ? 4.354 11.465 9.874 1.00 87.56 342 LEU A C 1
ATOM 2585 O O . LEU A 1 342 ? 3.526 10.884 10.569 1.00 87.56 342 LEU A O 1
ATOM 2589 N N . TYR A 1 343 ? 3.994 12.544 9.178 1.00 81.75 343 TYR A N 1
ATOM 2590 C CA . TYR A 1 343 ? 2.590 12.965 9.205 1.00 81.75 343 TYR A CA 1
ATOM 2591 C C . TYR A 1 343 ? 1.707 12.161 8.244 1.00 81.75 343 TYR A C 1
ATOM 2593 O O . TYR A 1 343 ? 0.543 11.928 8.569 1.00 81.75 343 TYR A O 1
ATOM 2601 N N . VAL A 1 344 ? 2.214 11.760 7.073 1.00 81.44 344 VAL A N 1
ATOM 2602 C CA . VAL A 1 344 ? 1.432 10.989 6.094 1.00 81.44 344 VAL A CA 1
ATOM 2603 C C . VAL A 1 344 ? 1.082 9.617 6.672 1.00 81.44 344 VAL A C 1
ATOM 2605 O O . VAL A 1 344 ? -0.091 9.247 6.674 1.00 81.44 344 VAL A O 1
ATOM 2608 N N . ASP A 1 345 ? 2.052 8.923 7.259 1.00 87.19 345 ASP A N 1
ATOM 2609 C CA . ASP A 1 345 ? 1.903 7.590 7.845 1.00 87.19 345 ASP A CA 1
ATOM 2610 C C . ASP A 1 345 ? 1.025 7.607 9.099 1.00 87.19 345 ASP A C 1
ATOM 2612 O O . ASP A 1 345 ? 0.226 6.693 9.318 1.00 87.19 345 ASP A O 1
ATOM 2616 N N . ILE A 1 346 ? 1.096 8.671 9.916 1.00 81.88 346 ILE A N 1
ATOM 2617 C CA . ILE A 1 346 ? 0.144 8.869 11.021 1.00 81.88 346 ILE A CA 1
ATOM 2618 C C . ILE A 1 346 ? -1.281 8.837 10.495 1.00 81.88 346 ILE A C 1
ATOM 2620 O O . ILE A 1 346 ? -2.131 8.174 11.090 1.00 81.88 346 ILE A O 1
ATOM 2624 N N . LEU A 1 347 ? -1.555 9.605 9.442 1.00 78.69 347 LEU A N 1
ATOM 2625 C CA . LEU A 1 347 ? -2.907 9.823 8.948 1.00 78.69 347 LEU A CA 1
ATOM 2626 C C . LEU A 1 347 ? -3.426 8.605 8.184 1.00 78.69 347 LEU A C 1
ATOM 2628 O O . LEU A 1 347 ? -4.579 8.225 8.390 1.00 78.69 347 LEU A O 1
ATOM 2632 N N . ASP A 1 348 ? -2.577 7.980 7.367 1.00 81.50 348 ASP A N 1
ATOM 2633 C CA . ASP A 1 348 ? -2.891 6.746 6.647 1.00 81.50 348 ASP A CA 1
ATOM 2634 C C . ASP A 1 348 ? -3.185 5.603 7.621 1.00 81.50 348 ASP A C 1
ATOM 2636 O O . ASP A 1 348 ? -4.319 5.135 7.686 1.00 81.50 348 ASP A O 1
ATOM 2640 N N . CYS A 1 349 ? -2.218 5.227 8.464 1.00 83.44 349 CYS A N 1
ATOM 2641 C CA . CYS A 1 349 ? -2.377 4.099 9.380 1.00 83.44 349 CYS A CA 1
ATOM 2642 C C . CYS A 1 349 ? -3.525 4.320 10.375 1.00 83.44 349 CYS A C 1
ATOM 2644 O O . CYS A 1 349 ? -4.295 3.407 10.671 1.00 83.44 349 CYS A O 1
ATOM 2646 N N . THR A 1 350 ? -3.697 5.549 10.875 1.00 79.62 350 THR A N 1
ATOM 2647 C CA . THR A 1 350 ? -4.854 5.875 11.719 1.00 79.62 350 THR A CA 1
ATOM 2648 C C . THR A 1 350 ? -6.160 5.678 10.961 1.00 79.62 350 THR A C 1
ATOM 2650 O O . THR A 1 350 ? -7.083 5.075 11.506 1.00 79.62 350 THR A O 1
ATOM 2653 N N . GLY A 1 351 ? -6.260 6.208 9.740 1.00 76.81 351 GLY A N 1
ATOM 2654 C CA . GLY A 1 351 ? -7.470 6.129 8.928 1.00 76.81 351 GLY A CA 1
ATOM 2655 C C . GLY A 1 351 ? -7.821 4.690 8.561 1.00 76.81 351 GLY A C 1
ATOM 2656 O O . GLY A 1 351 ? -8.976 4.286 8.712 1.00 76.81 351 GLY A O 1
ATOM 2657 N N . THR A 1 352 ? -6.835 3.893 8.148 1.00 80.44 352 THR A N 1
ATOM 2658 C CA . THR A 1 352 ? -7.027 2.494 7.743 1.00 80.44 352 THR A CA 1
ATOM 2659 C C . THR A 1 352 ? -7.330 1.589 8.933 1.00 80.44 352 THR A C 1
ATOM 2661 O O . THR A 1 352 ? -8.317 0.853 8.879 1.00 80.44 352 THR A O 1
ATOM 2664 N N . LEU A 1 353 ? -6.578 1.679 10.040 1.00 82.44 353 LEU A N 1
ATOM 2665 C CA . LEU A 1 353 ? -6.867 0.907 11.257 1.00 82.44 353 LEU A CA 1
ATOM 2666 C C . LEU A 1 353 ? -8.232 1.263 11.837 1.00 82.44 353 LEU A C 1
ATOM 2668 O O . LEU A 1 353 ? -8.982 0.358 12.190 1.00 82.44 353 LEU A O 1
ATOM 2672 N N . TYR A 1 354 ? -8.579 2.552 11.900 1.00 79.25 354 TYR A N 1
ATOM 2673 C CA . TYR A 1 354 ? -9.895 2.984 12.368 1.00 79.25 354 TYR A CA 1
ATOM 2674 C C . TYR A 1 354 ? -11.001 2.447 11.451 1.00 79.25 354 TYR A C 1
ATOM 2676 O O . TYR A 1 354 ? -11.949 1.830 11.924 1.00 79.25 354 TYR A O 1
ATOM 2684 N N . SER A 1 355 ? -10.867 2.586 10.132 1.00 76.69 355 SER A N 1
ATOM 2685 C CA . SER A 1 355 ? -11.876 2.081 9.190 1.00 76.69 355 SER A CA 1
ATOM 2686 C C . SER A 1 355 ? -12.055 0.562 9.294 1.00 76.69 355 SER A C 1
ATOM 2688 O O . SER A 1 355 ? -13.180 0.069 9.268 1.00 76.69 355 SER A O 1
ATOM 2690 N N . MET A 1 356 ? -10.966 -0.190 9.475 1.00 80.75 356 MET A N 1
ATOM 2691 C CA . MET A 1 356 ? -11.019 -1.646 9.638 1.00 80.75 356 MET A CA 1
ATOM 2692 C C . MET A 1 356 ? -11.569 -2.077 10.995 1.00 80.75 356 MET A C 1
ATOM 2694 O O . MET A 1 356 ? -12.371 -3.008 11.050 1.00 80.75 356 MET A O 1
ATOM 2698 N N . ALA A 1 357 ? -11.205 -1.380 12.072 1.00 81.25 357 ALA A N 1
ATOM 2699 C CA . ALA A 1 357 ? -11.786 -1.605 13.391 1.00 81.25 357 ALA A CA 1
ATOM 2700 C C . ALA A 1 357 ? -13.299 -1.337 13.383 1.00 81.25 357 ALA A C 1
ATOM 2702 O O . ALA A 1 357 ? -14.066 -2.089 13.986 1.00 81.25 357 ALA A O 1
ATOM 2703 N N . ARG A 1 358 ? -13.750 -0.305 12.653 1.00 78.12 358 ARG A N 1
ATOM 2704 C CA . ARG A 1 358 ? -15.177 -0.014 12.455 1.00 78.12 358 ARG A CA 1
ATOM 2705 C C . ARG A 1 358 ? -15.856 -1.138 11.685 1.00 78.12 358 ARG A C 1
ATOM 2707 O O . ARG A 1 358 ? -16.926 -1.592 12.074 1.00 78.12 358 ARG A O 1
ATOM 2714 N N . PHE A 1 359 ? -15.210 -1.612 10.622 1.00 76.38 359 PHE A N 1
ATOM 2715 C CA . PHE A 1 359 ? -15.740 -2.658 9.753 1.00 76.38 359 PHE A CA 1
ATOM 2716 C C . PHE A 1 359 ? -15.905 -4.012 10.463 1.00 76.38 359 PHE A C 1
ATOM 2718 O O . PHE A 1 359 ? -16.850 -4.738 10.166 1.00 76.38 359 PHE A O 1
ATOM 2725 N N . CYS A 1 360 ? -15.037 -4.350 11.426 1.00 77.19 360 CYS A N 1
ATOM 2726 C CA . CYS A 1 360 ? -15.193 -5.553 12.255 1.00 77.19 360 CYS A CA 1
ATOM 2727 C C . CYS A 1 360 ? -16.040 -5.347 13.525 1.00 77.19 360 CYS A C 1
ATOM 2729 O O . CYS A 1 360 ? -16.202 -6.293 14.294 1.00 77.19 360 CYS A O 1
ATOM 2731 N N . GLY A 1 361 ? -16.585 -4.144 13.749 1.00 76.38 361 GLY A N 1
ATOM 2732 C CA . GLY A 1 361 ? -17.393 -3.830 14.931 1.00 76.38 361 GLY A CA 1
ATOM 2733 C C . GLY A 1 361 ? -16.601 -3.832 16.242 1.00 76.38 361 GLY A C 1
ATOM 2734 O O . GLY A 1 361 ? -17.167 -4.118 17.292 1.00 76.38 361 GLY A O 1
ATOM 2735 N N . ALA A 1 362 ? -15.293 -3.557 16.183 1.00 76.12 362 ALA A N 1
ATOM 2736 C CA . ALA A 1 362 ? -14.395 -3.541 17.341 1.00 76.12 362 ALA A CA 1
ATOM 2737 C C . ALA A 1 362 ? -14.143 -2.131 17.911 1.00 76.12 362 ALA A C 1
ATOM 2739 O O . ALA A 1 362 ? -13.330 -1.985 18.825 1.00 76.12 362 ALA A O 1
ATOM 2740 N N . ILE A 1 363 ? -14.795 -1.100 17.359 1.00 73.38 363 ILE A N 1
ATOM 2741 C CA . ILE A 1 363 ? -14.718 0.276 17.865 1.00 73.38 363 ILE A CA 1
ATOM 2742 C C . ILE A 1 363 ? -15.696 0.470 19.011 1.00 73.38 363 ILE A C 1
ATOM 2744 O O . ILE A 1 363 ? -16.869 0.120 18.905 1.00 73.38 363 ILE A O 1
ATOM 2748 N N . ASP A 1 364 ? -15.206 1.115 20.058 1.00 68.25 364 ASP A N 1
ATOM 2749 C CA . ASP A 1 364 ? -16.025 1.712 21.097 1.00 68.25 364 ASP A CA 1
ATOM 2750 C C . ASP A 1 364 ? -16.470 3.124 20.664 1.00 68.25 364 ASP A C 1
ATOM 2752 O O . ASP A 1 364 ? -15.650 4.000 20.359 1.00 68.25 364 ASP A O 1
ATOM 2756 N N . GLU A 1 365 ? -17.787 3.337 20.601 1.00 63.22 365 GLU A N 1
ATOM 2757 C CA . GLU A 1 365 ? -18.400 4.586 20.137 1.00 63.22 365 GLU A CA 1
ATOM 2758 C C . GLU A 1 365 ? -18.093 5.776 21.063 1.00 63.22 365 GLU A C 1
ATOM 2760 O O . GLU A 1 365 ? -17.973 6.906 20.578 1.00 63.22 365 GLU A O 1
ATOM 2765 N N . ASP A 1 366 ? -17.883 5.536 22.363 1.00 57.66 366 ASP A N 1
ATOM 2766 C CA . ASP A 1 366 ? -17.642 6.589 23.359 1.00 57.66 366 ASP A CA 1
ATOM 2767 C C . ASP A 1 366 ? -16.196 7.099 23.343 1.00 57.66 366 ASP A C 1
ATOM 2769 O O . ASP A 1 366 ? -15.932 8.302 23.467 1.00 57.66 366 ASP A O 1
ATOM 2773 N N . THR A 1 367 ? -15.231 6.186 23.218 1.00 61.12 367 THR A N 1
ATOM 2774 C CA . THR A 1 367 ? -13.799 6.523 23.234 1.00 61.12 367 THR A CA 1
ATOM 2775 C C . THR A 1 367 ? -13.230 6.773 21.840 1.00 61.12 367 THR A C 1
ATOM 2777 O O . THR A 1 367 ? -12.167 7.397 21.727 1.00 61.12 367 THR A O 1
ATOM 2780 N N . GLN A 1 368 ? -13.949 6.353 20.788 1.00 65.19 368 GLN A N 1
ATOM 2781 C CA . GLN A 1 368 ? -13.483 6.348 19.396 1.00 65.19 368 GLN A CA 1
ATOM 2782 C C . GLN A 1 368 ? -12.157 5.584 19.236 1.00 65.19 368 GLN A C 1
ATOM 2784 O O . GLN A 1 368 ? -11.340 5.908 18.369 1.00 65.19 368 GLN A O 1
ATOM 2789 N N . ASP A 1 369 ? -11.937 4.595 20.102 1.00 70.44 369 ASP A N 1
ATOM 2790 C CA . ASP A 1 369 ? -10.767 3.723 20.146 1.00 70.44 369 ASP A CA 1
ATOM 2791 C C . ASP A 1 369 ? -11.221 2.257 20.035 1.00 70.44 369 ASP A C 1
ATOM 2793 O O . ASP A 1 369 ? -12.411 1.951 20.121 1.00 70.44 369 ASP A O 1
ATOM 2797 N N . PHE A 1 370 ? -10.286 1.342 19.801 1.00 74.50 370 PHE A N 1
ATOM 2798 C CA . PHE A 1 370 ? -10.568 -0.090 19.698 1.00 74.50 370 PHE A CA 1
ATOM 2799 C C . PHE A 1 370 ? -9.668 -0.910 20.622 1.00 74.50 370 PHE A C 1
ATOM 2801 O O . PHE A 1 370 ? -8.579 -0.487 21.025 1.00 74.50 370 PHE A O 1
ATOM 2808 N N . GLU A 1 371 ? -10.130 -2.109 20.974 1.00 69.06 371 GLU A N 1
ATOM 2809 C CA . GLU A 1 371 ? -9.400 -3.009 21.866 1.00 69.06 371 GLU A CA 1
ATOM 2810 C C . GLU A 1 371 ? -8.006 -3.336 21.304 1.00 69.06 371 GLU A C 1
ATOM 2812 O O . GLU A 1 371 ? -7.849 -3.708 20.143 1.00 69.06 371 GLU A O 1
ATOM 2817 N N . GLY A 1 372 ? -6.970 -3.186 22.134 1.00 76.44 372 GLY A N 1
ATOM 2818 C CA . GLY A 1 372 ? -5.593 -3.468 21.724 1.00 76.44 372 GLY A CA 1
ATOM 2819 C C . GLY A 1 372 ? -4.977 -2.430 20.779 1.00 76.44 372 GLY A C 1
ATOM 2820 O O . GLY A 1 372 ? -3.886 -2.677 20.262 1.00 76.44 372 GLY A O 1
ATOM 2821 N N . SER A 1 373 ? -5.597 -1.259 20.580 1.00 79.69 373 SER A N 1
ATOM 2822 C CA . SER A 1 373 ? -5.109 -0.248 19.631 1.00 79.69 373 SER A CA 1
ATOM 2823 C C . SER A 1 373 ? -3.671 0.204 19.884 1.00 79.69 373 SER A C 1
ATOM 2825 O O . SER A 1 373 ? -2.895 0.296 18.940 1.00 79.69 373 SER A O 1
ATOM 2827 N N . ALA A 1 374 ? -3.251 0.397 21.141 1.00 81.50 374 ALA A N 1
ATOM 2828 C CA . ALA A 1 374 ? -1.859 0.730 21.468 1.00 81.50 374 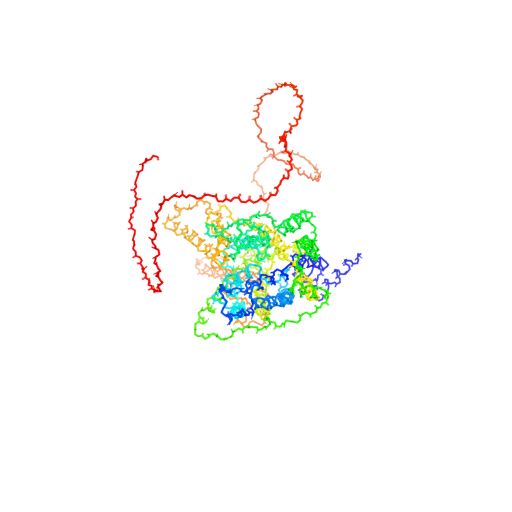ALA A CA 1
ATOM 2829 C C . ALA A 1 374 ? -0.867 -0.326 20.950 1.00 81.50 374 ALA A C 1
ATOM 2831 O O . ALA A 1 374 ? 0.198 0.019 20.438 1.00 81.50 374 ALA A O 1
ATOM 2832 N N . VAL A 1 375 ? -1.220 -1.609 21.071 1.00 86.62 375 VAL A N 1
ATOM 2833 C CA . VAL A 1 375 ? -0.388 -2.724 20.605 1.00 86.62 375 VAL A CA 1
ATOM 2834 C C . VAL A 1 375 ? -0.443 -2.827 19.084 1.00 86.62 375 VAL A C 1
ATOM 2836 O O . VAL A 1 375 ? 0.596 -3.028 18.465 1.00 86.62 375 VAL A O 1
ATOM 2839 N N . ALA A 1 376 ? -1.612 -2.621 18.474 1.00 88.69 376 ALA A N 1
ATOM 2840 C CA . ALA A 1 376 ? -1.760 -2.576 17.021 1.00 88.69 376 ALA A CA 1
ATOM 2841 C C . ALA A 1 376 ? -0.869 -1.483 16.408 1.00 88.69 376 ALA A C 1
ATOM 2843 O O . ALA A 1 376 ? -0.066 -1.753 15.518 1.00 88.69 376 ALA A O 1
ATOM 2844 N N . TYR A 1 377 ? -0.929 -0.273 16.963 1.00 88.44 377 TYR A N 1
ATOM 2845 C CA . TYR A 1 377 ? -0.076 0.845 16.573 1.00 88.44 377 TYR A CA 1
ATOM 2846 C C . TYR A 1 377 ? 1.414 0.584 16.832 1.00 88.44 377 TYR A C 1
ATOM 2848 O O . TYR A 1 377 ? 2.256 1.037 16.061 1.00 88.44 377 TYR A O 1
ATOM 2856 N N . LEU A 1 378 ? 1.768 -0.142 17.894 1.00 90.12 378 LEU A N 1
ATOM 2857 C CA . LEU A 1 378 ? 3.156 -0.521 18.153 1.00 90.12 378 LEU A CA 1
ATOM 2858 C C . LEU A 1 378 ? 3.669 -1.538 17.123 1.00 90.12 378 LEU A C 1
ATOM 2860 O O . LEU A 1 378 ? 4.785 -1.393 16.632 1.00 90.12 378 LEU A O 1
ATOM 2864 N N . VAL A 1 379 ? 2.868 -2.555 16.791 1.00 92.56 379 VAL A N 1
ATOM 2865 C CA . VAL A 1 379 ? 3.215 -3.566 15.780 1.00 92.56 379 VAL A CA 1
ATOM 2866 C C . VAL A 1 379 ? 3.375 -2.929 14.405 1.00 92.56 379 VAL A C 1
ATOM 2868 O O . VAL A 1 379 ? 4.315 -3.259 13.690 1.00 92.56 379 VAL A O 1
ATOM 2871 N N . ASP A 1 380 ? 2.488 -2.005 14.058 1.00 92.50 380 ASP A N 1
ATOM 2872 C CA . ASP A 1 380 ? 2.570 -1.221 12.831 1.00 92.50 380 ASP A CA 1
ATOM 2873 C C . ASP A 1 380 ? 3.868 -0.397 12.767 1.00 92.50 380 ASP A C 1
ATOM 2875 O O . ASP A 1 380 ? 4.639 -0.538 11.821 1.00 92.50 380 ASP A O 1
ATOM 2879 N N . ALA A 1 381 ? 4.195 0.345 13.832 1.00 92.69 381 ALA A N 1
ATOM 2880 C CA . ALA A 1 381 ? 5.438 1.114 13.917 1.00 92.69 381 ALA A CA 1
ATOM 2881 C C . ALA A 1 381 ? 6.695 0.233 13.792 1.00 92.69 381 ALA A C 1
ATOM 2883 O O . ALA A 1 381 ? 7.637 0.575 13.077 1.00 92.69 381 ALA A O 1
ATOM 2884 N N . LEU A 1 382 ? 6.699 -0.937 14.443 1.00 93.88 382 LEU A N 1
ATOM 2885 C CA . LEU A 1 382 ? 7.765 -1.930 14.284 1.00 93.88 382 LEU A CA 1
ATOM 2886 C C . LEU A 1 382 ? 7.816 -2.484 12.855 1.00 93.88 382 LEU A C 1
ATOM 2888 O O . LEU A 1 382 ? 8.903 -2.728 12.334 1.00 93.88 382 LEU A O 1
ATOM 2892 N N . GLY A 1 383 ? 6.660 -2.656 12.214 1.00 94.94 383 GLY A N 1
ATOM 2893 C CA . GLY A 1 383 ? 6.536 -3.012 10.806 1.00 94.94 383 GLY A CA 1
ATOM 2894 C C . GLY A 1 383 ? 7.218 -1.996 9.894 1.00 94.94 383 GLY A C 1
ATOM 2895 O O . GLY A 1 383 ? 7.974 -2.406 9.020 1.00 94.94 383 GLY A O 1
ATOM 2896 N N . ILE A 1 384 ? 7.037 -0.695 10.135 1.00 95.06 384 ILE A N 1
ATOM 2897 C CA . ILE A 1 384 ? 7.703 0.392 9.392 1.00 95.06 384 ILE A CA 1
ATOM 2898 C C . ILE A 1 384 ? 9.226 0.333 9.589 1.00 95.06 384 ILE A C 1
ATOM 2900 O O . ILE A 1 384 ? 9.995 0.328 8.620 1.00 95.06 384 ILE A O 1
ATOM 2904 N N . THR A 1 385 ? 9.684 0.209 10.840 1.00 95.12 385 THR A N 1
ATOM 2905 C CA . THR A 1 385 ? 11.119 0.113 11.158 1.00 95.12 385 THR A CA 1
ATOM 2906 C C . THR A 1 385 ? 11.765 -1.105 10.501 1.00 95.12 385 THR A C 1
ATOM 2908 O O . THR A 1 385 ? 12.830 -0.991 9.900 1.00 95.12 385 THR A O 1
ATOM 2911 N N . VAL A 1 386 ? 11.135 -2.279 10.576 1.00 95.31 386 VAL A N 1
ATOM 2912 C CA . VAL A 1 386 ? 11.673 -3.485 9.934 1.00 95.31 386 VAL A CA 1
ATOM 2913 C C . VAL A 1 386 ? 11.534 -3.399 8.413 1.00 95.31 386 VAL A C 1
ATOM 2915 O O . VAL A 1 386 ? 12.467 -3.758 7.707 1.00 95.31 386 VAL A O 1
ATOM 2918 N N . GLY A 1 387 ? 10.433 -2.868 7.884 1.00 93.69 387 GLY A N 1
ATOM 2919 C CA . GLY A 1 387 ? 10.202 -2.713 6.446 1.00 93.69 387 GLY A CA 1
ATOM 2920 C C . GLY A 1 387 ? 11.288 -1.897 5.753 1.00 93.69 387 GLY A C 1
ATOM 2921 O O . GLY A 1 387 ? 11.852 -2.352 4.757 1.00 93.69 387 GLY A O 1
ATOM 2922 N N . SER A 1 388 ? 11.668 -0.762 6.340 1.00 94.25 388 SER A N 1
ATOM 2923 C CA . SER A 1 388 ? 12.749 0.081 5.811 1.00 94.25 388 SER A CA 1
ATOM 2924 C C . SER A 1 388 ? 14.120 -0.608 5.811 1.00 94.25 388 SER A C 1
ATOM 2926 O O . SER A 1 388 ? 14.924 -0.366 4.911 1.00 94.25 388 SER A O 1
ATOM 2928 N N . LEU A 1 389 ? 14.394 -1.522 6.756 1.00 93.50 389 LEU A N 1
ATOM 2929 C CA . LEU A 1 389 ? 15.613 -2.347 6.734 1.00 93.50 389 LEU A CA 1
ATOM 2930 C C . LEU A 1 389 ? 15.626 -3.327 5.559 1.00 93.50 389 LEU A C 1
ATOM 2932 O O . LEU A 1 389 ? 16.693 -3.638 5.041 1.00 93.50 389 LEU A O 1
ATOM 2936 N N . PHE A 1 390 ? 14.466 -3.807 5.121 1.00 92.06 390 PHE A N 1
ATOM 2937 C CA . PHE A 1 390 ? 14.334 -4.657 3.934 1.00 92.06 390 PHE A CA 1
ATOM 2938 C C . PHE A 1 390 ? 14.260 -3.845 2.630 1.00 92.06 390 PHE A C 1
ATOM 2940 O O . PHE A 1 390 ? 14.033 -4.419 1.567 1.00 92.06 390 PHE A O 1
ATOM 2947 N N . GLY A 1 391 ? 14.446 -2.522 2.701 1.00 89.88 391 GLY A N 1
ATOM 2948 C CA . GLY A 1 391 ? 14.331 -1.617 1.563 1.00 89.88 391 GLY A CA 1
ATOM 2949 C C . GLY A 1 391 ? 12.896 -1.416 1.083 1.00 89.88 391 GLY A C 1
ATOM 2950 O O . GLY A 1 391 ? 12.680 -0.959 -0.030 1.00 89.88 391 GLY A O 1
ATOM 2951 N N . SER A 1 392 ? 11.903 -1.770 1.895 1.00 91.62 392 SER A N 1
ATOM 2952 C CA . SER A 1 392 ? 10.504 -1.540 1.559 1.00 91.62 392 SER A CA 1
ATOM 2953 C C . SER A 1 392 ? 10.066 -0.137 1.997 1.00 91.62 392 SER A C 1
ATOM 2955 O O . SER A 1 392 ? 10.515 0.338 3.045 1.00 91.62 392 SER A O 1
ATOM 2957 N N . PRO A 1 393 ? 9.135 0.498 1.263 1.00 92.00 393 PRO A N 1
ATOM 2958 C CA . PRO A 1 393 ? 8.364 1.630 1.774 1.00 92.00 393 PRO A CA 1
ATOM 2959 C C . PRO A 1 393 ? 7.559 1.241 3.032 1.00 92.00 393 PRO A C 1
ATOM 2961 O O . PRO A 1 393 ? 7.474 0.043 3.356 1.00 92.00 393 PRO A O 1
ATOM 2964 N N . PRO A 1 394 ? 6.972 2.228 3.741 1.00 93.06 394 PRO A N 1
ATOM 2965 C CA . PRO A 1 394 ? 6.333 2.001 5.031 1.00 93.06 394 PRO A CA 1
ATOM 2966 C C . PRO A 1 394 ? 5.247 0.923 4.994 1.00 93.06 394 PRO A C 1
ATOM 2968 O O . PRO A 1 394 ? 4.471 0.806 4.043 1.00 93.06 394 PRO A O 1
ATOM 2971 N N . VAL A 1 395 ? 5.212 0.116 6.051 1.00 93.94 395 VAL A N 1
ATOM 2972 C CA . VAL A 1 395 ? 4.256 -0.978 6.244 1.00 93.94 395 VAL A CA 1
ATOM 2973 C C . VAL A 1 395 ? 3.075 -0.448 7.036 1.00 93.94 395 VAL A C 1
ATOM 2975 O O . VAL A 1 395 ? 3.277 0.177 8.068 1.00 93.94 395 VAL A O 1
ATOM 2978 N N . THR A 1 396 ? 1.861 -0.718 6.570 1.00 92.00 396 THR A N 1
ATOM 2979 C CA . THR A 1 396 ? 0.618 -0.199 7.156 1.00 92.00 396 THR A CA 1
ATOM 2980 C C . THR A 1 396 ? -0.467 -1.278 7.164 1.00 92.00 396 THR A C 1
ATOM 2982 O O . THR A 1 396 ? -0.311 -2.360 6.584 1.00 92.00 396 THR A O 1
ATOM 2985 N N . ALA A 1 397 ? -1.580 -0.996 7.836 1.00 89.75 397 ALA A N 1
ATOM 2986 C CA . ALA A 1 397 ? -2.770 -1.838 7.835 1.00 89.75 397 ALA A CA 1
ATOM 2987 C C . ALA A 1 397 ? -3.525 -1.755 6.501 1.00 89.75 397 ALA A C 1
ATOM 2989 O O . ALA A 1 397 ? -3.790 -0.669 5.985 1.00 89.75 397 ALA A O 1
ATOM 2990 N N . PHE A 1 398 ? -3.929 -2.911 5.972 1.00 85.88 398 PHE A N 1
ATOM 2991 C CA . PHE A 1 398 ? -4.603 -3.001 4.676 1.00 85.88 398 PHE A CA 1
ATOM 2992 C C . PHE A 1 398 ? -6.109 -3.198 4.796 1.00 85.88 398 PHE A C 1
ATOM 2994 O O . PHE A 1 398 ? -6.589 -4.032 5.573 1.00 85.88 398 PHE A O 1
ATOM 3001 N N . ILE A 1 399 ? -6.851 -2.478 3.954 1.00 79.88 399 ILE A N 1
ATOM 3002 C CA . ILE A 1 399 ? -8.316 -2.505 3.927 1.00 79.88 399 ILE A CA 1
ATOM 3003 C C . ILE A 1 399 ? -8.886 -3.798 3.315 1.00 79.88 399 ILE A C 1
ATOM 3005 O O . ILE A 1 399 ? -10.030 -4.168 3.567 1.00 79.88 399 ILE A O 1
ATOM 3009 N N . GLU A 1 400 ? -8.082 -4.531 2.548 1.00 84.38 400 GLU A N 1
ATOM 3010 C CA . GLU A 1 400 ? -8.400 -5.830 1.953 1.00 84.38 400 GLU A CA 1
ATOM 3011 C C . GLU A 1 400 ? -8.576 -6.915 3.018 1.00 84.38 400 GLU A C 1
ATOM 3013 O O . GLU A 1 400 ? -9.236 -7.925 2.766 1.00 84.38 400 GLU A O 1
ATOM 3018 N N . SER A 1 401 ? -8.089 -6.665 4.240 1.00 88.31 401 SER A N 1
ATOM 3019 C CA . SER A 1 401 ? -8.455 -7.433 5.435 1.00 88.31 401 SER A CA 1
ATOM 3020 C C . SER A 1 401 ? -9.973 -7.490 5.640 1.00 88.31 401 SER A C 1
ATOM 3022 O O . SER A 1 401 ? -10.486 -8.482 6.159 1.00 88.31 401 SER A O 1
ATOM 3024 N N . GLY A 1 402 ? -10.713 -6.496 5.131 1.00 81.56 402 GLY A N 1
ATOM 3025 C CA . GLY A 1 402 ? -12.171 -6.496 5.056 1.00 81.56 402 GLY A CA 1
ATOM 3026 C C . GLY A 1 402 ? -12.755 -7.722 4.345 1.00 81.56 402 GLY A C 1
ATOM 3027 O O . GLY A 1 402 ? -13.818 -8.197 4.738 1.00 81.56 402 GLY A O 1
ATOM 3028 N N . ALA A 1 403 ? -12.062 -8.311 3.363 1.00 82.44 403 ALA A N 1
ATOM 3029 C CA . ALA A 1 403 ? -12.519 -9.540 2.711 1.00 82.44 403 ALA A CA 1
ATOM 3030 C C . ALA A 1 403 ? -12.559 -10.720 3.698 1.00 82.44 403 ALA A C 1
ATOM 3032 O O . ALA A 1 403 ? -13.562 -11.433 3.760 1.00 82.44 403 ALA A O 1
ATOM 3033 N N . GLY A 1 404 ? -11.524 -10.890 4.525 1.00 84.25 404 GLY A N 1
ATOM 3034 C CA . GLY A 1 404 ? -11.527 -11.898 5.588 1.00 84.25 404 GLY A CA 1
ATOM 3035 C C . GLY A 1 404 ? -12.533 -11.588 6.690 1.00 84.25 404 GLY A C 1
ATOM 3036 O O . GLY A 1 404 ? -13.252 -12.486 7.126 1.00 84.25 404 GLY A O 1
ATOM 3037 N N . ILE A 1 405 ? -12.659 -10.317 7.082 1.00 87.56 405 ILE A N 1
ATOM 3038 C CA . ILE A 1 405 ? -13.652 -9.889 8.079 1.00 87.56 405 ILE A CA 1
ATOM 3039 C C . ILE A 1 405 ? -15.074 -10.214 7.594 1.00 87.56 405 ILE A C 1
ATOM 3041 O O . ILE A 1 405 ? -15.864 -10.801 8.331 1.00 87.56 405 ILE A O 1
ATOM 3045 N N . SER A 1 406 ? -15.377 -9.957 6.319 1.00 83.25 406 SER A N 1
ATOM 3046 C CA . SER A 1 406 ? -16.679 -10.271 5.712 1.00 83.25 406 SER A CA 1
ATOM 3047 C C . SER A 1 406 ? -16.974 -11.775 5.603 1.00 83.25 406 SER A C 1
ATOM 3049 O O . SER A 1 406 ? -18.135 -12.178 5.588 1.00 83.25 406 SER A O 1
ATOM 3051 N N . GLU A 1 407 ? -15.938 -12.620 5.580 1.00 82.81 407 GLU A N 1
ATOM 3052 C CA . GLU A 1 407 ? -16.054 -14.085 5.633 1.00 82.81 407 GLU A CA 1
ATOM 3053 C C . GLU A 1 407 ? -16.212 -14.617 7.074 1.00 82.81 407 GLU A C 1
ATOM 3055 O O . GLU A 1 407 ? -16.286 -15.833 7.278 1.00 82.81 407 GLU A O 1
ATOM 3060 N N . GLY A 1 408 ? -16.301 -13.723 8.065 1.00 83.44 408 GLY A N 1
ATOM 3061 C CA . GLY A 1 408 ? -16.512 -14.045 9.476 1.00 83.44 408 GLY A CA 1
ATOM 3062 C C . GLY A 1 408 ? -15.236 -14.077 10.317 1.00 83.44 408 GLY A C 1
ATOM 3063 O O . GLY A 1 408 ? -15.231 -14.714 11.368 1.00 83.44 408 GLY A O 1
ATOM 3064 N N . GLY A 1 409 ? -14.154 -13.445 9.852 1.00 86.12 409 GLY A N 1
ATOM 3065 C CA . GLY A 1 409 ? -12.928 -13.269 10.624 1.00 86.12 409 GLY A CA 1
ATOM 3066 C C . GLY A 1 409 ? -13.052 -12.144 11.647 1.00 86.12 409 GLY A C 1
ATOM 3067 O O . GLY A 1 409 ? -13.270 -10.995 11.274 1.00 86.12 409 GLY A O 1
ATOM 3068 N N . ALA A 1 410 ? -12.880 -12.449 12.929 1.00 86.81 410 ALA A N 1
ATOM 3069 C CA . ALA A 1 410 ? -13.018 -11.456 13.994 1.00 86.81 410 ALA A CA 1
ATOM 3070 C C . ALA A 1 410 ? -11.876 -11.488 15.016 1.00 86.81 410 ALA A C 1
ATOM 3072 O O . ALA A 1 410 ? -11.864 -10.665 15.928 1.00 86.81 410 ALA A O 1
ATOM 3073 N N . THR A 1 411 ? -10.910 -12.402 14.899 1.00 90.50 411 THR A N 1
ATOM 3074 C CA . THR A 1 411 ? -9.774 -12.524 15.830 1.00 90.50 411 THR A CA 1
ATOM 3075 C C . THR A 1 411 ? -8.435 -12.417 15.112 1.00 90.50 411 THR A C 1
ATOM 3077 O O . THR A 1 411 ? -8.347 -12.570 13.893 1.00 90.50 411 THR A O 1
ATOM 3080 N N . GLY A 1 412 ? -7.354 -12.248 15.874 1.00 89.94 412 GLY A N 1
ATOM 3081 C CA . GLY A 1 412 ? -5.991 -12.243 15.344 1.00 89.94 412 GLY A CA 1
ATOM 3082 C C . GLY A 1 412 ? -5.553 -13.543 14.658 1.00 89.94 412 GLY A C 1
ATOM 3083 O O . GLY A 1 412 ? -4.549 -13.537 13.950 1.00 89.94 412 GLY A O 1
ATOM 3084 N N . ILE A 1 413 ? -6.301 -14.648 14.791 1.00 92.19 413 ILE A N 1
ATOM 3085 C CA . ILE A 1 413 ? -6.005 -15.904 14.080 1.00 92.19 413 ILE A CA 1
ATOM 3086 C C . ILE A 1 413 ? -6.015 -15.678 12.565 1.00 92.19 413 ILE A C 1
ATOM 3088 O O . ILE A 1 413 ? -5.153 -16.206 11.865 1.00 92.19 413 ILE A O 1
ATOM 3092 N N . THR A 1 414 ? -6.937 -14.859 12.058 1.00 93.50 414 THR A N 1
ATOM 3093 C CA . THR A 1 414 ? -6.987 -14.490 10.633 1.00 93.50 414 THR A CA 1
ATOM 3094 C C . THR A 1 414 ? -5.700 -13.814 10.161 1.00 93.50 414 THR A C 1
ATOM 3096 O O . THR A 1 414 ? -5.148 -14.201 9.128 1.00 93.50 414 THR A O 1
ATOM 3099 N N . ALA A 1 415 ? -5.176 -12.860 10.933 1.00 94.31 415 ALA A N 1
ATOM 3100 C CA . ALA A 1 415 ? -3.926 -12.168 10.638 1.00 94.31 415 ALA A CA 1
ATOM 3101 C C . ALA A 1 415 ? -2.711 -13.107 10.759 1.00 94.31 415 ALA A C 1
ATOM 3103 O O . ALA A 1 415 ? -1.839 -13.092 9.890 1.00 94.31 415 ALA A O 1
ATOM 3104 N N . CYS A 1 416 ? -2.687 -14.010 11.748 1.00 95.44 416 CYS A N 1
ATOM 3105 C CA . CYS A 1 416 ? -1.652 -15.044 11.856 1.00 95.44 416 CYS A CA 1
ATOM 3106 C C . CYS A 1 416 ? -1.646 -15.988 10.646 1.00 95.44 416 CYS A C 1
ATOM 3108 O O . CYS A 1 416 ? -0.582 -16.279 10.102 1.00 95.44 416 CYS A O 1
ATOM 3110 N N . VAL A 1 417 ? -2.817 -16.454 10.203 1.00 95.62 417 VAL A N 1
ATOM 3111 C CA . VAL A 1 417 ? -2.949 -17.318 9.018 1.00 95.62 417 VAL A CA 1
ATOM 3112 C C . VAL A 1 417 ? -2.498 -16.573 7.764 1.00 95.62 417 VAL A C 1
ATOM 3114 O O . VAL A 1 417 ? -1.724 -17.120 6.984 1.00 95.62 417 VAL A O 1
ATOM 3117 N N . THR A 1 418 ? -2.894 -15.309 7.616 1.00 95.38 418 THR A N 1
ATOM 3118 C CA . THR A 1 418 ? -2.442 -14.450 6.512 1.00 95.38 418 THR A CA 1
ATOM 3119 C C . THR A 1 418 ? -0.917 -14.298 6.510 1.00 95.38 418 THR A C 1
ATOM 3121 O O . THR A 1 418 ? -0.279 -14.488 5.475 1.00 95.38 418 THR A O 1
ATOM 3124 N N . GLY A 1 419 ? -0.311 -14.032 7.673 1.00 95.94 419 GLY A N 1
ATOM 3125 C CA . GLY A 1 419 ? 1.141 -13.931 7.830 1.00 95.94 419 GLY A CA 1
ATOM 3126 C C . GLY A 1 419 ? 1.874 -15.232 7.487 1.00 95.94 419 GLY A C 1
ATOM 3127 O O . GLY A 1 419 ? 2.900 -15.202 6.810 1.00 95.94 419 GLY A O 1
ATOM 3128 N N . LEU A 1 420 ? 1.321 -16.389 7.866 1.00 95.88 420 LEU A N 1
ATOM 3129 C CA . LEU A 1 420 ? 1.857 -17.696 7.467 1.00 95.88 420 LEU A CA 1
ATOM 3130 C C . LEU A 1 420 ? 1.764 -17.922 5.951 1.00 95.88 420 LEU A C 1
ATOM 3132 O O . LEU A 1 420 ? 2.695 -18.455 5.351 1.00 95.88 420 LEU A O 1
ATOM 3136 N N . CYS A 1 421 ? 0.680 -17.492 5.306 1.00 95.06 421 CYS A N 1
ATOM 3137 C CA . CYS A 1 421 ? 0.561 -17.557 3.851 1.00 95.06 421 CYS A CA 1
ATOM 3138 C C . CYS A 1 421 ? 1.586 -16.651 3.147 1.00 95.06 421 CYS A C 1
ATOM 3140 O O . CYS A 1 421 ? 2.217 -17.090 2.184 1.00 95.06 421 CYS A O 1
ATOM 3142 N N . PHE A 1 422 ? 1.835 -15.441 3.662 1.00 95.19 422 PHE A N 1
ATOM 3143 C CA . PHE A 1 422 ? 2.928 -14.585 3.182 1.00 95.19 422 PHE A CA 1
ATOM 3144 C C . PHE A 1 422 ? 4.303 -15.227 3.387 1.00 95.19 422 PHE A C 1
ATOM 3146 O O . PHE A 1 422 ? 5.148 -15.160 2.497 1.00 95.19 422 PHE A O 1
ATOM 3153 N N . PHE A 1 423 ? 4.520 -15.927 4.499 1.00 94.31 423 PHE A N 1
ATOM 3154 C CA . PHE A 1 423 ? 5.756 -16.677 4.706 1.00 94.31 423 PHE A CA 1
ATOM 3155 C C . PHE A 1 423 ? 5.940 -17.772 3.644 1.00 94.31 423 PHE A C 1
ATOM 3157 O O . PHE A 1 423 ? 7.010 -17.879 3.050 1.00 94.31 423 PHE A O 1
ATOM 3164 N N . PHE A 1 424 ? 4.897 -18.544 3.326 1.00 92.25 424 PHE A N 1
ATOM 3165 C CA . PHE A 1 424 ? 4.977 -19.545 2.255 1.00 92.25 424 PHE A CA 1
ATOM 3166 C C . PHE A 1 424 ? 5.167 -18.928 0.865 1.00 92.25 424 PHE A C 1
ATOM 3168 O O . PHE A 1 424 ? 5.809 -19.541 0.010 1.00 92.25 424 PHE A O 1
ATOM 3175 N N . SER A 1 425 ? 4.673 -17.708 0.644 1.00 91.38 425 SER A N 1
ATOM 3176 C CA . SER A 1 425 ? 4.844 -16.990 -0.625 1.00 91.38 425 SER A CA 1
ATOM 3177 C C . SER A 1 425 ? 6.317 -16.697 -0.962 1.00 91.38 425 SER A C 1
ATOM 3179 O O . SER A 1 425 ? 6.657 -16.619 -2.142 1.00 91.38 425 SER A O 1
ATOM 3181 N N . LEU A 1 426 ? 7.213 -16.665 0.040 1.00 88.62 426 LEU A N 1
ATOM 3182 C CA . LEU A 1 426 ? 8.661 -16.469 -0.143 1.00 88.62 426 LEU A CA 1
ATOM 3183 C C . LEU A 1 426 ? 9.297 -17.505 -1.073 1.00 88.62 426 LEU A C 1
ATOM 3185 O O . LEU A 1 426 ? 10.196 -17.175 -1.844 1.00 88.62 426 LEU A O 1
ATOM 3189 N N . PHE A 1 427 ? 8.830 -18.754 -1.023 1.00 87.88 427 PHE A N 1
ATOM 3190 C CA . PHE A 1 427 ? 9.364 -19.832 -1.860 1.00 87.88 427 PHE A CA 1
ATOM 3191 C C . PHE A 1 427 ? 8.912 -19.726 -3.322 1.00 87.88 427 PHE A C 1
ATOM 3193 O O . PHE A 1 427 ? 9.545 -20.304 -4.203 1.00 87.88 427 PHE A O 1
ATOM 3200 N N . PHE A 1 428 ? 7.847 -18.963 -3.577 1.00 87.38 428 PHE A N 1
ATOM 3201 C CA . PHE A 1 428 ? 7.264 -18.722 -4.896 1.00 87.38 428 PHE A CA 1
ATOM 3202 C C . PHE A 1 428 ? 7.607 -17.327 -5.443 1.00 87.38 428 PHE A C 1
ATOM 3204 O O . PHE A 1 428 ? 6.965 -16.858 -6.382 1.00 87.38 428 PHE A O 1
ATOM 3211 N N . ALA A 1 429 ? 8.636 -16.666 -4.898 1.00 84.12 429 ALA A N 1
ATOM 3212 C CA . ALA A 1 429 ? 9.099 -15.355 -5.359 1.00 84.12 429 ALA A CA 1
ATOM 3213 C C . ALA A 1 429 ? 9.304 -15.253 -6.890 1.00 84.12 429 ALA A C 1
ATOM 3215 O O . ALA A 1 429 ? 8.913 -14.236 -7.464 1.00 84.12 429 ALA A O 1
ATOM 3216 N N . PRO A 1 430 ? 9.818 -16.284 -7.596 1.00 85.06 430 PRO A N 1
ATOM 3217 C CA . PRO A 1 430 ? 9.961 -16.250 -9.055 1.00 85.06 430 PRO A CA 1
ATOM 3218 C C . PRO A 1 430 ? 8.644 -16.107 -9.819 1.00 85.06 430 PRO A C 1
ATOM 3220 O O . PRO A 1 430 ? 8.624 -15.500 -10.888 1.00 85.06 430 PRO A O 1
ATOM 3223 N N . ILE A 1 431 ? 7.541 -16.613 -9.261 1.00 87.25 431 ILE A N 1
ATOM 3224 C CA . ILE A 1 431 ? 6.205 -16.449 -9.839 1.00 87.25 431 ILE A CA 1
ATOM 3225 C C . ILE A 1 431 ? 5.739 -15.005 -9.640 1.00 87.25 431 ILE A C 1
ATOM 3227 O O . ILE A 1 431 ? 5.328 -14.365 -10.604 1.00 87.25 431 ILE A O 1
ATOM 3231 N N . PHE A 1 432 ? 5.866 -14.456 -8.430 1.00 85.69 432 PHE A N 1
ATOM 3232 C CA . PHE A 1 432 ? 5.443 -13.080 -8.141 1.00 85.69 432 PHE A CA 1
ATOM 3233 C C . PHE A 1 432 ? 6.254 -12.025 -8.906 1.00 85.69 432 PHE A C 1
ATOM 3235 O O . PHE A 1 432 ? 5.680 -11.052 -9.381 1.00 85.69 432 PHE A O 1
ATOM 3242 N N . ALA A 1 433 ? 7.554 -12.248 -9.113 1.00 85.44 433 ALA A N 1
ATOM 3243 C CA . ALA A 1 433 ? 8.406 -11.369 -9.922 1.00 85.44 433 ALA A CA 1
ATOM 3244 C C . ALA A 1 433 ? 8.113 -11.441 -11.437 1.00 85.44 433 ALA A C 1
ATOM 3246 O O . ALA A 1 433 ? 8.639 -10.644 -12.208 1.00 85.44 433 ALA A O 1
ATOM 3247 N N . SER A 1 434 ? 7.315 -12.416 -11.887 1.00 86.62 434 SER A N 1
ATOM 3248 C CA . SER A 1 434 ? 6.935 -12.577 -13.299 1.00 86.62 434 SER A CA 1
ATOM 3249 C C . SER A 1 434 ? 5.591 -11.944 -13.659 1.00 86.62 434 SER A C 1
ATOM 3251 O O . SER A 1 434 ? 5.160 -12.052 -14.808 1.00 86.62 434 SER A O 1
ATOM 3253 N N . ILE A 1 435 ? 4.908 -11.344 -12.680 1.00 89.12 435 ILE A N 1
ATOM 3254 C CA . ILE A 1 435 ? 3.612 -10.701 -12.880 1.00 89.12 435 ILE A CA 1
ATOM 3255 C C . ILE A 1 435 ? 3.854 -9.340 -13.547 1.00 89.12 435 ILE A C 1
ATOM 3257 O O . ILE A 1 435 ? 4.504 -8.485 -12.943 1.00 89.12 435 ILE A O 1
ATOM 3261 N N . PRO A 1 436 ? 3.341 -9.112 -14.767 1.00 88.69 436 PRO A N 1
ATOM 3262 C CA . PRO A 1 436 ? 3.524 -7.841 -15.452 1.00 88.69 436 PRO A CA 1
ATOM 3263 C C . PRO A 1 436 ? 2.666 -6.732 -14.826 1.00 88.69 436 PRO A C 1
ATOM 3265 O O . PRO A 1 436 ? 1.562 -6.989 -14.339 1.00 88.69 436 PRO A O 1
ATOM 3268 N N . SER A 1 437 ? 3.108 -5.477 -14.938 1.00 85.81 437 SER A N 1
ATOM 3269 C CA . SER A 1 437 ? 2.390 -4.307 -14.399 1.00 85.81 437 SER A CA 1
ATOM 3270 C C . SER A 1 437 ? 0.989 -4.116 -15.002 1.00 85.81 437 SER A C 1
ATOM 3272 O O . SER A 1 437 ? 0.044 -3.751 -14.299 1.00 85.81 437 SER A O 1
ATOM 3274 N N . TRP A 1 438 ? 0.784 -4.476 -16.275 1.00 88.62 438 TRP A N 1
ATOM 3275 C CA . TRP A 1 438 ? -0.542 -4.427 -16.909 1.00 88.62 438 TRP A CA 1
ATOM 3276 C C . TRP A 1 438 ? -1.529 -5.484 -16.380 1.00 88.62 438 TRP A C 1
ATOM 3278 O O . TRP A 1 438 ? -2.736 -5.317 -16.557 1.00 88.62 438 TRP A O 1
ATOM 3288 N N . ALA A 1 439 ? -1.065 -6.548 -15.709 1.00 89.56 439 ALA A N 1
ATOM 3289 C CA . ALA A 1 439 ? -1.953 -7.484 -15.005 1.00 89.56 439 ALA A CA 1
ATOM 3290 C C . ALA A 1 439 ? -2.487 -6.884 -13.698 1.00 89.56 439 ALA A C 1
ATOM 3292 O O . ALA A 1 439 ? -3.623 -7.147 -13.301 1.00 89.56 439 ALA A O 1
ATOM 3293 N N . THR A 1 440 ? -1.673 -6.070 -13.029 1.00 87.25 440 THR A N 1
ATOM 3294 C CA . THR A 1 440 ? -1.988 -5.497 -11.718 1.00 87.25 440 THR A CA 1
ATOM 3295 C C . THR A 1 440 ? -2.662 -4.133 -11.803 1.00 87.25 440 THR A C 1
ATOM 3297 O O . THR A 1 440 ? -3.424 -3.787 -10.904 1.00 87.25 440 THR A O 1
ATOM 3300 N N . GLY A 1 441 ? -2.478 -3.385 -12.895 1.00 89.12 441 GLY A N 1
ATOM 3301 C CA . GLY A 1 441 ? -3.057 -2.048 -13.072 1.00 89.12 441 GLY A CA 1
ATOM 3302 C C . GLY A 1 441 ? -4.573 -1.994 -12.880 1.00 89.12 441 GLY A C 1
ATOM 3303 O O . GLY A 1 441 ? -5.074 -1.222 -12.066 1.00 89.12 441 GLY A O 1
ATOM 3304 N N . CYS A 1 442 ? -5.324 -2.876 -13.549 1.00 90.25 442 CYS A N 1
ATOM 3305 C CA . CYS A 1 442 ? -6.778 -2.941 -13.367 1.00 90.25 442 CYS A CA 1
ATOM 3306 C C . CYS A 1 442 ? -7.201 -3.418 -11.976 1.00 90.25 442 CYS A C 1
ATOM 3308 O O . CYS A 1 442 ? -8.261 -3.021 -11.494 1.00 90.25 442 CYS A O 1
ATOM 3310 N N . THR A 1 443 ? -6.369 -4.220 -11.309 1.00 86.56 443 THR A N 1
ATOM 3311 C CA . THR A 1 443 ? -6.620 -4.598 -9.917 1.00 86.56 443 THR A CA 1
ATOM 3312 C C . THR A 1 443 ? -6.563 -3.373 -9.010 1.00 86.56 443 THR A C 1
ATOM 3314 O O . THR A 1 443 ? -7.465 -3.199 -8.199 1.00 86.56 443 THR A O 1
ATOM 3317 N N . LEU A 1 444 ? -5.578 -2.483 -9.184 1.00 87.69 444 LEU A N 1
ATOM 3318 C CA . LEU A 1 444 ? -5.485 -1.238 -8.408 1.00 87.69 444 LEU A CA 1
ATOM 3319 C C . LEU A 1 444 ? -6.712 -0.340 -8.609 1.00 87.69 444 LEU A C 1
ATOM 3321 O O . LEU A 1 444 ? -7.216 0.236 -7.648 1.00 87.69 444 LEU A O 1
ATOM 3325 N N . ILE A 1 445 ? -7.245 -0.284 -9.833 1.00 91.50 445 ILE A N 1
ATOM 3326 C CA . ILE A 1 445 ? -8.484 0.447 -10.140 1.00 91.50 445 ILE A CA 1
ATOM 3327 C C . ILE A 1 445 ? -9.678 -0.156 -9.385 1.00 91.50 445 ILE A C 1
ATOM 3329 O O . ILE A 1 445 ? -10.460 0.575 -8.778 1.00 91.50 445 ILE A O 1
ATOM 3333 N N . LEU A 1 446 ? -9.819 -1.485 -9.388 1.00 89.44 446 LEU A N 1
ATOM 3334 C CA . LEU A 1 446 ? -10.909 -2.167 -8.683 1.00 89.44 446 LEU A CA 1
ATOM 3335 C C . LEU A 1 446 ? -10.784 -2.062 -7.162 1.00 89.44 446 LEU A C 1
ATOM 3337 O O . LEU A 1 446 ? -11.793 -1.870 -6.485 1.00 89.44 446 LEU A O 1
ATOM 3341 N N . VAL A 1 447 ? -9.566 -2.147 -6.626 1.00 83.81 447 VAL A N 1
ATOM 3342 C CA . VAL A 1 447 ? -9.292 -1.898 -5.205 1.00 83.81 447 VAL A CA 1
ATOM 3343 C C . VAL A 1 447 ? -9.692 -0.469 -4.850 1.00 83.81 447 VAL A C 1
ATOM 3345 O O . VAL A 1 447 ? -10.476 -0.287 -3.921 1.00 83.81 447 VAL A O 1
ATOM 3348 N N . GLY A 1 448 ? -9.281 0.525 -5.646 1.00 87.56 448 GLY A N 1
ATOM 3349 C CA . GLY A 1 448 ? -9.704 1.919 -5.492 1.00 87.56 448 GLY A CA 1
ATOM 3350 C C . GLY A 1 448 ? -11.228 2.087 -5.481 1.00 87.56 448 GLY A C 1
ATOM 3351 O O . GLY A 1 448 ? -11.776 2.757 -4.604 1.00 87.56 448 GLY A O 1
ATOM 3352 N N . ALA A 1 449 ? -11.935 1.399 -6.382 1.00 88.00 449 ALA A N 1
ATOM 3353 C CA . ALA A 1 449 ? -13.398 1.392 -6.420 1.00 88.00 449 ALA A CA 1
ATOM 3354 C C . ALA A 1 449 ? -14.037 0.754 -5.170 1.00 88.00 449 ALA A C 1
ATOM 3356 O O . ALA A 1 449 ? -15.102 1.189 -4.732 1.00 88.00 449 ALA A O 1
ATOM 3357 N N . MET A 1 450 ? -13.402 -0.254 -4.561 1.00 82.19 450 MET A N 1
ATOM 3358 C CA . MET A 1 450 ? -13.854 -0.804 -3.279 1.00 82.19 450 MET A CA 1
ATOM 3359 C C . MET A 1 450 ? -13.643 0.182 -2.124 1.00 82.19 450 MET A C 1
ATOM 3361 O O . MET A 1 450 ? -14.530 0.289 -1.278 1.00 82.19 450 MET A O 1
ATOM 3365 N N . MET A 1 451 ? -12.533 0.935 -2.106 1.00 81.56 451 MET A N 1
ATOM 3366 C CA . MET A 1 451 ? -12.277 1.966 -1.080 1.00 81.56 451 MET A CA 1
ATOM 3367 C C . MET A 1 451 ? -13.290 3.106 -1.153 1.00 81.56 451 MET A C 1
ATOM 3369 O O . MET A 1 451 ? -13.705 3.633 -0.125 1.00 81.56 451 MET A O 1
ATOM 3373 N N . ALA A 1 452 ? -13.736 3.450 -2.364 1.00 87.19 452 ALA A N 1
ATOM 3374 C CA . ALA A 1 452 ? -14.734 4.491 -2.586 1.00 87.19 452 ALA A CA 1
ATOM 3375 C C . ALA A 1 452 ? -16.093 4.189 -1.924 1.00 87.19 452 ALA A C 1
ATOM 3377 O O . ALA A 1 452 ? -16.907 5.094 -1.766 1.00 87.19 452 ALA A O 1
ATOM 3378 N N . ARG A 1 453 ? -16.350 2.948 -1.478 1.00 81.44 453 ARG A N 1
ATOM 3379 C CA . ARG A 1 453 ? -17.539 2.632 -0.666 1.00 81.44 453 ARG A CA 1
ATOM 3380 C C . ARG A 1 453 ? -17.542 3.365 0.669 1.00 81.44 453 ARG A C 1
ATOM 3382 O O . ARG A 1 453 ? -18.612 3.740 1.121 1.00 81.44 453 ARG A O 1
ATOM 3389 N N . ALA A 1 454 ? -16.374 3.633 1.256 1.00 79.62 454 ALA A N 1
ATOM 3390 C CA . ALA A 1 454 ? -16.266 4.384 2.506 1.00 79.62 454 ALA A CA 1
ATOM 3391 C C . ALA A 1 454 ? -16.879 5.794 2.392 1.00 79.62 454 ALA A C 1
ATOM 3393 O O . ALA A 1 454 ? -17.328 6.356 3.386 1.00 79.62 454 ALA A O 1
ATOM 3394 N N . CYS A 1 455 ? -16.996 6.345 1.176 1.00 87.50 455 CYS A N 1
ATOM 3395 C CA . CYS A 1 455 ? -17.665 7.620 0.943 1.00 87.50 455 CYS A CA 1
ATOM 3396 C C . CYS A 1 455 ? -19.116 7.649 1.435 1.00 87.50 455 CYS A C 1
ATOM 3398 O O . CYS A 1 455 ? -19.608 8.732 1.731 1.00 87.50 455 CYS A O 1
ATOM 3400 N N . THR A 1 456 ? -19.815 6.511 1.527 1.00 87.56 456 THR A N 1
ATOM 3401 C CA . THR A 1 456 ? -21.205 6.484 2.017 1.00 87.56 456 THR A CA 1
ATOM 3402 C C . THR A 1 456 ? -21.319 6.821 3.498 1.00 87.56 456 THR A C 1
ATOM 3404 O O . THR A 1 456 ? -22.371 7.286 3.925 1.00 87.56 456 THR A O 1
ATOM 3407 N N . ASP A 1 457 ? -20.245 6.618 4.261 1.00 83.62 457 ASP A N 1
ATOM 3408 C CA . ASP A 1 457 ? -20.219 6.838 5.709 1.00 83.62 457 ASP A CA 1
ATOM 3409 C C . ASP A 1 457 ? -19.860 8.287 6.074 1.00 83.62 457 ASP A C 1
ATOM 3411 O O . ASP A 1 457 ? -19.904 8.671 7.242 1.00 83.62 457 ASP A O 1
ATOM 3415 N N . ILE A 1 458 ? -19.505 9.104 5.078 1.00 88.69 458 ILE A N 1
ATOM 3416 C CA . ILE A 1 458 ? -19.229 10.530 5.251 1.00 88.69 458 ILE A CA 1
ATOM 3417 C C . ILE A 1 458 ? -20.556 11.271 5.441 1.00 88.69 458 ILE A C 1
ATOM 3419 O O . ILE A 1 458 ? -21.534 11.037 4.728 1.00 88.69 458 ILE A O 1
ATOM 3423 N N . ASN A 1 459 ? -20.587 12.216 6.380 1.00 88.62 459 ASN A N 1
ATOM 3424 C CA . ASN A 1 459 ? -21.754 13.059 6.600 1.00 88.62 459 ASN A CA 1
ATOM 3425 C C . ASN A 1 459 ? -21.936 14.087 5.468 1.00 88.62 459 ASN A C 1
ATOM 3427 O O . ASN A 1 459 ? -21.459 15.220 5.539 1.00 88.62 459 ASN A O 1
ATOM 3431 N N . TRP A 1 460 ? -22.661 13.698 4.419 1.00 90.50 460 TRP A N 1
ATOM 3432 C CA . TRP A 1 460 ? -22.959 14.566 3.275 1.00 90.50 460 TRP A CA 1
ATOM 3433 C C . TRP A 1 460 ? -24.002 15.650 3.556 1.00 90.50 460 TRP A C 1
ATOM 3435 O O . TRP A 1 460 ? -24.145 16.571 2.755 1.00 90.50 460 TRP A O 1
ATOM 3445 N N . ARG A 1 461 ? -24.738 15.559 4.670 1.00 88.94 461 ARG A N 1
ATOM 3446 C CA . ARG A 1 461 ? -25.834 16.492 4.971 1.00 88.94 461 ARG A CA 1
ATOM 3447 C C . ARG A 1 461 ? -25.331 17.856 5.430 1.00 88.94 461 ARG A C 1
ATOM 3449 O O . ARG A 1 461 ? -25.944 18.869 5.117 1.00 88.94 461 ARG A O 1
ATOM 3456 N N . TYR A 1 462 ? -24.197 17.894 6.127 1.00 89.88 462 TYR A N 1
ATOM 3457 C CA . TYR A 1 462 ? -23.610 19.135 6.616 1.00 89.88 462 TYR A CA 1
ATOM 3458 C C . TYR A 1 462 ? -22.412 19.567 5.754 1.00 89.88 462 TYR A C 1
ATOM 3460 O O . TYR A 1 462 ? -21.424 18.847 5.582 1.00 89.88 462 TYR A O 1
ATOM 3468 N N . ILE A 1 463 ? -22.481 20.787 5.210 1.00 90.44 463 ILE A N 1
ATOM 3469 C CA . ILE A 1 463 ? -21.459 21.348 4.301 1.00 90.44 463 ILE A CA 1
ATOM 3470 C C . ILE A 1 463 ? -20.091 21.477 4.985 1.00 90.44 463 ILE A C 1
ATOM 3472 O O . ILE A 1 463 ? -19.054 21.302 4.343 1.00 90.44 463 ILE A O 1
ATOM 3476 N N . GLY A 1 464 ? -20.073 21.752 6.293 1.00 88.50 464 GLY A N 1
ATOM 3477 C CA . GLY A 1 464 ? -18.829 21.908 7.047 1.00 88.50 464 GLY A CA 1
ATOM 3478 C C . GLY A 1 464 ? -18.021 20.619 7.206 1.00 88.50 464 GLY A C 1
ATOM 3479 O O . GLY A 1 464 ? -16.833 20.720 7.496 1.00 88.50 464 GLY A O 1
ATOM 3480 N N . ASP A 1 465 ? -18.619 19.449 6.959 1.00 90.44 465 ASP A N 1
ATOM 3481 C CA . ASP A 1 465 ? -17.942 18.147 7.029 1.00 90.44 465 ASP A CA 1
ATOM 3482 C C . ASP A 1 465 ? -17.739 17.544 5.625 1.00 90.44 465 ASP A C 1
ATOM 3484 O O . ASP A 1 465 ? -16.657 17.044 5.304 1.00 90.44 465 ASP A O 1
ATOM 3488 N N . SER A 1 466 ? -18.733 17.685 4.742 1.00 92.69 466 SER A N 1
ATOM 3489 C CA . SER A 1 466 ? -18.692 17.166 3.367 1.00 92.69 466 SER A CA 1
ATOM 3490 C C . SER A 1 466 ? -17.701 17.880 2.443 1.00 92.69 466 SER A C 1
ATOM 3492 O O . SER A 1 466 ? -17.016 17.216 1.664 1.00 92.69 466 SER A O 1
ATOM 3494 N N . VAL A 1 467 ? -17.558 19.211 2.528 1.00 94.31 467 VAL A N 1
ATOM 3495 C CA . VAL A 1 467 ? -16.595 19.958 1.692 1.00 94.31 467 VAL A CA 1
ATOM 3496 C C . VAL A 1 467 ? -15.143 19.598 2.034 1.00 94.31 467 VAL A C 1
ATOM 3498 O O . VAL A 1 467 ? -14.388 19.279 1.111 1.00 94.31 467 VAL A O 1
ATOM 3501 N N . PRO A 1 468 ? -14.716 19.591 3.314 1.00 94.19 468 PRO A N 1
ATOM 3502 C CA . PRO A 1 468 ? -13.383 19.115 3.676 1.00 94.19 468 PRO A CA 1
ATOM 3503 C C . PRO A 1 468 ? -13.118 17.677 3.235 1.00 94.19 468 PRO A C 1
ATOM 3505 O O . PRO A 1 468 ? -12.042 17.388 2.710 1.00 94.19 468 PRO A O 1
ATOM 3508 N N . ALA A 1 469 ? -14.098 16.787 3.408 1.00 93.62 469 ALA A N 1
ATOM 3509 C CA . ALA A 1 469 ? -13.998 15.401 2.974 1.00 93.62 469 ALA A CA 1
ATOM 3510 C C . ALA A 1 469 ? -13.811 15.292 1.450 1.00 93.62 469 ALA A C 1
ATOM 3512 O O . ALA A 1 469 ? -12.892 14.619 0.983 1.00 93.62 469 ALA A O 1
ATOM 3513 N N . PHE A 1 470 ? -14.613 16.017 0.666 1.00 95.19 470 PHE A N 1
ATOM 3514 C CA . PHE A 1 470 ? -14.488 16.060 -0.792 1.00 95.19 470 PHE A CA 1
ATOM 3515 C C . PHE A 1 470 ? -13.124 16.587 -1.252 1.00 95.19 470 PHE A C 1
ATOM 3517 O O . PHE A 1 470 ? -12.479 15.963 -2.095 1.00 95.19 470 PHE A O 1
ATOM 3524 N N . LEU A 1 471 ? -12.652 17.700 -0.679 1.00 95.31 471 LEU A N 1
ATOM 3525 C CA . LEU A 1 471 ? -11.338 18.256 -1.017 1.00 95.31 471 LEU A CA 1
ATOM 3526 C C . LEU A 1 471 ? -10.210 17.286 -0.668 1.00 95.31 471 LEU A C 1
ATOM 3528 O O . LEU A 1 471 ? -9.277 17.142 -1.452 1.00 95.31 471 LEU A O 1
ATOM 3532 N N . THR A 1 472 ? -10.324 16.584 0.461 1.00 91.81 472 THR A N 1
ATOM 3533 C CA . THR A 1 472 ? -9.369 15.535 0.838 1.00 91.81 472 THR A CA 1
ATOM 3534 C C . THR A 1 472 ? -9.292 14.467 -0.249 1.00 91.81 472 THR A C 1
ATOM 3536 O O . THR A 1 472 ? -8.203 14.145 -0.709 1.00 91.81 472 THR A O 1
ATOM 3539 N N . MET A 1 473 ? -10.438 13.967 -0.718 1.00 92.75 473 MET A N 1
ATOM 3540 C CA . MET A 1 473 ? -10.491 12.913 -1.736 1.00 92.75 473 MET A CA 1
ATOM 3541 C C . MET A 1 473 ? -10.006 13.364 -3.114 1.00 92.75 473 MET A C 1
ATOM 3543 O O . MET A 1 473 ? -9.337 12.598 -3.800 1.00 92.75 473 MET A O 1
ATOM 3547 N N . ALA A 1 474 ? -10.339 14.586 -3.533 1.00 94.06 474 ALA A N 1
ATOM 3548 C CA . ALA A 1 474 ? -10.035 15.080 -4.876 1.00 94.06 474 ALA A CA 1
ATOM 3549 C C . ALA A 1 474 ? -8.592 15.587 -5.021 1.00 94.06 474 ALA A C 1
ATOM 3551 O O . ALA A 1 474 ? -7.948 15.359 -6.044 1.00 94.06 474 ALA A O 1
ATOM 3552 N N . VAL A 1 475 ? -8.056 16.267 -4.003 1.00 93.69 475 VAL A N 1
ATOM 3553 C CA . VAL A 1 475 ? -6.719 16.878 -4.079 1.00 93.69 475 VAL A CA 1
ATOM 3554 C C . VAL A 1 475 ? -5.622 15.814 -4.083 1.00 93.69 475 VAL A C 1
ATOM 3556 O O . VAL A 1 475 ? -4.614 16.008 -4.759 1.00 93.69 475 VAL A O 1
ATOM 3559 N N . MET A 1 476 ? -5.817 14.675 -3.410 1.00 89.62 476 MET A N 1
ATOM 3560 C CA . MET A 1 476 ? -4.846 13.571 -3.403 1.00 89.62 476 MET A CA 1
ATOM 3561 C C . MET A 1 476 ? -4.441 13.102 -4.815 1.00 89.62 476 MET A C 1
ATOM 3563 O O . MET A 1 476 ? -3.260 13.228 -5.148 1.00 89.62 476 MET A O 1
ATOM 3567 N N . PRO A 1 477 ? -5.361 12.610 -5.675 1.00 89.38 477 PRO A N 1
ATOM 3568 C CA . PRO A 1 477 ? -5.009 12.178 -7.024 1.00 89.38 477 PRO A CA 1
ATOM 3569 C C . PRO A 1 477 ? -4.557 13.342 -7.909 1.00 89.38 477 PRO A C 1
ATOM 3571 O O . PRO A 1 477 ? -3.601 13.189 -8.662 1.00 89.38 477 PRO A O 1
ATOM 3574 N N . PHE A 1 478 ? -5.183 14.519 -7.808 1.00 90.00 478 PHE A N 1
ATOM 3575 C CA . PHE A 1 478 ? -4.856 15.648 -8.689 1.00 90.00 478 PHE A CA 1
ATOM 3576 C C . PHE A 1 478 ? -3.496 16.285 -8.414 1.00 90.00 478 PHE A C 1
ATOM 3578 O O . PHE A 1 478 ? -2.893 16.840 -9.327 1.00 90.00 478 PHE A O 1
ATOM 3585 N N . THR A 1 479 ? -3.001 16.201 -7.182 1.00 86.69 479 THR A N 1
ATOM 3586 C CA . THR A 1 479 ? -1.663 16.697 -6.819 1.00 86.69 479 THR A CA 1
ATOM 3587 C C . THR A 1 479 ? -0.614 15.594 -6.767 1.00 86.69 479 THR A C 1
ATOM 3589 O O . THR A 1 479 ? 0.540 15.874 -6.457 1.00 86.69 479 THR A O 1
ATOM 3592 N N . TYR A 1 480 ? -1.012 14.347 -7.043 1.00 81.06 480 TYR A N 1
ATOM 3593 C CA . TYR A 1 480 ? -0.173 13.157 -6.908 1.00 81.06 480 TYR A CA 1
ATOM 3594 C C . TYR A 1 480 ? 0.467 13.015 -5.511 1.00 81.06 480 TYR A C 1
ATOM 3596 O O . TYR A 1 480 ? 1.525 12.413 -5.342 1.00 81.06 480 TYR A O 1
ATOM 3604 N N . SER A 1 481 ? -0.177 13.593 -4.491 1.00 80.38 481 SER A N 1
ATOM 3605 C CA . SER A 1 481 ? 0.361 13.705 -3.141 1.00 80.38 481 SER A CA 1
ATOM 3606 C C . SER A 1 481 ? -0.745 13.546 -2.096 1.00 80.38 481 SER A C 1
ATOM 3608 O O . SER A 1 481 ? -1.548 14.454 -1.851 1.00 80.38 481 SER A O 1
ATOM 3610 N N . ILE A 1 482 ? -0.688 12.424 -1.378 1.00 80.50 482 ILE A N 1
ATOM 3611 C CA . ILE A 1 482 ? -1.548 12.109 -0.224 1.00 80.50 482 ILE A CA 1
ATOM 3612 C C . ILE A 1 482 ? -1.464 13.222 0.832 1.00 80.50 482 ILE A C 1
ATOM 3614 O O . ILE A 1 482 ? -2.467 13.714 1.351 1.00 80.50 482 ILE A O 1
ATOM 3618 N N . ALA A 1 483 ? -0.232 13.663 1.062 1.00 78.12 483 ALA A N 1
ATOM 3619 C CA . ALA A 1 483 ? 0.192 14.742 1.929 1.00 78.12 483 ALA A CA 1
ATOM 3620 C C . ALA A 1 483 ? -0.640 16.032 1.778 1.00 78.12 483 ALA A C 1
ATOM 3622 O O . ALA A 1 483 ? -1.349 16.439 2.702 1.00 78.12 483 ALA A O 1
ATOM 3623 N N . TYR A 1 484 ? -0.558 16.669 0.609 1.00 84.75 484 TYR A N 1
ATOM 3624 C CA . TYR A 1 484 ? -1.305 17.889 0.302 1.00 84.75 484 TYR A CA 1
ATOM 3625 C C . TYR A 1 484 ? -2.821 17.694 0.385 1.00 84.75 484 TYR A C 1
ATOM 3627 O O . TYR A 1 484 ? -3.499 18.569 0.919 1.00 84.75 484 TYR A O 1
ATOM 3635 N N . GLY A 1 485 ? -3.347 16.542 -0.046 1.00 88.06 485 GLY A N 1
ATOM 3636 C CA . GLY A 1 485 ? -4.778 16.255 0.063 1.00 88.06 485 GLY A CA 1
ATOM 3637 C C . GLY A 1 485 ? -5.295 16.295 1.502 1.00 88.06 485 GLY A C 1
ATOM 3638 O O . GLY A 1 485 ? -6.289 16.964 1.789 1.00 88.06 485 GLY A O 1
ATOM 3639 N N . LEU A 1 486 ? -4.577 15.663 2.434 1.00 84.62 486 LEU A N 1
ATOM 3640 C CA . LEU A 1 486 ? -4.942 15.660 3.856 1.00 84.62 486 LEU A CA 1
ATOM 3641 C C . LEU A 1 486 ? -4.835 17.039 4.497 1.00 84.62 486 LEU A C 1
ATOM 3643 O O . LEU A 1 486 ? -5.726 17.437 5.246 1.00 84.62 486 LEU A O 1
ATOM 3647 N N . ILE A 1 487 ? -3.765 17.780 4.198 1.00 87.06 487 ILE A N 1
ATOM 3648 C CA . ILE A 1 487 ? -3.568 19.132 4.736 1.00 87.06 487 ILE A CA 1
ATOM 3649 C C . ILE A 1 487 ? -4.712 20.040 4.287 1.00 87.06 487 ILE A C 1
ATOM 3651 O O . ILE A 1 487 ? -5.295 20.736 5.118 1.00 87.06 487 ILE A O 1
ATOM 3655 N N . THR A 1 488 ? -5.079 20.006 3.003 1.00 91.94 488 THR A N 1
ATOM 3656 C CA . THR A 1 488 ? -6.217 20.778 2.493 1.00 91.94 488 THR A CA 1
ATOM 3657 C C . THR A 1 488 ? -7.515 20.391 3.200 1.00 91.94 488 THR A C 1
ATOM 3659 O O . THR A 1 488 ? -8.266 21.275 3.607 1.00 91.94 488 THR A O 1
ATOM 3662 N N . GLY A 1 489 ? -7.755 19.098 3.424 1.00 91.38 489 GLY A N 1
ATOM 3663 C CA . GLY A 1 489 ? -8.892 18.607 4.203 1.00 91.38 489 GLY A CA 1
ATOM 3664 C C . GLY A 1 489 ? -8.953 19.166 5.621 1.00 91.38 489 GLY A C 1
ATOM 3665 O O . GLY A 1 489 ? -9.945 19.777 6.018 1.00 91.38 489 GLY A O 1
ATOM 3666 N N . ILE A 1 490 ? -7.872 19.001 6.385 1.00 88.88 490 ILE A N 1
ATOM 3667 C CA . ILE A 1 490 ? -7.787 19.433 7.787 1.00 88.88 490 ILE A CA 1
ATOM 3668 C C . ILE A 1 490 ? -7.913 20.954 7.900 1.00 88.88 490 ILE A C 1
ATOM 3670 O O . ILE A 1 490 ? -8.652 21.445 8.754 1.00 88.88 490 ILE A O 1
ATOM 3674 N N . VAL A 1 491 ? -7.229 21.708 7.036 1.00 92.06 491 VAL A N 1
ATOM 3675 C CA . VAL A 1 491 ? -7.279 23.177 7.036 1.00 92.06 491 VAL A CA 1
ATOM 3676 C C . VAL A 1 491 ? -8.679 23.668 6.683 1.00 92.06 491 VAL A C 1
ATOM 3678 O O . VAL A 1 491 ? -9.217 24.513 7.399 1.00 92.06 491 VAL A O 1
ATOM 3681 N N . THR A 1 492 ? -9.314 23.120 5.645 1.00 93.81 492 THR A N 1
ATOM 3682 C CA . THR A 1 492 ? -10.680 23.519 5.283 1.00 93.81 492 THR A CA 1
ATOM 3683 C C . THR A 1 492 ? -11.681 23.148 6.377 1.00 93.81 492 THR A C 1
ATOM 3685 O O . THR A 1 492 ? -12.527 23.974 6.718 1.00 93.81 492 THR A O 1
ATOM 3688 N N . TYR A 1 493 ? -11.555 21.968 6.996 1.00 91.44 493 TYR A N 1
ATOM 3689 C CA . TYR A 1 493 ? -12.384 21.585 8.146 1.00 91.44 493 TYR A CA 1
ATOM 3690 C C . TYR A 1 493 ? -12.209 22.569 9.302 1.00 91.44 493 TYR A C 1
ATOM 3692 O O . TYR A 1 493 ? -13.192 23.084 9.835 1.00 91.44 493 TYR A O 1
ATOM 3700 N N . ALA A 1 494 ? -10.962 22.883 9.663 1.00 90.19 494 ALA A N 1
ATOM 3701 C CA . ALA A 1 494 ? -10.661 23.830 10.726 1.00 90.19 494 ALA A CA 1
ATOM 3702 C C . ALA A 1 494 ? -11.261 25.210 10.428 1.00 90.19 494 ALA A C 1
ATOM 3704 O O . ALA A 1 494 ? -11.887 25.794 11.309 1.00 90.19 494 ALA A O 1
ATOM 3705 N N . ILE A 1 495 ? -11.148 25.713 9.197 1.00 92.88 495 ILE A N 1
ATOM 3706 C CA . ILE A 1 495 ? -11.687 27.024 8.815 1.00 92.88 495 ILE A CA 1
ATOM 3707 C C . ILE A 1 495 ? -13.217 27.036 8.882 1.00 92.88 495 ILE A C 1
ATOM 3709 O O . ILE A 1 495 ? -13.784 27.920 9.525 1.00 92.88 495 ILE A O 1
ATOM 3713 N N . LEU A 1 496 ? -13.895 26.062 8.268 1.00 91.44 496 LEU A N 1
ATOM 3714 C CA . LEU A 1 496 ? -15.360 26.042 8.191 1.00 91.44 496 LEU A CA 1
ATOM 3715 C C . LEU A 1 496 ? -15.997 25.823 9.564 1.00 91.44 496 LEU A C 1
ATOM 3717 O O . LEU A 1 496 ? -16.865 26.592 9.984 1.00 91.44 496 LEU A O 1
ATOM 3721 N N . ASN A 1 497 ? -15.535 24.813 10.303 1.00 87.88 497 ASN A N 1
ATOM 3722 C CA . ASN A 1 497 ? -16.125 24.463 11.589 1.00 87.88 497 ASN A CA 1
ATOM 3723 C C . ASN A 1 497 ? -15.757 25.442 12.708 1.00 87.88 497 ASN A C 1
ATOM 3725 O O . ASN A 1 497 ? -16.610 25.726 13.554 1.00 87.88 497 ASN A O 1
ATOM 3729 N N . THR A 1 498 ? -14.543 26.004 12.705 1.00 86.81 498 THR A N 1
ATOM 3730 C CA . THR A 1 498 ? -14.193 27.084 13.646 1.00 86.81 498 THR A CA 1
ATOM 3731 C C . THR A 1 498 ? -14.909 28.377 13.277 1.00 86.81 498 THR A C 1
ATOM 3733 O O . THR A 1 498 ? -15.419 29.056 14.165 1.00 86.81 498 THR A O 1
ATOM 3736 N N . GLY A 1 499 ? -15.012 28.703 11.985 1.00 87.75 499 GLY A N 1
ATOM 3737 C CA . GLY A 1 499 ? -15.723 29.886 11.501 1.00 87.75 499 GLY A CA 1
ATOM 3738 C C . GLY A 1 499 ? -17.198 29.881 11.902 1.00 87.75 499 GLY A C 1
ATOM 3739 O O . GLY A 1 499 ? -17.668 30.845 12.505 1.00 87.75 499 GLY A O 1
ATOM 3740 N N . ALA A 1 500 ? -17.904 28.770 11.671 1.00 86.75 500 ALA A N 1
ATOM 3741 C CA . ALA A 1 500 ? -19.297 28.600 12.093 1.00 86.75 500 ALA A CA 1
ATOM 3742 C C . ALA A 1 500 ? -19.472 28.762 13.615 1.00 86.75 500 ALA A C 1
ATOM 3744 O O . ALA A 1 500 ? -20.370 29.475 14.066 1.00 86.75 500 ALA A O 1
ATOM 3745 N N . TYR A 1 501 ? -18.575 28.170 14.412 1.00 84.69 501 TYR A N 1
ATOM 3746 C CA . TYR A 1 501 ? -18.593 28.312 15.871 1.00 84.69 501 TYR A CA 1
ATOM 3747 C C . TYR A 1 501 ? -18.366 29.764 16.326 1.00 84.69 501 TYR A C 1
ATOM 3749 O O . TYR A 1 501 ? -19.079 30.262 17.200 1.00 84.69 501 TYR A O 1
ATOM 3757 N N . VAL A 1 502 ? -17.397 30.464 15.729 1.00 86.75 502 VAL A N 1
ATOM 3758 C CA . VAL A 1 502 ? -17.094 31.868 16.048 1.00 86.75 502 VAL A CA 1
ATOM 3759 C C . VAL A 1 502 ? -18.270 32.774 15.685 1.00 86.75 502 VAL A C 1
ATOM 3761 O O . VAL A 1 502 ? -18.660 33.603 16.507 1.00 86.75 502 VAL A O 1
ATOM 3764 N N . ILE A 1 503 ? -18.883 32.589 14.512 1.00 87.50 503 ILE A N 1
ATOM 3765 C CA . ILE A 1 503 ? -20.056 33.365 14.079 1.00 87.50 503 ILE A CA 1
ATOM 3766 C C . ILE A 1 503 ? -21.235 33.130 15.024 1.00 87.50 503 ILE A C 1
ATOM 3768 O O . ILE A 1 503 ? -21.825 34.100 15.501 1.00 87.50 503 ILE A O 1
ATOM 3772 N N . GLY A 1 504 ? -21.532 31.874 15.371 1.00 84.50 504 GLY A N 1
ATOM 3773 C CA . GLY A 1 504 ? -22.595 31.548 16.324 1.00 84.50 504 GLY A CA 1
ATOM 3774 C C . GLY A 1 504 ? -22.359 32.186 17.696 1.00 84.50 504 GLY A C 1
ATOM 3775 O O . GLY A 1 504 ? -23.282 32.742 18.294 1.00 84.50 504 GLY A O 1
ATOM 3776 N N . LYS A 1 505 ? -21.105 32.194 18.167 1.00 87.25 505 LYS A N 1
ATOM 3777 C CA . LYS A 1 505 ? -20.724 32.806 19.447 1.00 87.25 505 LYS A CA 1
ATOM 3778 C C . LYS A 1 505 ? -20.828 34.332 19.432 1.00 87.25 505 LYS A C 1
ATOM 3780 O O . LYS A 1 505 ? -21.359 34.903 20.379 1.00 87.25 505 LYS A O 1
ATOM 3785 N N . ILE A 1 506 ? -20.362 34.991 18.369 1.00 89.88 506 ILE A N 1
ATOM 3786 C CA . ILE A 1 506 ? -20.456 36.454 18.204 1.00 89.88 506 ILE A CA 1
ATOM 3787 C C . ILE A 1 506 ? -21.919 36.885 18.056 1.00 89.88 506 ILE A C 1
ATOM 3789 O O . ILE A 1 506 ? -22.345 37.876 18.642 1.00 89.88 506 ILE A O 1
ATOM 3793 N N . SER A 1 507 ? -22.710 36.109 17.319 1.00 85.06 507 SER A N 1
ATOM 3794 C CA . SER A 1 507 ? -24.121 36.386 17.052 1.00 85.06 507 SER A CA 1
ATOM 3795 C C . SER A 1 507 ? -25.050 36.029 18.225 1.00 85.06 507 SER A C 1
ATOM 3797 O O . SER A 1 507 ? -26.266 36.187 18.124 1.00 85.06 507 SER A O 1
ATOM 3799 N N . SER A 1 508 ? -24.504 35.536 19.349 1.00 81.44 508 SER A N 1
ATOM 3800 C CA . SER A 1 508 ? -25.280 35.005 20.485 1.00 81.44 508 SER A CA 1
ATOM 3801 C C . SER A 1 508 ? -26.348 33.988 20.046 1.00 81.44 508 SER A C 1
ATOM 3803 O O . SER A 1 508 ? -27.462 33.985 20.561 1.00 81.44 508 SER A O 1
ATOM 3805 N N . GLY A 1 509 ? -26.023 33.164 19.045 1.00 77.75 509 GLY A N 1
ATOM 3806 C CA . GLY A 1 509 ? -26.918 32.154 18.477 1.00 77.75 509 GLY A CA 1
ATOM 3807 C C . GLY A 1 509 ? -27.938 32.656 17.447 1.00 77.75 509 GLY A C 1
ATOM 3808 O O . GLY A 1 509 ? -28.735 31.850 16.984 1.00 77.75 509 GLY A O 1
ATOM 3809 N N . ARG A 1 510 ? -27.935 33.939 17.044 1.00 74.19 510 ARG A N 1
ATOM 3810 C CA . ARG A 1 510 ? -28.878 34.439 16.016 1.00 74.19 510 ARG A CA 1
ATOM 3811 C C . ARG A 1 510 ? -28.547 33.981 14.596 1.00 74.19 510 ARG A C 1
ATOM 3813 O O . ARG A 1 510 ? -29.447 33.889 13.772 1.00 74.19 510 ARG A O 1
ATOM 3820 N N . ILE A 1 511 ? -27.270 33.738 14.301 1.00 80.06 511 ILE A N 1
ATOM 3821 C CA . ILE A 1 511 ? -26.799 33.250 13.001 1.00 80.06 511 ILE A CA 1
ATOM 3822 C C . ILE A 1 511 ? -26.117 31.908 13.238 1.00 80.06 511 ILE A C 1
ATOM 3824 O O . ILE A 1 511 ? -25.009 31.852 13.773 1.00 80.06 511 ILE A O 1
ATOM 3828 N N . VAL A 1 512 ? -26.800 30.840 12.844 1.00 80.00 512 VAL A N 1
ATOM 3829 C CA . VAL A 1 512 ? -26.303 29.465 12.858 1.00 80.00 512 VAL A CA 1
ATOM 3830 C C . VAL A 1 512 ? -26.528 28.911 11.449 1.00 80.00 512 VAL A C 1
ATOM 3832 O O . VAL A 1 512 ? -27.587 29.172 10.873 1.00 80.00 512 VAL A O 1
ATOM 3835 N N . PRO A 1 513 ? -25.540 28.233 10.841 1.00 80.00 513 PRO A N 1
ATOM 3836 C CA . PRO A 1 513 ? -25.727 27.648 9.521 1.00 80.00 513 PRO A CA 1
ATOM 3837 C C . PRO A 1 513 ? -26.840 26.593 9.541 1.00 80.00 513 PRO A C 1
ATOM 38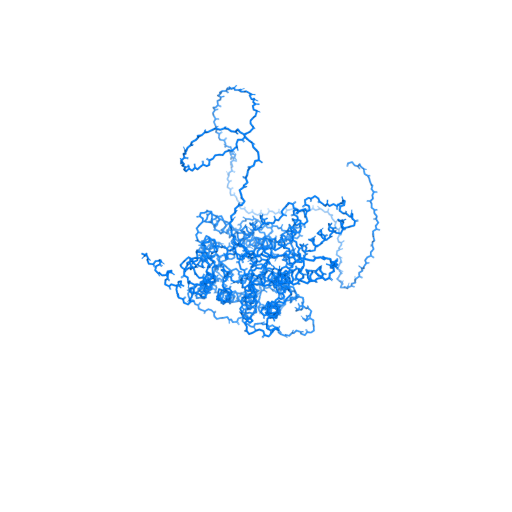39 O O . PRO A 1 513 ? -27.111 25.968 10.568 1.00 80.00 513 PRO A O 1
ATOM 3842 N N . HIS A 1 514 ? -27.480 26.404 8.388 1.00 76.19 514 HIS A N 1
ATOM 3843 C CA . HIS A 1 514 ? -28.491 25.368 8.202 1.00 76.19 514 HIS A CA 1
ATOM 3844 C C . HIS A 1 514 ? -27.894 23.986 8.528 1.00 76.19 514 HIS A C 1
ATOM 3846 O O . HIS A 1 514 ? -26.718 23.744 8.248 1.00 76.19 514 HIS A O 1
ATOM 3852 N N . ASP A 1 515 ? -28.676 23.114 9.169 1.00 80.19 515 ASP A N 1
ATOM 3853 C CA . ASP A 1 515 ? -28.268 21.765 9.598 1.00 80.19 515 ASP A CA 1
ATOM 3854 C C . ASP A 1 515 ? -27.057 21.693 10.547 1.00 80.19 515 ASP A C 1
ATOM 3856 O O . ASP A 1 515 ? -26.413 20.651 10.657 1.00 80.19 515 ASP A O 1
ATOM 3860 N N . TYR A 1 516 ? -26.748 22.762 11.292 1.00 78.88 516 TYR A N 1
ATOM 3861 C CA . TYR A 1 516 ? -25.647 22.743 12.270 1.00 78.88 516 TYR A CA 1
ATOM 3862 C C . TYR A 1 516 ? -25.800 21.660 13.353 1.00 78.88 516 TYR A C 1
ATOM 3864 O O . TYR A 1 516 ? -24.806 21.201 13.908 1.00 78.88 516 TYR A O 1
ATOM 3872 N N . GLU A 1 517 ? -27.027 21.223 13.642 1.00 76.25 517 GLU A N 1
ATOM 3873 C CA . GLU A 1 517 ? -27.310 20.108 14.559 1.00 76.25 517 GLU A CA 1
ATOM 3874 C C . GLU A 1 517 ? -26.811 18.761 14.030 1.00 76.25 517 GLU A C 1
ATOM 3876 O O . GLU A 1 517 ? -26.502 17.865 14.809 1.00 76.25 517 GLU A O 1
ATOM 3881 N N . GLN A 1 518 ? -26.704 18.627 12.708 1.00 80.12 518 GLN A N 1
ATOM 3882 C CA . GLN A 1 518 ? -26.234 17.415 12.045 1.00 80.12 518 GLN A CA 1
ATOM 3883 C C . GLN A 1 518 ? -24.713 17.388 11.904 1.00 80.12 518 GLN A C 1
ATOM 3885 O O . GLN A 1 518 ? -24.181 16.455 11.310 1.00 80.12 518 GLN A O 1
ATOM 3890 N N . LYS A 1 519 ? -24.008 18.406 12.409 1.00 79.81 519 LYS A N 1
ATOM 3891 C CA . LYS A 1 519 ? -22.549 18.453 12.412 1.00 79.81 519 LYS A CA 1
ATOM 3892 C C . LYS A 1 519 ? -21.979 17.265 13.180 1.00 79.81 519 LYS A C 1
ATOM 3894 O O . LYS A 1 519 ? -22.453 16.919 14.263 1.00 79.81 519 LYS A O 1
ATOM 3899 N N . GLU A 1 520 ? -20.899 16.700 12.660 1.00 76.25 520 GLU A N 1
ATOM 3900 C CA . GLU A 1 520 ? -20.174 15.646 13.351 1.00 76.25 520 GLU A CA 1
ATOM 3901 C C . GLU A 1 520 ? -19.613 16.156 14.689 1.00 76.25 520 GLU A C 1
ATOM 3903 O O . GLU A 1 520 ? -18.925 17.183 14.776 1.00 76.25 520 GLU A O 1
ATOM 3908 N N . TYR A 1 521 ? -19.932 15.442 15.771 1.00 66.00 521 TYR A N 1
ATOM 3909 C CA . TYR A 1 521 ? -19.446 15.808 17.093 1.00 66.00 521 TYR A CA 1
ATOM 3910 C C . TYR A 1 521 ? -17.934 15.589 17.167 1.00 66.00 521 TYR A C 1
ATOM 3912 O O . TYR A 1 521 ? -17.435 14.470 17.067 1.00 66.00 521 TYR A O 1
ATOM 3920 N N . TRP A 1 522 ? -17.199 16.677 17.385 1.00 69.62 522 TRP A N 1
ATOM 3921 C CA . TRP A 1 522 ? -15.749 16.657 17.516 1.00 69.62 522 TRP A CA 1
ATOM 3922 C C . TRP A 1 522 ? -15.321 17.370 18.798 1.00 69.62 522 TRP A C 1
ATOM 3924 O O . TRP A 1 522 ? -15.650 18.540 19.010 1.00 69.62 522 TRP A O 1
ATOM 3934 N N . THR A 1 523 ? -14.562 16.678 19.653 1.00 59.75 523 THR A N 1
ATOM 3935 C CA . THR A 1 523 ? -14.007 17.245 20.888 1.00 59.75 523 THR A CA 1
ATOM 3936 C C . THR A 1 523 ? -12.507 17.005 20.987 1.00 59.75 523 THR A C 1
ATOM 3938 O O . THR A 1 523 ? -12.021 15.887 20.865 1.00 59.75 523 THR A O 1
ATOM 3941 N N . TRP A 1 524 ? -11.760 18.067 21.290 1.00 59.44 524 TRP A N 1
ATOM 3942 C CA . TRP A 1 524 ? -10.332 17.980 21.613 1.00 59.44 524 TRP A CA 1
ATOM 3943 C C . TRP A 1 524 ? -10.078 17.333 22.995 1.00 59.44 524 TRP A C 1
ATOM 3945 O O . TRP A 1 524 ? -8.993 16.809 23.258 1.00 59.44 524 TRP A O 1
ATOM 3955 N N . LYS A 1 525 ? -11.076 17.332 23.894 1.00 52.38 525 LYS A N 1
ATOM 3956 C CA . LYS A 1 525 ? -10.985 16.688 25.214 1.00 52.38 525 LYS A CA 1
ATOM 3957 C C . LYS A 1 525 ? -11.531 15.269 25.141 1.00 52.38 525 LYS A C 1
ATOM 3959 O O . LYS A 1 525 ? -12.686 15.039 25.493 1.00 52.38 525 LYS A O 1
ATOM 3964 N N . ILE A 1 526 ? -10.707 14.323 24.707 1.00 57.00 526 ILE A N 1
ATOM 3965 C CA . ILE A 1 526 ? -11.146 12.927 24.657 1.00 57.00 526 ILE A CA 1
ATOM 3966 C C . ILE A 1 526 ? -11.055 12.288 26.054 1.00 57.00 526 ILE A C 1
ATOM 3968 O O . ILE A 1 526 ? -10.056 12.462 26.766 1.00 57.00 526 ILE A O 1
ATOM 3972 N N . ARG A 1 527 ? -12.103 11.553 26.460 1.00 48.25 527 ARG A N 1
ATOM 3973 C CA . ARG A 1 527 ? -12.100 10.699 27.663 1.00 48.25 527 ARG A CA 1
ATOM 3974 C C . ARG A 1 527 ? -10.912 9.722 27.562 1.00 48.25 527 ARG A C 1
ATOM 3976 O O . ARG A 1 527 ? -10.679 9.135 26.514 1.00 48.25 527 ARG A O 1
ATOM 3983 N N . GLY A 1 528 ? -10.091 9.639 28.614 1.00 53.28 528 GLY A N 1
ATOM 3984 C CA . GLY A 1 528 ? -8.860 8.824 28.652 1.00 53.28 528 GLY A CA 1
ATOM 3985 C C . GLY A 1 528 ? -7.544 9.609 28.797 1.00 53.28 528 GLY A C 1
ATOM 3986 O O . GLY A 1 528 ? -6.549 9.051 29.248 1.00 53.28 528 GLY A O 1
ATOM 3987 N N . GLY A 1 529 ? -7.530 10.923 28.529 1.00 54.31 529 GLY A N 1
ATOM 3988 C CA . GLY A 1 529 ? -6.330 11.763 28.688 1.00 54.31 529 GLY A CA 1
ATOM 3989 C C . GLY A 1 529 ? -5.230 11.516 27.639 1.00 54.31 529 GLY A C 1
ATOM 3990 O O . GLY A 1 529 ? -5.403 10.727 26.710 1.00 54.31 529 GLY A O 1
ATOM 3991 N N . LEU A 1 530 ? -4.108 12.242 27.774 1.00 58.53 530 LEU A N 1
ATOM 3992 C CA . LEU A 1 530 ? -2.948 12.194 26.860 1.00 58.53 530 LEU A CA 1
ATOM 3993 C C . LEU A 1 530 ? -2.112 10.910 27.026 1.00 58.53 530 LEU A C 1
ATOM 3995 O O . LEU A 1 530 ? -1.418 10.498 26.107 1.00 58.53 530 LEU A O 1
ATOM 3999 N N . VAL A 1 531 ? -2.154 10.307 28.216 1.00 57.25 531 VAL A N 1
ATOM 4000 C CA . VAL A 1 531 ? -1.256 9.223 28.627 1.00 57.25 531 VAL A CA 1
ATOM 4001 C C . VAL A 1 531 ? -2.039 7.908 28.669 1.00 57.25 531 VAL A C 1
ATOM 4003 O O . VAL A 1 531 ? -3.106 7.880 29.290 1.00 57.25 531 VAL A O 1
ATOM 4006 N N . PRO A 1 532 ? -1.528 6.816 28.075 1.00 60.12 532 PRO A N 1
ATOM 4007 C CA . PRO A 1 532 ? -2.206 5.530 28.078 1.00 60.12 532 PRO A CA 1
ATOM 4008 C C . PRO A 1 532 ? -2.294 4.969 29.505 1.00 60.12 532 PRO A C 1
ATOM 4010 O O . PRO A 1 532 ? -1.475 5.266 30.379 1.00 60.12 532 PRO A O 1
ATOM 4013 N N . GLY A 1 533 ? -3.313 4.155 29.769 1.00 57.91 533 GLY A N 1
ATOM 4014 C CA . GLY A 1 533 ? -3.711 3.801 31.140 1.00 57.91 533 GLY A CA 1
ATOM 4015 C C . GLY A 1 533 ? -2.709 2.941 31.857 1.00 57.91 533 GLY A C 1
ATOM 4016 O O . GLY A 1 533 ? -2.496 3.113 33.055 1.00 57.91 533 GLY A O 1
ATOM 4017 N N . TRP A 1 534 ? -2.040 2.068 31.113 1.00 61.47 534 TRP A N 1
ATOM 4018 C CA . TRP A 1 534 ? -0.942 1.270 31.630 1.00 61.47 534 TRP A CA 1
ATOM 4019 C C . TRP A 1 534 ? 0.204 2.170 32.113 1.00 61.47 534 TRP A C 1
ATOM 4021 O O . TRP A 1 534 ? 0.699 1.972 33.218 1.00 61.47 534 TRP A O 1
ATOM 4031 N N . LEU A 1 535 ? 0.552 3.231 31.373 1.00 62.78 535 LEU A N 1
ATOM 4032 C CA . LEU A 1 535 ? 1.598 4.182 31.757 1.00 62.78 535 LEU A CA 1
ATOM 4033 C C . LEU A 1 535 ? 1.153 5.046 32.948 1.00 62.78 535 LEU A C 1
ATOM 4035 O O . LEU A 1 535 ? 1.917 5.252 33.887 1.00 62.78 535 LEU A O 1
ATOM 4039 N N . LYS A 1 536 ? -0.119 5.457 32.992 1.00 62.56 536 LYS A N 1
ATOM 4040 C CA . LYS A 1 536 ? -0.712 6.152 34.149 1.00 62.56 536 LYS A CA 1
ATOM 4041 C C . LYS A 1 536 ? -0.709 5.279 35.414 1.00 62.56 536 LYS A C 1
ATOM 4043 O O . LYS A 1 536 ? -0.447 5.780 36.506 1.00 62.56 536 LYS A O 1
ATOM 4048 N N . ARG A 1 537 ? -0.962 3.971 35.288 1.00 63.72 537 ARG A N 1
ATOM 4049 C CA . ARG A 1 537 ? -0.899 2.989 36.392 1.00 63.72 537 ARG A CA 1
ATOM 4050 C C . ARG A 1 537 ? 0.533 2.658 36.796 1.00 63.72 537 ARG A C 1
ATOM 4052 O O . ARG A 1 537 ? 0.779 2.516 37.992 1.00 63.72 537 ARG A O 1
ATOM 4059 N N . PHE A 1 538 ? 1.447 2.580 35.833 1.00 64.31 538 PHE A N 1
ATOM 4060 C CA . PHE A 1 538 ? 2.877 2.385 36.057 1.00 64.31 538 PHE A CA 1
ATOM 4061 C C . PHE A 1 538 ? 3.467 3.567 36.832 1.00 64.31 538 PHE A C 1
ATOM 4063 O O . PHE A 1 538 ? 4.018 3.377 37.914 1.00 64.31 538 PHE A O 1
ATOM 4070 N N . CYS A 1 539 ? 3.235 4.799 36.366 1.00 66.12 539 CYS A N 1
ATOM 4071 C CA . CYS A 1 539 ? 3.596 6.017 37.096 1.00 66.12 539 CYS A CA 1
ATOM 4072 C C . CYS A 1 539 ? 2.848 6.140 38.435 1.00 66.12 539 CYS A C 1
ATOM 4074 O O . CYS A 1 539 ? 3.364 6.732 39.378 1.00 66.12 539 CYS A O 1
ATOM 4076 N N . GLY A 1 540 ? 1.652 5.552 38.541 1.00 62.66 540 GLY A N 1
ATOM 4077 C CA . GLY A 1 540 ? 0.877 5.439 39.778 1.00 62.66 540 GLY A CA 1
ATOM 4078 C C . GLY A 1 540 ? 1.285 4.287 40.709 1.00 62.66 540 GLY A C 1
ATOM 4079 O O . GLY A 1 540 ? 0.611 4.076 41.716 1.00 62.66 540 GLY A O 1
ATOM 4080 N N . GLY A 1 541 ? 2.335 3.517 40.388 1.00 58.22 541 GLY A N 1
ATOM 4081 C CA . GLY A 1 541 ? 2.879 2.446 41.235 1.00 58.22 541 GLY A CA 1
ATOM 4082 C C . GLY A 1 541 ? 2.015 1.182 41.359 1.00 58.22 541 GLY A C 1
ATOM 4083 O O . GLY A 1 541 ? 2.274 0.346 42.227 1.00 58.22 541 GLY A O 1
ATOM 4084 N N . LYS A 1 542 ? 0.981 1.006 40.525 1.00 66.12 542 LYS A N 1
ATOM 4085 C CA . LYS A 1 542 ? 0.127 -0.195 40.558 1.00 66.12 542 LYS A CA 1
ATOM 4086 C C . LYS A 1 542 ? 0.844 -1.366 39.871 1.00 66.12 542 LYS A C 1
ATOM 4088 O O . LYS A 1 542 ? 1.234 -1.258 38.715 1.00 66.12 542 LYS A O 1
ATOM 4093 N N . ARG A 1 543 ? 0.956 -2.513 40.555 1.00 54.16 543 ARG A N 1
ATOM 4094 C CA . ARG A 1 543 ? 1.581 -3.744 40.017 1.00 54.16 543 ARG A CA 1
ATOM 4095 C C . ARG A 1 543 ? 0.821 -4.370 38.839 1.00 54.16 543 ARG A C 1
ATOM 4097 O O . ARG A 1 543 ? 1.432 -5.041 38.018 1.00 54.16 543 ARG A O 1
ATOM 4104 N N . ASP A 1 544 ? -0.468 -4.062 38.707 1.00 57.69 544 ASP A N 1
ATOM 4105 C CA . ASP A 1 544 ? -1.335 -4.538 37.619 1.00 57.69 544 ASP A CA 1
ATOM 4106 C C . ASP A 1 544 ? -1.377 -3.570 36.427 1.00 57.69 544 ASP A C 1
ATOM 4108 O O . ASP A 1 544 ? -2.413 -3.408 35.782 1.00 57.69 544 ASP A O 1
ATOM 4112 N N . PHE A 1 545 ? -0.284 -2.854 36.163 1.00 53.62 545 PHE A N 1
ATOM 4113 C CA . PHE A 1 545 ? -0.248 -1.876 35.077 1.00 53.62 545 PHE A CA 1
ATOM 4114 C C . PHE A 1 545 ? -0.398 -2.513 33.688 1.00 53.62 545 PHE A C 1
ATOM 4116 O O . PHE A 1 545 ? -0.855 -1.841 32.776 1.00 53.62 545 PHE A O 1
ATOM 4123 N N . TRP A 1 546 ? -0.082 -3.803 33.549 1.00 52.50 546 TRP A N 1
ATOM 4124 C CA . TRP A 1 546 ? -0.182 -4.572 32.304 1.00 52.50 546 TRP A CA 1
ATOM 4125 C C . TRP A 1 546 ? -1.597 -5.059 31.946 1.00 52.50 546 TRP A C 1
ATOM 4127 O O . TRP A 1 546 ? -1.771 -5.642 30.880 1.00 52.50 546 TRP A O 1
ATOM 4137 N N . ARG A 1 547 ? -2.601 -4.901 32.824 1.00 50.09 547 ARG A N 1
ATOM 4138 C CA . ARG A 1 547 ? -3.985 -5.301 32.504 1.00 50.09 547 ARG A CA 1
ATOM 4139 C C . ARG A 1 547 ? -4.652 -4.273 31.590 1.00 50.09 547 ARG A C 1
ATOM 4141 O O . ARG A 1 547 ? -4.450 -3.074 31.784 1.00 50.09 547 ARG A O 1
ATOM 4148 N N . GLU A 1 548 ? -5.471 -4.763 30.657 1.00 47.56 548 GLU A N 1
ATOM 4149 C CA . GLU A 1 548 ? -6.331 -3.944 29.793 1.00 47.56 548 GLU A CA 1
ATOM 4150 C C . GLU A 1 548 ? -7.135 -2.923 30.608 1.00 47.56 548 GLU A C 1
ATOM 4152 O O . GLU A 1 548 ? -7.537 -3.170 31.751 1.00 47.56 548 GLU A O 1
ATOM 4157 N N . TRP A 1 549 ? -7.286 -1.732 30.031 1.00 48.06 549 TRP A N 1
ATOM 4158 C CA . TRP A 1 549 ? -8.017 -0.633 30.644 1.00 48.06 549 TRP A CA 1
ATOM 4159 C C . TRP A 1 549 ? -9.514 -0.876 30.437 1.00 48.06 549 TRP A C 1
ATOM 4161 O O . TRP A 1 549 ? -10.040 -0.572 29.375 1.00 48.06 549 TRP A O 1
ATOM 4171 N N . ASP A 1 550 ? -10.192 -1.428 31.444 1.00 46.81 550 ASP A N 1
ATOM 4172 C CA . ASP A 1 550 ? -11.658 -1.479 31.463 1.00 46.81 550 ASP A CA 1
ATOM 4173 C C . ASP A 1 550 ? -12.195 -0.062 31.712 1.00 46.81 550 ASP A C 1
ATOM 4175 O O . ASP A 1 550 ? -12.158 0.439 32.841 1.00 46.81 550 ASP A O 1
ATOM 4179 N N . PHE A 1 551 ? -12.675 0.598 30.656 1.00 44.38 551 PHE A N 1
ATOM 4180 C CA . PHE A 1 551 ? -13.369 1.886 30.767 1.00 44.38 551 PHE A CA 1
ATOM 4181 C C . PHE A 1 551 ? -14.639 1.761 31.616 1.00 44.38 551 PHE A C 1
ATOM 4183 O O . PHE A 1 551 ? -14.922 2.660 32.407 1.00 44.38 551 PHE A O 1
ATOM 4190 N N . ASP A 1 552 ? -15.319 0.613 31.547 1.00 39.94 552 ASP A N 1
ATOM 4191 C CA . ASP A 1 552 ? -16.498 0.292 32.357 1.00 39.94 552 ASP A CA 1
ATOM 4192 C C . ASP A 1 552 ? -16.174 0.222 33.850 1.00 39.94 552 ASP A C 1
ATOM 4194 O O . ASP A 1 552 ? -16.922 0.739 34.672 1.00 39.94 552 ASP A O 1
ATOM 4198 N N . ALA A 1 553 ? -15.016 -0.332 34.221 1.00 41.72 553 ALA A N 1
ATOM 4199 C CA . ALA A 1 553 ? -14.599 -0.399 35.618 1.00 41.72 553 ALA A CA 1
ATOM 4200 C C . ALA A 1 553 ? -14.244 0.988 36.179 1.00 41.72 553 ALA A C 1
ATOM 4202 O O . ALA A 1 553 ? -14.483 1.248 37.356 1.00 41.72 553 ALA A O 1
ATOM 4203 N N . GLU A 1 554 ? -13.693 1.899 35.365 1.00 41.59 554 GLU A N 1
ATOM 4204 C CA . GLU A 1 554 ? -13.450 3.287 35.785 1.00 41.59 554 GLU A CA 1
ATOM 4205 C C . GLU A 1 554 ? -14.741 4.117 35.768 1.00 41.59 554 GLU A C 1
ATOM 4207 O O . GLU A 1 554 ? -14.898 4.974 36.631 1.00 41.59 554 GLU A O 1
ATOM 4212 N N . ALA A 1 555 ? -15.682 3.857 34.856 1.00 41.53 555 ALA A N 1
ATOM 4213 C CA . ALA A 1 555 ? -17.015 4.457 34.870 1.00 41.53 555 ALA A CA 1
ATOM 4214 C C . ALA A 1 555 ? -17.806 4.014 36.111 1.00 41.53 555 ALA A C 1
ATOM 4216 O O . ALA A 1 555 ? -18.314 4.871 36.826 1.00 41.53 555 ALA A O 1
ATOM 4217 N N . GLU A 1 556 ? -17.793 2.723 36.455 1.00 41.75 556 GLU A N 1
ATOM 4218 C CA . GLU A 1 556 ? -18.348 2.192 37.706 1.00 41.75 556 GLU A CA 1
ATOM 4219 C C . GLU A 1 556 ? -17.590 2.718 38.944 1.00 41.75 556 GLU A C 1
ATOM 4221 O O . GLU A 1 556 ? -18.203 3.061 39.959 1.00 41.75 556 GLU A O 1
ATOM 4226 N N . GLU A 1 557 ? -16.257 2.848 38.903 1.00 45.38 557 GLU A N 1
ATOM 4227 C CA . GLU A 1 557 ? -15.473 3.444 40.001 1.00 45.38 557 GLU A CA 1
ATOM 4228 C C . GLU A 1 557 ? -15.709 4.959 40.145 1.00 45.38 557 GLU A C 1
ATOM 4230 O O . GLU A 1 557 ? -15.685 5.482 41.262 1.00 45.38 557 GLU A O 1
ATOM 4235 N N . LEU A 1 558 ? -15.940 5.687 39.051 1.00 47.16 558 LEU A N 1
ATOM 4236 C CA . LEU A 1 558 ? -16.242 7.120 39.045 1.00 47.16 558 LEU A CA 1
ATOM 4237 C C . LEU A 1 558 ? -17.687 7.376 39.468 1.00 47.16 558 LEU A C 1
ATOM 4239 O O . LEU A 1 558 ? -17.899 8.226 40.327 1.00 47.16 558 LEU A O 1
ATOM 4243 N N . GLU A 1 559 ? -18.656 6.606 38.973 1.00 45.41 559 GLU A N 1
ATOM 4244 C CA . GLU A 1 559 ? -20.048 6.646 39.430 1.00 45.41 559 GLU A CA 1
ATOM 4245 C C . GLU A 1 559 ? -20.167 6.220 40.896 1.00 45.41 559 GLU A C 1
ATOM 4247 O O . GLU A 1 559 ? -20.892 6.849 41.673 1.00 45.41 559 GLU A O 1
ATOM 4252 N N . SER A 1 560 ? -19.411 5.210 41.340 1.00 43.81 560 SER A N 1
ATOM 4253 C CA . SER A 1 560 ? -19.371 4.824 42.757 1.00 43.81 560 SER A CA 1
ATOM 4254 C C . SER A 1 560 ? -18.670 5.873 43.629 1.00 43.81 560 SER A C 1
ATOM 4256 O O . SER A 1 560 ? -19.112 6.140 44.749 1.00 43.81 560 SER A O 1
ATOM 4258 N N . ARG A 1 561 ? -17.621 6.546 43.133 1.00 45.69 561 ARG A N 1
ATOM 4259 C CA . ARG A 1 561 ? -16.984 7.679 43.832 1.00 45.69 561 ARG A CA 1
ATOM 4260 C C . ARG A 1 561 ? -17.890 8.897 43.898 1.00 45.69 561 ARG A C 1
ATOM 4262 O O . ARG A 1 561 ? -17.974 9.506 44.965 1.00 45.69 561 ARG A O 1
ATOM 4269 N N . ASP A 1 562 ? -18.569 9.245 42.815 1.00 51.50 562 ASP A N 1
ATOM 4270 C CA . ASP A 1 562 ? -19.472 10.392 42.763 1.00 51.50 562 ASP A CA 1
ATOM 4271 C C . ASP A 1 562 ? -20.728 10.133 43.593 1.00 51.50 562 ASP A C 1
ATOM 4273 O O . ASP A 1 562 ? -21.113 10.990 44.392 1.00 51.50 562 ASP A O 1
ATOM 4277 N N . SER A 1 563 ? -21.291 8.923 43.552 1.00 51.34 563 SER A N 1
ATOM 4278 C CA . SER A 1 563 ? -22.374 8.514 44.458 1.00 51.34 563 SER A CA 1
ATOM 4279 C C . SER A 1 563 ? -21.924 8.475 45.926 1.00 51.34 563 SER A C 1
ATOM 4281 O O . SER A 1 563 ? -22.661 8.936 46.802 1.00 51.34 563 SER A O 1
ATOM 4283 N N . TYR A 1 564 ? -20.693 8.048 46.232 1.00 52.09 564 TYR A N 1
ATOM 4284 C CA . TYR A 1 564 ? -20.128 8.116 47.587 1.00 52.09 564 TYR A CA 1
ATOM 4285 C C . TYR A 1 564 ? -19.918 9.562 48.064 1.00 52.09 564 TYR A C 1
ATOM 4287 O O . TYR A 1 564 ? -20.235 9.893 49.212 1.00 52.09 564 TYR A O 1
ATOM 4295 N N . ILE A 1 565 ? -19.433 10.459 47.199 1.00 58.59 565 ILE A N 1
ATOM 4296 C CA . ILE A 1 565 ? -19.251 11.887 47.502 1.00 58.59 565 ILE A CA 1
ATOM 4297 C C . ILE A 1 565 ? -20.606 12.584 47.680 1.00 58.59 565 ILE A C 1
ATOM 4299 O O . ILE A 1 565 ? -20.758 13.377 48.616 1.00 58.59 565 ILE A O 1
ATOM 4303 N N . LEU A 1 566 ? -21.604 12.266 46.851 1.00 53.72 566 LEU A N 1
ATOM 4304 C CA . LEU A 1 566 ? -22.977 12.763 46.970 1.00 53.72 566 LEU A CA 1
ATOM 4305 C C . LEU A 1 566 ? -23.638 12.271 48.261 1.00 53.72 566 LEU A C 1
ATOM 4307 O O . LEU A 1 566 ? -24.211 13.079 48.994 1.00 53.72 566 LEU A O 1
ATOM 4311 N N . ARG A 1 567 ? -23.462 10.995 48.626 1.00 46.09 567 ARG A N 1
ATOM 4312 C CA . ARG A 1 567 ? -23.937 10.430 49.901 1.00 46.09 567 ARG A CA 1
ATOM 4313 C C . ARG A 1 567 ? -23.243 11.074 51.102 1.00 46.09 567 ARG A C 1
ATOM 4315 O O . ARG A 1 567 ? -23.880 11.375 52.106 1.00 46.09 567 ARG A O 1
ATOM 4322 N N . LYS A 1 568 ? -21.945 11.373 51.005 1.00 46.62 568 LYS A N 1
ATOM 4323 C CA . LYS A 1 568 ? -21.200 12.072 52.066 1.00 46.62 568 LYS A CA 1
ATOM 4324 C C . LYS A 1 568 ? -21.617 13.544 52.184 1.00 46.62 568 LYS A C 1
ATOM 4326 O O . LYS A 1 568 ? -21.670 14.066 53.298 1.00 46.62 568 LYS A O 1
ATOM 4331 N N . LYS A 1 569 ? -21.954 14.209 51.071 1.00 48.22 569 LYS A N 1
ATOM 4332 C CA . LYS A 1 569 ? -22.536 15.564 51.058 1.00 48.22 569 LYS A CA 1
ATOM 4333 C C . LYS A 1 569 ? -23.963 15.581 51.615 1.00 48.22 569 LYS A C 1
ATOM 4335 O O . LYS A 1 569 ? -24.259 16.483 52.397 1.00 48.22 569 LYS A O 1
ATOM 4340 N N . SER A 1 570 ? -24.806 14.589 51.312 1.00 44.94 570 SER A N 1
ATOM 4341 C CA . SER A 1 570 ? -26.169 14.504 51.864 1.00 44.94 570 SER A CA 1
ATOM 4342 C C . SER A 1 570 ? -26.155 14.227 53.371 1.00 44.94 570 SER A C 1
ATOM 4344 O O . SER A 1 570 ? -26.806 14.943 54.125 1.00 44.94 570 SER A O 1
ATOM 4346 N N . VAL A 1 571 ? -25.295 13.319 53.849 1.00 49.19 571 VAL A N 1
ATOM 4347 C CA . VAL A 1 571 ? -25.115 13.040 55.289 1.00 49.19 571 VAL A CA 1
ATOM 4348 C C . VAL A 1 571 ? -24.563 14.258 56.045 1.00 49.19 571 VAL A C 1
ATOM 4350 O O . VAL A 1 571 ? -24.941 14.515 57.191 1.00 49.19 571 VAL A O 1
ATOM 4353 N N . ARG A 1 572 ? -23.694 15.059 55.412 1.00 44.69 572 ARG A N 1
ATOM 4354 C CA . ARG A 1 572 ? -23.155 16.303 55.997 1.00 44.69 572 ARG A CA 1
ATOM 4355 C C . ARG A 1 572 ? -24.164 17.461 55.960 1.00 44.69 572 ARG A C 1
ATOM 4357 O O . ARG A 1 572 ? -24.116 18.311 56.846 1.00 44.69 572 ARG A O 1
ATOM 4364 N N . SER A 1 573 ? -25.081 17.467 54.990 1.00 44.41 573 SER A N 1
ATOM 4365 C CA . SER A 1 573 ? -26.215 18.398 54.899 1.00 44.41 573 SER A CA 1
ATOM 4366 C C . SER A 1 573 ? -27.300 18.077 55.941 1.00 44.41 573 SER A C 1
ATOM 4368 O O . SER A 1 573 ? -27.671 18.958 56.717 1.00 44.41 573 SER A O 1
ATOM 4370 N N . SER A 1 574 ? -27.688 16.805 56.108 1.00 41.47 574 SER A N 1
ATOM 4371 C CA . SER A 1 574 ? -28.630 16.384 57.162 1.00 41.47 574 SER A CA 1
ATOM 4372 C C . SER A 1 574 ? -28.104 16.639 58.579 1.00 41.47 574 SER A C 1
ATOM 4374 O O . SER A 1 574 ? -28.872 17.033 59.453 1.00 41.47 574 SER A O 1
ATOM 4376 N N . ARG A 1 575 ? -26.789 16.508 58.824 1.00 43.09 575 ARG A N 1
ATOM 4377 C CA . ARG A 1 575 ? -26.186 16.898 60.117 1.00 43.09 575 ARG A CA 1
ATOM 4378 C C . ARG A 1 575 ? -26.173 18.410 60.363 1.00 43.09 575 ARG A C 1
ATOM 4380 O O . ARG A 1 575 ? -26.164 18.812 61.521 1.00 43.09 575 ARG A O 1
ATOM 4387 N N . ARG A 1 576 ? -26.185 19.243 59.315 1.00 42.34 576 ARG A N 1
ATOM 4388 C CA . ARG A 1 576 ? -26.312 20.705 59.449 1.00 42.34 576 ARG A CA 1
ATOM 4389 C C . ARG A 1 576 ? -27.761 21.141 59.676 1.00 42.34 576 ARG A C 1
ATOM 4391 O O . ARG A 1 576 ? -27.971 22.030 60.489 1.00 42.34 576 ARG A O 1
ATOM 4398 N N . MET A 1 577 ? -28.747 20.483 59.059 1.00 40.81 577 MET A N 1
ATOM 4399 C CA . MET A 1 577 ? -30.168 20.775 59.323 1.00 40.81 577 MET A CA 1
ATOM 4400 C C . MET A 1 577 ? -30.659 20.250 60.682 1.00 40.81 577 MET A C 1
ATOM 4402 O O . MET A 1 577 ? -31.532 20.859 61.285 1.00 40.81 577 MET A O 1
ATOM 4406 N N . SER A 1 578 ? -30.065 19.179 61.223 1.00 41.50 578 SER A N 1
ATOM 4407 C CA . SER A 1 578 ? -30.419 18.659 62.557 1.00 41.50 578 SER A CA 1
ATOM 4408 C C . SER A 1 578 ? -29.840 19.473 63.731 1.00 41.50 578 SER A C 1
ATOM 4410 O O . SER A 1 578 ? -30.172 19.191 64.882 1.00 41.50 578 SER A O 1
ATOM 4412 N N . GLY A 1 579 ? -28.961 20.449 63.476 1.00 40.75 579 GLY A N 1
ATOM 4413 C CA . GLY A 1 579 ? -28.303 21.254 64.514 1.00 40.75 579 GLY A CA 1
ATOM 4414 C C . GLY A 1 579 ? -29.027 22.550 64.884 1.00 40.75 579 GLY A C 1
ATOM 4415 O O . GLY A 1 579 ? -28.561 23.266 65.765 1.00 40.75 579 GLY A O 1
ATOM 4416 N N . GLN A 1 580 ? -30.138 22.877 64.218 1.00 43.16 580 GLN A N 1
ATOM 4417 C CA . GLN A 1 580 ? -30.728 24.212 64.298 1.00 43.16 580 GLN A CA 1
ATOM 4418 C C . GLN A 1 580 ? -32.258 24.147 64.282 1.00 43.16 580 GLN A C 1
ATOM 4420 O O . GLN A 1 580 ? -32.887 24.495 63.294 1.00 43.16 580 GLN A O 1
ATOM 4425 N N . ASN A 1 581 ? -32.835 23.618 65.367 1.00 35.44 581 ASN A N 1
ATOM 4426 C CA . ASN A 1 581 ? -34.124 24.026 65.950 1.00 35.44 581 ASN A CA 1
ATOM 4427 C C . ASN A 1 581 ? -34.516 23.063 67.083 1.00 35.44 581 ASN A C 1
ATOM 4429 O O . ASN A 1 581 ? -35.017 21.967 66.849 1.00 35.44 581 ASN A O 1
ATOM 4433 N N . ARG A 1 582 ? -34.318 23.491 68.334 1.00 29.12 582 ARG A N 1
ATOM 4434 C CA . ARG A 1 582 ? -35.053 22.964 69.493 1.00 29.12 582 ARG A CA 1
ATOM 4435 C C . ARG A 1 582 ? -35.793 24.127 70.154 1.00 29.12 582 ARG A C 1
ATOM 4437 O O . ARG A 1 582 ? -35.130 24.941 70.795 1.00 29.12 582 ARG A O 1
ATOM 4444 N N . PRO A 1 583 ? -37.128 24.213 70.063 1.00 32.28 583 PRO A N 1
ATOM 4445 C CA . PRO A 1 583 ? -37.906 24.913 71.067 1.00 32.28 583 PRO A CA 1
ATOM 4446 C C . PRO A 1 583 ? -38.068 24.023 72.310 1.00 32.28 583 PRO A C 1
ATOM 4448 O O . PRO A 1 583 ? -38.211 22.804 72.221 1.00 32.28 583 PRO A O 1
ATOM 4451 N N . ARG A 1 584 ? -37.994 24.654 73.484 1.00 32.62 584 ARG A N 1
ATOM 4452 C CA . ARG A 1 584 ? -38.321 24.074 74.794 1.00 32.62 584 ARG A CA 1
ATOM 4453 C C . ARG A 1 584 ? -39.837 23.874 74.906 1.00 32.62 584 ARG A C 1
ATOM 4455 O O . ARG A 1 584 ? -40.569 24.812 74.613 1.00 32.62 584 ARG A O 1
ATOM 4462 N N . GLY A 1 585 ? -40.282 22.735 75.444 1.00 28.28 585 GLY A N 1
ATOM 4463 C CA . GLY A 1 585 ? -41.627 22.606 76.017 1.00 28.28 585 GLY A CA 1
ATOM 4464 C C . GLY A 1 585 ? -42.209 21.187 76.049 1.00 28.28 585 GLY A C 1
ATOM 4465 O O . GLY A 1 585 ? -42.398 20.590 75.002 1.00 28.28 585 GLY A O 1
ATOM 4466 N N . MET A 1 586 ? -42.555 20.750 77.267 1.00 27.44 586 MET A N 1
ATOM 4467 C CA . MET A 1 586 ? -43.615 19.799 77.663 1.00 27.44 586 MET A CA 1
ATOM 4468 C C . MET A 1 586 ? -43.509 18.273 77.388 1.00 27.44 586 MET A C 1
ATOM 4470 O O . MET A 1 586 ? -43.649 17.801 76.268 1.00 27.44 586 MET A O 1
ATOM 4474 N N . SER A 1 587 ? -43.353 17.550 78.511 1.00 27.36 587 SER A N 1
ATOM 4475 C CA . SER A 1 587 ? -44.043 16.329 79.000 1.00 27.36 587 SER A CA 1
ATOM 4476 C C . SER A 1 587 ? -44.218 15.057 78.147 1.00 27.36 587 SER A C 1
ATOM 4478 O O . SER A 1 587 ? -44.927 15.045 77.150 1.00 27.36 587 SER A O 1
ATOM 4480 N N . GLU A 1 588 ? -43.639 13.980 78.699 1.00 30.12 588 GLU A N 1
ATOM 4481 C CA . GLU A 1 588 ? -44.077 12.571 78.811 1.00 30.12 588 GLU A CA 1
ATOM 4482 C C . GLU A 1 588 ? -45.186 12.017 77.896 1.00 30.12 588 GLU A C 1
ATOM 4484 O O . GLU A 1 588 ? -46.317 12.495 77.879 1.00 30.12 588 GLU A O 1
ATOM 4489 N N . GLY A 1 589 ? -44.889 10.877 77.259 1.00 27.45 589 GLY A N 1
ATOM 4490 C CA . GLY A 1 589 ? -45.882 10.017 76.617 1.00 27.45 589 GLY A CA 1
ATOM 4491 C C . GLY A 1 589 ? -45.260 8.785 75.957 1.00 27.45 589 GLY A C 1
ATOM 4492 O O . GLY A 1 589 ? -44.476 8.885 75.024 1.00 27.45 589 GLY A O 1
ATOM 4493 N N . THR A 1 590 ? -45.596 7.628 76.501 1.00 27.16 590 THR A N 1
ATOM 4494 C CA . THR A 1 590 ? -45.138 6.260 76.244 1.00 27.16 590 THR A CA 1
ATOM 4495 C C . THR A 1 590 ? -45.455 5.701 74.843 1.00 27.16 590 THR A C 1
ATOM 4497 O O . THR A 1 590 ? -46.427 6.097 74.215 1.00 27.16 590 THR A O 1
ATOM 4500 N N . ALA A 1 591 ? -44.713 4.637 74.491 1.00 26.97 591 ALA A N 1
ATOM 4501 C CA . ALA A 1 591 ? -45.163 3.417 73.791 1.00 26.97 591 ALA A CA 1
ATOM 4502 C C . ALA A 1 591 ? -44.820 3.190 72.294 1.00 26.97 591 ALA A C 1
ATOM 4504 O O . ALA A 1 591 ? -45.330 3.831 71.388 1.00 26.97 591 ALA A O 1
ATOM 4505 N N . GLN A 1 592 ? -44.014 2.130 72.116 1.00 24.77 592 GLN A N 1
ATOM 4506 C CA . GLN A 1 592 ? -44.237 0.936 71.280 1.00 24.77 592 GLN A CA 1
ATOM 4507 C C . GLN A 1 592 ? -44.198 1.003 69.737 1.00 24.77 592 GLN A C 1
ATOM 4509 O O . GLN A 1 592 ? -44.998 1.632 69.060 1.00 24.77 592 GLN A O 1
ATOM 4514 N N . VAL A 1 593 ? -43.289 0.171 69.217 1.00 32.34 593 VAL A N 1
ATOM 4515 C CA . VAL A 1 593 ? -43.262 -0.469 67.888 1.00 32.34 593 VAL A CA 1
ATOM 4516 C C . VAL A 1 593 ? -44.443 -1.461 67.789 1.00 32.34 593 VAL A C 1
ATOM 4518 O O . VAL A 1 593 ? -44.708 -2.128 68.794 1.00 32.34 593 VAL A O 1
ATOM 4521 N N . PRO A 1 594 ? -45.152 -1.592 66.641 1.00 34.19 594 PRO A N 1
ATOM 4522 C CA . PRO A 1 594 ? -44.897 -2.751 65.765 1.00 34.19 594 PRO A CA 1
ATOM 4523 C C . PRO A 1 594 ? -45.112 -2.576 64.237 1.00 34.19 594 PRO A C 1
ATOM 4525 O O . PRO A 1 594 ? -45.970 -1.838 63.773 1.00 34.19 594 PRO A O 1
ATOM 4528 N N . MET A 1 595 ? -44.277 -3.328 63.503 1.00 27.25 595 MET A N 1
ATOM 4529 C CA . MET A 1 595 ? -44.494 -4.186 62.317 1.00 27.25 595 MET A CA 1
ATOM 4530 C C . MET A 1 595 ? -45.618 -3.923 61.283 1.00 27.25 595 MET A C 1
ATOM 4532 O O . MET A 1 595 ? -46.796 -4.070 61.579 1.00 27.25 595 MET A O 1
ATOM 4536 N N . ASP A 1 596 ? -45.147 -3.795 60.033 1.00 27.03 596 ASP A N 1
ATOM 4537 C CA . ASP A 1 596 ? -45.494 -4.580 58.826 1.00 27.03 596 ASP A CA 1
ATOM 4538 C C . ASP A 1 596 ? -46.849 -4.386 58.104 1.00 27.03 596 ASP A C 1
ATOM 4540 O O . ASP A 1 596 ? -47.919 -4.370 58.705 1.00 27.03 596 ASP A O 1
ATOM 4544 N N . GLY A 1 597 ? -46.788 -4.344 56.761 1.00 23.69 597 GLY A N 1
ATOM 4545 C CA . GLY A 1 597 ? -47.949 -4.589 55.894 1.00 23.69 597 GLY A CA 1
ATOM 4546 C C . GLY A 1 597 ? -48.261 -3.583 54.773 1.00 23.69 597 GLY A C 1
ATOM 4547 O O . GLY A 1 597 ? -49.132 -2.741 54.926 1.00 23.69 597 GLY A O 1
ATOM 4548 N N . ARG A 1 598 ? -47.678 -3.849 53.594 1.00 23.97 598 ARG A N 1
ATOM 4549 C CA . ARG A 1 598 ? -48.309 -3.860 52.250 1.00 23.97 598 ARG A CA 1
ATOM 4550 C C . ARG A 1 598 ? -48.813 -2.572 51.554 1.00 23.97 598 ARG A C 1
ATOM 4552 O O . ARG A 1 598 ? -49.742 -1.914 51.987 1.00 23.97 598 ARG A O 1
ATOM 4559 N N . VAL A 1 599 ? -48.277 -2.434 50.329 1.00 24.92 599 VAL A N 1
ATOM 4560 C CA . VAL A 1 599 ? -48.969 -2.259 49.029 1.00 24.92 599 VAL A CA 1
ATOM 4561 C C . VAL A 1 599 ? -49.798 -0.985 48.839 1.00 24.92 599 VAL A C 1
ATOM 4563 O O . VAL A 1 599 ? -50.892 -0.838 49.370 1.00 24.92 599 VAL A O 1
ATOM 4566 N N . TRP A 1 600 ? -49.299 -0.115 47.958 1.00 24.05 600 TRP A N 1
ATOM 4567 C CA . TRP A 1 600 ? -50.093 0.926 47.316 1.00 24.05 600 TRP A CA 1
ATOM 4568 C C . TRP A 1 600 ? -50.802 0.328 46.107 1.00 24.05 600 TRP A C 1
ATOM 4570 O O . TRP A 1 600 ? -50.154 -0.032 45.125 1.00 24.05 600 TRP A O 1
ATOM 4580 N N . ASP A 1 601 ? -52.122 0.222 46.216 1.00 25.78 601 ASP A N 1
ATOM 4581 C CA . ASP A 1 601 ? -53.013 -0.004 45.089 1.00 25.78 601 ASP A CA 1
ATOM 4582 C C . ASP A 1 601 ? -53.568 1.347 44.625 1.00 25.78 601 ASP A C 1
ATOM 4584 O O . ASP A 1 601 ? -53.963 2.203 45.426 1.00 25.78 601 ASP A O 1
ATOM 4588 N N . VAL A 1 602 ? -53.538 1.543 43.315 1.00 28.52 602 VAL A N 1
ATOM 4589 C CA . VAL A 1 602 ? -53.937 2.757 42.611 1.00 28.52 602 VAL A CA 1
ATOM 4590 C C . VAL A 1 602 ? -55.249 2.425 41.920 1.00 28.52 602 VAL A C 1
ATOM 4592 O O . VAL A 1 602 ? -55.228 1.648 40.975 1.00 28.52 602 VAL A O 1
ATOM 4595 N N . ASN A 1 603 ? -56.375 3.002 42.364 1.00 28.12 603 ASN A N 1
ATOM 4596 C CA . ASN A 1 603 ? -57.435 3.462 41.453 1.00 28.12 603 ASN A CA 1
ATOM 4597 C C . ASN A 1 603 ? -58.626 4.165 42.134 1.00 28.12 603 ASN A C 1
ATOM 4599 O O . ASN A 1 603 ? -59.366 3.592 42.933 1.00 28.12 603 ASN A O 1
ATOM 4603 N N . ARG A 1 604 ? -58.870 5.399 41.680 1.00 25.86 604 ARG A N 1
ATOM 4604 C CA . ARG A 1 604 ? -60.177 6.034 41.409 1.00 25.86 604 ARG A CA 1
ATOM 4605 C C . ARG A 1 604 ? -59.841 7.249 40.531 1.00 25.86 604 ARG A C 1
ATOM 4607 O O . ARG A 1 604 ? -59.077 8.097 40.967 1.00 25.86 604 ARG A O 1
ATOM 4614 N N . LEU A 1 605 ? -60.290 7.349 39.282 1.00 29.41 605 LEU A N 1
ATOM 4615 C CA . LEU A 1 605 ? -61.690 7.405 38.860 1.00 29.41 605 LEU A CA 1
ATOM 4616 C C . LEU A 1 605 ? -61.872 6.981 37.386 1.00 29.41 605 LEU A C 1
ATOM 4618 O O . LEU A 1 605 ? -61.125 7.451 36.540 1.00 29.41 605 LEU A O 1
ATOM 4622 N N . ALA A 1 606 ? -62.935 6.186 37.168 1.00 29.19 606 ALA A N 1
ATOM 4623 C CA . ALA A 1 606 ? -63.894 6.131 36.042 1.00 29.19 606 ALA A CA 1
ATOM 4624 C C . ALA A 1 606 ? -63.369 6.017 34.590 1.00 29.19 606 ALA A C 1
ATOM 4626 O O . ALA A 1 606 ? -62.522 6.785 34.172 1.00 29.19 606 ALA A O 1
ATOM 4627 N N . GLY A 1 607 ? -63.892 5.167 33.702 1.00 24.61 607 GLY A N 1
ATOM 4628 C CA . GLY A 1 607 ? -65.091 4.322 33.675 1.00 24.61 607 GLY A CA 1
ATOM 4629 C C . GLY A 1 607 ? -65.453 4.026 32.201 1.00 24.61 607 GLY A C 1
ATOM 4630 O O . GLY A 1 607 ? -65.046 4.794 31.336 1.00 24.61 607 GLY A O 1
ATOM 4631 N N . TYR A 1 608 ? -66.243 2.963 31.968 1.00 26.44 608 TYR A N 1
ATOM 4632 C CA . TYR A 1 608 ? -66.727 2.402 30.679 1.00 26.44 608 TYR A CA 1
ATOM 4633 C C . TYR A 1 608 ? -65.680 1.643 29.837 1.00 26.44 608 TYR A C 1
ATOM 4635 O O . TYR A 1 608 ? -64.657 2.206 29.483 1.00 26.44 608 TYR A O 1
ATOM 4643 N N . GLY A 1 609 ? -65.848 0.383 29.426 1.00 26.73 609 GLY A N 1
ATOM 4644 C CA . GLY A 1 609 ? -66.936 -0.598 29.534 1.00 26.73 609 GLY A CA 1
ATOM 4645 C C . GLY A 1 609 ? -66.764 -1.630 28.401 1.00 26.73 609 GLY A C 1
ATOM 4646 O O . GLY A 1 609 ? -66.698 -1.203 27.258 1.00 26.73 609 GLY A O 1
ATOM 4647 N N . ASP A 1 610 ? -66.652 -2.919 28.766 1.00 27.70 610 ASP A N 1
ATOM 4648 C CA . ASP A 1 610 ? -66.897 -4.189 28.030 1.00 27.70 610 ASP A CA 1
ATOM 4649 C C . ASP A 1 610 ? -66.388 -4.373 26.574 1.00 27.70 610 ASP A C 1
ATOM 4651 O O . ASP A 1 610 ? -66.558 -3.520 25.720 1.00 27.70 610 ASP A O 1
ATOM 4655 N N . GLY A 1 611 ? -65.824 -5.502 26.129 1.00 26.66 611 GLY A N 1
ATOM 4656 C CA . GLY A 1 611 ? -65.623 -6.838 26.692 1.00 26.66 611 GLY A CA 1
ATOM 4657 C C . GLY A 1 611 ? -65.189 -7.826 25.579 1.00 26.66 611 GLY A C 1
ATOM 4658 O O . GLY A 1 611 ? -65.477 -7.587 24.412 1.00 26.66 611 GLY A O 1
ATOM 4659 N N . HIS A 1 612 ? -64.555 -8.944 25.978 1.00 27.89 612 HIS A N 1
ATOM 4660 C CA . HIS A 1 612 ? -64.222 -10.170 25.203 1.00 27.89 612 HIS A CA 1
ATOM 4661 C C . HIS A 1 612 ? -63.223 -10.035 24.023 1.00 27.89 612 HIS A C 1
ATOM 4663 O O . HIS A 1 612 ? -63.255 -9.079 23.274 1.00 27.89 612 HIS A O 1
ATOM 4669 N N . GLY A 1 613 ? -62.292 -10.953 23.732 1.00 25.77 613 GLY A N 1
ATOM 4670 C CA . GLY A 1 613 ? -61.985 -12.306 24.196 1.00 25.77 613 GLY A CA 1
ATOM 4671 C C . GLY A 1 613 ? -60.693 -12.809 23.508 1.00 25.77 613 GLY A C 1
ATOM 4672 O O . GLY A 1 613 ? -60.154 -12.158 22.621 1.00 25.77 613 GLY A O 1
ATOM 4673 N N . MET A 1 614 ? -60.183 -13.949 23.976 1.00 28.08 614 MET A N 1
ATOM 4674 C CA . MET A 1 614 ? -58.888 -14.581 23.661 1.00 28.08 614 MET A CA 1
ATOM 4675 C C . MET A 1 614 ? -58.574 -14.849 22.172 1.00 28.08 614 MET A C 1
ATOM 4677 O O . MET A 1 614 ? -59.470 -15.185 21.404 1.00 28.08 614 MET A O 1
ATOM 4681 N N . GLY A 1 615 ? -57.276 -14.907 21.825 1.00 26.56 615 GLY A N 1
ATOM 4682 C CA . GLY A 1 615 ? -56.797 -15.590 20.613 1.00 26.56 615 GLY A CA 1
ATOM 4683 C C . GLY A 1 615 ? -55.286 -15.484 20.344 1.00 26.56 615 GLY A C 1
ATOM 4684 O O . GLY A 1 615 ? -54.773 -14.408 20.075 1.00 26.56 615 GLY A O 1
ATOM 4685 N N . HIS A 1 616 ? -54.586 -16.622 20.395 1.00 25.66 616 HIS A N 1
ATOM 4686 C CA . HIS A 1 616 ? -53.238 -16.856 19.849 1.00 25.66 616 HIS A CA 1
ATOM 4687 C C . HIS A 1 616 ? -53.132 -16.512 18.344 1.00 25.66 616 HIS A C 1
ATOM 4689 O O . HIS A 1 616 ? -54.066 -16.844 17.627 1.00 25.66 616 HIS A O 1
ATOM 4695 N N . PHE A 1 617 ? -51.980 -16.022 17.848 1.00 24.31 617 PHE A N 1
ATOM 4696 C CA . PHE A 1 617 ? -51.079 -16.675 16.857 1.00 24.31 617 PHE A CA 1
ATOM 4697 C C . PHE A 1 617 ? -50.054 -15.708 16.212 1.00 24.31 617 PHE A C 1
ATOM 4699 O O . PHE A 1 617 ? -50.156 -14.493 16.300 1.00 24.31 617 PHE A O 1
ATOM 4706 N N . HIS A 1 618 ? -49.037 -16.326 15.600 1.00 25.30 618 HIS A N 1
ATOM 4707 C CA . HIS A 1 618 ? -47.918 -15.804 14.804 1.00 25.30 618 HIS A CA 1
ATOM 4708 C C . HIS A 1 618 ? -48.225 -14.719 13.748 1.00 25.30 618 HIS A C 1
ATOM 4710 O O . HIS A 1 618 ? -49.208 -14.826 13.030 1.00 25.30 618 HIS A O 1
ATOM 4716 N N . GLY A 1 619 ? -47.199 -13.895 13.475 1.00 23.41 619 GLY A N 1
ATOM 4717 C CA . GLY A 1 619 ? -46.554 -13.854 12.150 1.00 23.41 619 GLY A CA 1
ATOM 4718 C C . GLY A 1 619 ? -47.010 -12.804 11.124 1.00 23.41 619 GLY A C 1
ATOM 4719 O O . GLY A 1 619 ? -48.164 -12.761 10.739 1.00 23.41 619 GLY A O 1
ATOM 4720 N N . MET A 1 620 ? -46.005 -12.103 10.577 1.00 24.00 620 MET A N 1
ATOM 4721 C CA . MET A 1 620 ? -45.966 -11.364 9.298 1.00 24.00 620 MET A CA 1
ATOM 4722 C C . MET A 1 620 ? -46.742 -10.037 9.150 1.00 24.00 620 MET A C 1
ATOM 4724 O O . MET A 1 620 ? -47.945 -9.999 8.959 1.00 24.00 620 MET A O 1
ATOM 4728 N N . ARG A 1 621 ? -45.957 -8.947 9.104 1.00 26.64 621 ARG A N 1
ATOM 4729 C CA . ARG A 1 621 ? -45.695 -8.092 7.921 1.00 26.64 621 ARG A CA 1
ATOM 4730 C C . ARG A 1 621 ? -46.887 -7.750 6.998 1.00 26.64 621 ARG A C 1
ATOM 4732 O O . ARG A 1 621 ? -47.215 -8.560 6.142 1.00 26.64 621 ARG A O 1
ATOM 4739 N N . ALA A 1 622 ? -47.354 -6.498 7.067 1.00 26.12 622 ALA A N 1
ATOM 4740 C CA . ALA A 1 622 ? -47.915 -5.659 5.985 1.00 26.12 622 ALA A CA 1
ATOM 4741 C C . ALA A 1 622 ? -48.169 -4.242 6.581 1.00 26.12 622 ALA A C 1
ATOM 4743 O O . ALA A 1 622 ? -48.610 -4.166 7.721 1.00 26.12 622 ALA A O 1
ATOM 4744 N N . THR A 1 623 ? -47.607 -3.152 6.035 1.00 26.36 623 THR A N 1
ATOM 4745 C CA . THR A 1 623 ? -48.174 -2.198 5.038 1.00 26.36 623 THR A CA 1
ATOM 4746 C C . THR A 1 623 ? -48.703 -0.917 5.686 1.00 26.36 623 THR A C 1
ATOM 4748 O O . THR A 1 623 ? -49.551 -1.008 6.558 1.00 26.36 623 THR A O 1
ATOM 4751 N N . GLU A 1 624 ? -48.271 0.231 5.168 1.00 24.97 624 GLU A N 1
ATOM 4752 C CA . GLU A 1 624 ? -49.094 1.420 4.866 1.00 24.97 624 GLU A CA 1
ATOM 4753 C C . GLU A 1 624 ? -48.484 1.950 3.541 1.00 24.97 624 GLU A C 1
ATOM 4755 O O . GLU A 1 624 ? -47.263 2.111 3.482 1.00 24.97 624 GLU A O 1
ATOM 4760 N N . HIS A 1 625 ? -49.139 1.896 2.365 1.00 27.23 625 HIS A N 1
ATOM 4761 C CA . HIS A 1 625 ? -50.360 2.601 1.908 1.00 27.23 625 HIS A CA 1
ATOM 4762 C C . HIS A 1 625 ? -50.290 4.101 2.198 1.00 27.23 625 HIS A C 1
ATOM 4764 O O . HIS A 1 625 ? -49.905 4.488 3.292 1.00 27.23 625 HIS A O 1
ATOM 4770 N N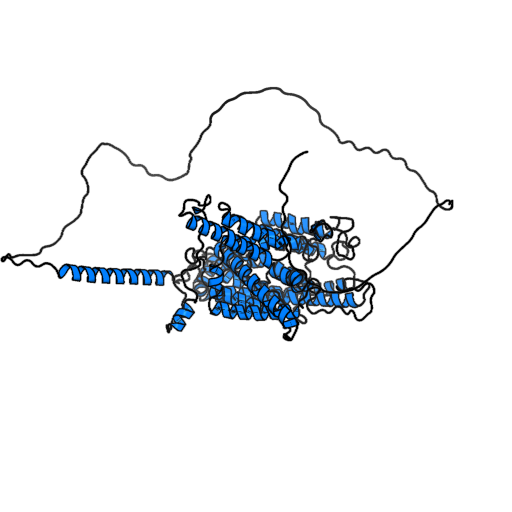 . GLU A 1 626 ? -50.697 5.013 1.331 1.00 27.69 626 GLU A N 1
ATOM 4771 C CA . GLU A 1 626 ? -51.130 5.082 -0.074 1.00 27.69 626 GLU A CA 1
ATOM 4772 C C . GLU A 1 626 ? -51.483 6.574 -0.204 1.00 27.69 626 GLU A C 1
ATOM 4774 O O . GLU A 1 626 ? -51.931 7.152 0.780 1.00 27.69 626 GLU A O 1
ATOM 4779 N N . ASP A 1 627 ? -51.275 7.191 -1.358 1.00 26.53 627 ASP A N 1
ATOM 4780 C CA . ASP A 1 627 ? -52.049 8.365 -1.774 1.00 26.53 627 ASP A CA 1
ATOM 4781 C C . ASP A 1 627 ? -51.949 8.384 -3.304 1.00 26.53 627 ASP A C 1
ATOM 4783 O O . ASP A 1 627 ? -50.976 8.872 -3.887 1.00 26.53 627 ASP A O 1
ATOM 4787 N N . ASP A 1 628 ? -52.924 7.713 -3.918 1.00 30.33 628 ASP A N 1
ATOM 4788 C CA . ASP A 1 628 ? -53.325 7.869 -5.312 1.00 30.33 628 ASP A CA 1
ATOM 4789 C C . ASP A 1 628 ? -54.321 9.036 -5.407 1.00 30.33 628 ASP A C 1
ATOM 4791 O O . ASP A 1 628 ? -55.140 9.224 -4.512 1.00 30.33 628 ASP A O 1
ATOM 4795 N N . ASP A 1 629 ? -54.262 9.773 -6.516 1.00 28.45 629 ASP A N 1
ATOM 4796 C CA . ASP A 1 629 ? -55.418 10.422 -7.148 1.00 28.45 629 ASP A CA 1
ATOM 4797 C C . ASP A 1 629 ? -55.080 10.625 -8.642 1.00 28.45 629 ASP A C 1
ATOM 4799 O O . ASP A 1 629 ? -54.373 11.555 -9.039 1.00 28.45 629 ASP A O 1
ATOM 4803 N N . ASP A 1 630 ? -55.422 9.585 -9.402 1.00 32.25 630 ASP A N 1
ATOM 4804 C CA . ASP A 1 630 ? -56.293 9.513 -10.587 1.00 32.25 630 ASP A CA 1
ATOM 4805 C C . ASP A 1 630 ? -56.313 10.541 -11.749 1.00 32.25 630 ASP A C 1
ATOM 4807 O O . ASP A 1 630 ? -56.141 11.753 -11.616 1.00 32.25 630 ASP A O 1
ATOM 4811 N N . ASP A 1 631 ? -56.678 9.925 -12.891 1.00 28.69 631 ASP A N 1
ATOM 4812 C CA . ASP A 1 631 ? -57.370 10.386 -14.112 1.00 28.69 631 ASP A CA 1
ATOM 4813 C C . ASP A 1 631 ? -56.511 10.590 -15.390 1.00 28.69 631 ASP A C 1
ATOM 4815 O O . ASP A 1 631 ? -55.782 11.569 -15.542 1.00 28.69 631 ASP A O 1
ATOM 4819 N N . ASP A 1 632 ? -56.439 9.600 -16.306 1.00 30.50 632 ASP A N 1
ATOM 4820 C CA . ASP A 1 632 ? -57.421 9.196 -17.360 1.00 30.50 632 ASP A CA 1
ATOM 4821 C C . ASP A 1 632 ? -57.156 9.942 -18.706 1.00 30.50 632 ASP A C 1
ATOM 4823 O O . ASP A 1 632 ? -56.876 11.133 -18.706 1.00 30.50 632 ASP A O 1
ATOM 4827 N N . VAL A 1 633 ? -57.157 9.402 -19.944 1.00 29.83 633 VAL A N 1
ATOM 4828 C CA . VAL A 1 633 ? -57.833 8.267 -20.611 1.00 29.83 633 VAL A CA 1
ATOM 4829 C C . VAL A 1 633 ? -57.175 7.982 -21.996 1.00 29.83 633 VAL A C 1
ATOM 4831 O O . VAL A 1 633 ? -56.707 8.908 -22.651 1.00 29.83 633 VAL A O 1
ATOM 4834 N N . ALA A 1 634 ? -57.202 6.695 -22.409 1.00 28.75 634 ALA A N 1
ATOM 4835 C CA . ALA A 1 634 ? -57.290 6.020 -23.743 1.00 28.75 634 ALA A CA 1
ATOM 4836 C C . ALA A 1 634 ? -56.866 6.726 -25.067 1.00 28.75 634 ALA A C 1
ATOM 4838 O O . ALA A 1 634 ? -57.037 7.919 -25.246 1.00 28.75 634 ALA A O 1
ATOM 4839 N N . GLY A 1 635 ? -56.432 6.072 -26.156 1.00 24.86 635 GLY A N 1
ATOM 4840 C CA . GLY A 1 635 ? -56.452 4.674 -26.608 1.00 24.86 635 GLY A CA 1
ATOM 4841 C C . GLY A 1 635 ? -56.640 4.613 -28.149 1.00 24.86 635 GLY A C 1
ATOM 4842 O O . GLY A 1 635 ? -57.237 5.514 -28.726 1.00 24.86 635 GLY A O 1
ATOM 4843 N N . HIS A 1 636 ? -56.181 3.510 -28.768 1.00 28.92 636 HIS A N 1
ATOM 4844 C CA . HIS A 1 636 ? -56.363 3.016 -30.160 1.00 28.92 636 HIS A CA 1
ATOM 4845 C C . HIS A 1 636 ? -55.416 3.430 -31.315 1.00 28.92 636 HIS A C 1
ATOM 4847 O O . HIS A 1 636 ? -55.337 4.590 -31.694 1.00 28.92 636 HIS A O 1
ATOM 4853 N N . GLY A 1 637 ? -54.881 2.403 -32.015 1.00 25.17 637 GLY A N 1
ATOM 4854 C CA . GLY A 1 637 ? -54.777 2.409 -33.490 1.00 25.17 637 GLY A CA 1
ATOM 4855 C C . GLY A 1 637 ? -53.550 1.751 -34.157 1.00 25.17 637 GLY A C 1
ATOM 4856 O O . GLY A 1 637 ? -52.607 2.437 -34.504 1.00 25.17 637 GLY A O 1
ATOM 4857 N N . ASN A 1 638 ? -53.629 0.433 -34.373 1.00 26.42 638 ASN A N 1
ATOM 4858 C CA . ASN A 1 638 ? -52.861 -0.510 -35.222 1.00 26.42 638 ASN A CA 1
ATOM 4859 C C . ASN A 1 638 ? -52.127 -0.087 -36.538 1.00 26.42 638 ASN A C 1
ATOM 4861 O O . ASN A 1 638 ? -52.554 0.830 -37.231 1.00 26.42 638 ASN A O 1
ATOM 4865 N N . THR A 1 639 ? -51.195 -0.990 -36.951 1.00 27.83 639 THR A N 1
ATOM 4866 C CA . THR A 1 639 ? -50.608 -1.314 -38.303 1.00 27.83 639 THR A CA 1
ATOM 4867 C C . THR A 1 639 ? -49.576 -0.316 -38.876 1.00 27.83 639 THR A C 1
ATOM 4869 O O . THR A 1 639 ? -49.779 0.874 -38.731 1.00 27.83 639 THR A O 1
ATOM 4872 N N . GLU A 1 640 ? -48.414 -0.631 -39.481 1.00 28.42 640 GLU A N 1
ATOM 4873 C CA . GLU A 1 640 ? -47.803 -1.735 -40.272 1.00 28.42 640 GLU A CA 1
ATOM 4874 C C . GLU A 1 640 ? -46.263 -1.749 -39.959 1.00 28.42 640 GLU A C 1
ATOM 4876 O O . GLU A 1 640 ? -45.752 -0.769 -39.434 1.00 28.42 640 GLU A O 1
ATOM 4881 N N . GLY A 1 641 ? -45.431 -2.795 -40.082 1.00 25.39 641 GLY A N 1
ATOM 4882 C CA . GLY A 1 641 ? -45.055 -3.556 -41.281 1.00 25.39 641 GLY A CA 1
ATOM 4883 C C . GLY A 1 641 ? -43.730 -3.052 -41.911 1.00 25.39 641 GLY A C 1
ATOM 4884 O O . GLY A 1 641 ? -43.676 -1.922 -42.367 1.00 25.39 641 GLY A O 1
ATOM 4885 N N . LEU A 1 642 ? -42.727 -3.945 -42.015 1.00 26.52 642 LEU A N 1
ATOM 4886 C CA . LEU A 1 642 ? -41.459 -3.890 -42.791 1.00 26.52 642 LEU A CA 1
ATOM 4887 C C . LEU A 1 642 ? -40.180 -3.313 -42.149 1.00 26.52 642 LEU A C 1
ATOM 4889 O O . LEU A 1 642 ? -40.124 -2.204 -41.634 1.00 26.52 642 LEU A O 1
ATOM 4893 N N . GLY A 1 643 ? -39.112 -4.112 -42.260 1.00 24.14 643 GLY A N 1
ATOM 4894 C CA . GLY A 1 643 ? -37.735 -3.746 -41.946 1.00 24.14 643 GLY A CA 1
ATOM 4895 C C . GLY A 1 643 ? -36.831 -3.663 -43.179 1.00 24.14 643 GLY A C 1
ATOM 4896 O O . GLY A 1 643 ? -37.306 -3.756 -44.307 1.00 24.14 643 GLY A O 1
ATOM 4897 N N . ALA A 1 644 ? -35.525 -3.586 -42.884 1.00 25.28 644 ALA A N 1
ATOM 4898 C CA . ALA A 1 644 ? -34.339 -3.931 -43.687 1.00 25.28 644 ALA A CA 1
ATOM 4899 C C . ALA A 1 644 ? -33.328 -2.795 -43.976 1.00 25.28 644 ALA A C 1
ATOM 4901 O O . ALA A 1 644 ? -33.686 -1.727 -44.455 1.00 25.28 644 ALA A O 1
ATOM 4902 N N . ALA A 1 645 ? -32.056 -3.177 -43.750 1.00 25.34 645 ALA A N 1
ATOM 4903 C CA . ALA A 1 645 ? -30.794 -2.831 -44.437 1.00 25.34 645 ALA A CA 1
ATOM 4904 C C . ALA A 1 645 ? -30.290 -1.370 -44.385 1.00 25.34 645 ALA A C 1
ATOM 4906 O O . ALA A 1 645 ? -30.965 -0.443 -44.802 1.00 25.34 645 ALA A O 1
ATOM 4907 N N . VAL A 1 646 ? -29.125 -1.072 -43.787 1.00 24.70 646 VAL A N 1
ATOM 4908 C CA . VAL A 1 646 ? -27.732 -1.384 -44.210 1.00 24.70 646 VAL A CA 1
ATOM 4909 C C . VAL A 1 646 ? -27.437 -0.918 -45.639 1.00 24.70 646 VAL A C 1
ATOM 4911 O O . VAL A 1 646 ? -27.848 -1.559 -46.599 1.00 24.70 646 VAL A O 1
ATOM 4914 N N . VAL A 1 647 ? -26.655 0.161 -45.761 1.00 24.77 647 VAL A N 1
ATOM 4915 C CA . VAL A 1 647 ? -26.068 0.627 -47.024 1.00 24.77 647 VAL A CA 1
ATOM 4916 C C . VAL A 1 647 ? -24.574 0.892 -46.821 1.00 24.77 647 VAL A C 1
ATOM 4918 O O . VAL A 1 647 ? -24.178 1.753 -46.038 1.00 24.77 647 VAL A O 1
ATOM 4921 N N . ILE A 1 648 ? -23.773 0.117 -47.549 1.00 26.98 648 ILE A N 1
ATOM 4922 C CA . ILE A 1 648 ? -22.365 0.336 -47.904 1.00 26.98 648 ILE A CA 1
ATOM 4923 C C . ILE A 1 648 ? -22.365 1.008 -49.287 1.00 26.98 648 ILE A C 1
ATOM 4925 O O . ILE A 1 648 ? -23.205 0.631 -50.107 1.00 26.98 648 ILE A O 1
ATOM 4929 N N . PRO A 1 649 ? -21.417 1.897 -49.622 1.00 29.44 649 PRO A N 1
ATOM 4930 C CA . PRO A 1 649 ? -21.053 2.115 -51.012 1.00 29.44 649 PRO A CA 1
ATOM 4931 C C . PRO A 1 649 ? -19.647 1.570 -51.293 1.00 29.44 649 PRO A C 1
ATOM 4933 O O . PRO A 1 649 ? -18.652 2.097 -50.802 1.00 29.44 649 PRO A O 1
ATOM 4936 N N . ASP A 1 650 ? -19.601 0.527 -52.120 1.00 26.78 650 ASP A N 1
ATOM 4937 C CA . ASP A 1 650 ? -18.445 0.142 -52.928 1.00 26.78 650 ASP A CA 1
ATOM 4938 C C . ASP A 1 650 ? -18.734 0.565 -54.371 1.00 26.78 650 ASP A C 1
ATOM 4940 O O . ASP A 1 650 ? -19.784 0.220 -54.910 1.00 26.78 650 ASP A O 1
ATOM 4944 N N . THR A 1 651 ? -17.776 1.216 -55.027 1.00 29.09 651 THR A N 1
ATOM 4945 C CA . THR A 1 651 ? -17.541 1.025 -56.465 1.00 29.09 651 THR A CA 1
ATOM 4946 C C . THR A 1 651 ? -16.048 1.154 -56.714 1.00 29.09 651 THR A C 1
ATOM 4948 O O . THR A 1 651 ? -15.479 2.237 -56.573 1.00 29.09 651 THR A O 1
ATOM 4951 N N . GLY A 1 652 ? -15.423 0.025 -57.039 1.00 24.69 652 GLY A N 1
ATOM 4952 C CA . GLY A 1 652 ? -14.010 -0.066 -57.369 1.00 24.69 652 GLY A CA 1
ATOM 4953 C C . GLY A 1 652 ? -13.686 0.318 -58.810 1.00 24.69 652 GLY A C 1
ATOM 4954 O O . GLY A 1 652 ? -14.566 0.445 -59.657 1.00 24.69 652 GLY A O 1
ATOM 4955 N N . HIS A 1 653 ? -12.387 0.439 -59.067 1.00 26.95 653 HIS A N 1
ATOM 4956 C CA . HIS A 1 653 ? -11.740 -0.031 -60.287 1.00 26.95 653 HIS A CA 1
ATOM 4957 C C . HIS A 1 653 ? -10.218 -0.016 -60.077 1.00 26.95 653 HIS A C 1
ATOM 4959 O O . HIS A 1 653 ? -9.622 1.038 -59.889 1.00 26.95 653 HIS A O 1
ATOM 4965 N N . ASP A 1 654 ? -9.615 -1.201 -60.112 1.00 27.70 654 ASP A N 1
ATOM 4966 C CA . ASP A 1 654 ? -8.214 -1.425 -60.494 1.00 27.70 654 ASP A CA 1
ATOM 4967 C C . ASP A 1 654 ? -8.198 -1.658 -62.027 1.00 27.70 654 ASP A C 1
ATOM 4969 O O . ASP A 1 654 ? -9.243 -2.088 -62.548 1.00 27.70 654 ASP A O 1
ATOM 4973 N N . PRO A 1 655 ? -7.090 -1.430 -62.781 1.00 39.00 655 PRO A N 1
ATOM 4974 C CA . PRO A 1 655 ? -5.873 -2.221 -62.549 1.00 39.00 655 PRO A CA 1
ATOM 4975 C C . PRO A 1 655 ? -4.492 -1.633 -62.975 1.00 39.00 655 PRO A C 1
ATOM 4977 O O . PRO A 1 655 ? -4.373 -0.698 -63.759 1.00 39.00 655 PRO A O 1
ATOM 4980 N N . THR A 1 656 ? -3.447 -2.358 -62.539 1.00 27.39 656 THR A N 1
ATOM 4981 C CA . THR A 1 656 ? -2.116 -2.611 -63.160 1.00 27.39 656 THR A CA 1
ATOM 4982 C C . THR A 1 656 ? -1.025 -1.524 -63.273 1.00 27.39 656 THR A C 1
ATOM 4984 O O . THR A 1 656 ? -1.192 -0.516 -63.940 1.00 27.39 656 THR A O 1
ATOM 4987 N N . GLN A 1 657 ? 0.144 -1.883 -62.702 1.00 26.33 657 GLN A N 1
ATOM 4988 C CA . GLN A 1 657 ? 1.542 -1.748 -63.179 1.00 26.33 657 GLN A CA 1
ATOM 4989 C C . GLN A 1 657 ? 1.976 -0.462 -63.915 1.00 26.33 657 GLN A C 1
ATOM 4991 O O . GLN A 1 657 ? 1.555 -0.243 -65.039 1.00 26.33 657 GLN A O 1
ATOM 4996 N N . ASP A 1 658 ? 2.964 0.273 -63.375 1.00 25.88 658 ASP A N 1
ATOM 4997 C CA . ASP A 1 658 ? 4.308 0.324 -63.983 1.00 25.88 658 ASP A CA 1
ATOM 4998 C C . ASP A 1 658 ? 5.348 1.137 -63.187 1.00 25.88 658 ASP A C 1
ATOM 5000 O O . ASP A 1 658 ? 5.057 1.985 -62.345 1.00 25.88 658 ASP A O 1
ATOM 5004 N N . SER A 1 659 ? 6.603 0.807 -63.470 1.00 26.14 659 SER A N 1
ATOM 5005 C CA . SER A 1 659 ? 7.853 1.292 -62.892 1.00 26.14 659 SER A CA 1
ATOM 5006 C C . SER A 1 659 ? 8.350 2.666 -63.389 1.00 26.14 659 SER A C 1
ATOM 5008 O O . SER A 1 659 ? 8.130 3.049 -64.529 1.00 26.14 659 SER A O 1
ATOM 5010 N N . THR A 1 660 ? 9.248 3.265 -62.590 1.00 26.94 660 THR A N 1
ATOM 5011 C CA . THR A 1 660 ? 10.412 4.109 -62.975 1.00 26.94 660 THR A CA 1
ATOM 5012 C C . THR A 1 660 ? 10.258 5.547 -63.525 1.00 26.94 660 THR A C 1
ATOM 5014 O O . THR A 1 660 ? 9.780 5.767 -64.625 1.00 26.94 660 THR A O 1
ATOM 5017 N N . ARG A 1 661 ? 11.004 6.441 -62.838 1.00 26.92 661 ARG A N 1
ATOM 5018 C CA . ARG A 1 661 ? 11.933 7.494 -63.334 1.00 26.92 661 ARG A CA 1
ATOM 5019 C C . ARG A 1 661 ? 11.423 8.889 -63.762 1.00 26.92 661 ARG A C 1
ATOM 5021 O O . ARG A 1 661 ? 10.650 9.009 -64.694 1.00 26.92 661 ARG A O 1
ATOM 5028 N N . LEU A 1 662 ? 12.158 9.885 -63.214 1.00 27.19 662 LEU A N 1
ATOM 5029 C CA . LEU A 1 662 ? 12.555 11.205 -63.768 1.00 27.19 662 LEU A CA 1
ATOM 5030 C C . LEU A 1 662 ? 11.410 12.219 -63.981 1.00 27.19 662 LEU A C 1
ATOM 5032 O O . LEU A 1 662 ? 10.344 11.860 -64.435 1.00 27.19 662 LEU A O 1
ATOM 5036 N N . GLY A 1 663 ? 11.526 13.519 -63.717 1.00 24.53 663 GLY A N 1
ATOM 5037 C CA . GLY A 1 663 ? 12.619 14.393 -63.308 1.00 24.53 663 GLY A CA 1
ATOM 5038 C C . GLY A 1 663 ? 12.118 15.850 -63.364 1.00 24.53 663 GLY A C 1
ATOM 5039 O O . GLY A 1 663 ? 11.162 16.132 -64.072 1.00 24.53 663 GLY A O 1
ATOM 5040 N N . ALA A 1 664 ? 12.761 16.707 -62.566 1.00 27.09 664 ALA A N 1
ATOM 5041 C CA . ALA A 1 664 ? 12.955 18.159 -62.689 1.00 27.09 664 ALA A CA 1
ATOM 5042 C C . ALA A 1 664 ? 11.881 19.045 -63.363 1.00 27.09 664 ALA A C 1
ATOM 5044 O O . ALA A 1 664 ? 11.641 18.912 -64.551 1.00 27.09 664 ALA A O 1
ATOM 5045 N N . GLU A 1 665 ? 11.436 20.088 -62.645 1.00 26.16 665 GLU A N 1
ATOM 5046 C CA . GLU A 1 665 ? 11.520 21.485 -63.119 1.00 26.16 665 GLU A CA 1
ATOM 5047 C C . GLU A 1 665 ? 11.235 22.495 -61.976 1.00 26.16 665 GLU A C 1
ATOM 5049 O O . GLU A 1 665 ? 10.151 22.567 -61.406 1.00 26.16 665 GLU A O 1
ATOM 5054 N N . THR A 1 666 ? 12.262 23.269 -61.619 1.00 28.16 666 THR A N 1
ATOM 5055 C CA . THR A 1 666 ? 12.214 24.619 -61.000 1.00 28.16 666 THR A CA 1
ATOM 5056 C C . THR A 1 666 ? 12.306 25.662 -62.140 1.00 28.16 666 THR A C 1
ATOM 5058 O O . THR A 1 666 ? 12.787 25.237 -63.193 1.00 28.16 666 THR A O 1
ATOM 5061 N N . PRO A 1 667 ? 12.045 26.996 -62.005 1.00 43.62 667 PRO A N 1
ATOM 5062 C CA . PRO A 1 667 ? 12.296 27.830 -60.813 1.00 43.62 667 PRO A CA 1
ATOM 5063 C C . PRO A 1 667 ? 11.413 29.106 -60.633 1.00 43.62 667 PRO A C 1
ATOM 5065 O O . PRO A 1 667 ? 10.446 29.348 -61.347 1.00 43.62 667 PRO A O 1
ATOM 5068 N N . SER A 1 668 ? 11.867 29.968 -59.706 1.00 26.41 668 SER A N 1
ATOM 5069 C CA . SER A 1 668 ? 11.493 31.370 -59.400 1.00 26.41 668 SER A CA 1
ATOM 5070 C C . SER A 1 668 ? 10.534 31.536 -58.210 1.00 26.41 668 SER A C 1
ATOM 5072 O O . SER A 1 668 ? 9.502 30.894 -58.145 1.00 26.41 668 SER A O 1
ATOM 5074 N N . GLY A 1 669 ? 10.787 32.363 -57.192 1.00 26.09 669 GLY A N 1
ATOM 5075 C CA . GLY A 1 669 ? 11.874 33.296 -56.894 1.00 26.09 669 GLY A CA 1
ATOM 5076 C C . GLY A 1 669 ? 11.371 34.361 -55.898 1.00 26.09 669 GLY A C 1
ATOM 5077 O O . GLY A 1 669 ? 10.238 34.812 -56.035 1.00 26.09 669 GLY A O 1
ATOM 5078 N N . ARG A 1 670 ? 12.264 34.809 -54.991 1.00 26.86 670 ARG A N 1
ATOM 5079 C CA . ARG A 1 670 ? 12.132 35.819 -53.896 1.00 26.86 670 ARG A CA 1
ATOM 5080 C C . ARG A 1 670 ? 11.633 35.239 -52.564 1.00 26.86 670 ARG A C 1
ATOM 5082 O O . ARG A 1 670 ? 10.575 34.639 -52.529 1.00 26.86 670 ARG A O 1
ATOM 5089 N N . GLY A 1 671 ? 12.297 35.377 -51.414 1.00 26.02 671 GLY A N 1
ATOM 5090 C CA . GLY A 1 671 ? 13.447 36.178 -50.951 1.00 26.02 671 GLY A CA 1
ATOM 5091 C C . GLY A 1 671 ? 13.174 36.494 -49.464 1.00 26.02 671 GLY A C 1
ATOM 5092 O O . GLY A 1 671 ? 12.160 37.111 -49.184 1.00 26.02 671 GLY A O 1
ATOM 5093 N N . SER A 1 672 ? 13.861 35.856 -48.508 1.00 25.52 672 SER A N 1
ATOM 5094 C CA . SER A 1 672 ? 15.062 36.319 -47.770 1.00 25.52 672 SER A CA 1
ATOM 5095 C C . SER A 1 672 ? 14.769 37.067 -46.452 1.00 25.52 672 SER A C 1
ATOM 5097 O O . SER A 1 672 ? 13.818 37.835 -46.390 1.00 25.52 672 SER A O 1
ATOM 5099 N N . TRP A 1 673 ? 15.700 36.878 -45.493 1.00 26.39 673 TRP A N 1
ATOM 5100 C CA . TRP A 1 673 ? 15.932 37.485 -44.155 1.00 26.39 673 TRP A CA 1
ATOM 5101 C C . TRP A 1 673 ? 15.425 36.638 -42.961 1.00 26.39 673 TRP A C 1
ATOM 5103 O O . TRP A 1 673 ? 14.225 36.559 -42.744 1.00 26.39 673 TRP A O 1
ATOM 5113 N N . VAL A 1 674 ? 16.236 35.803 -42.265 1.00 27.75 674 VAL A N 1
ATOM 5114 C CA . VAL A 1 674 ? 17.491 36.002 -41.459 1.00 27.75 674 VAL A CA 1
ATOM 5115 C C . VAL A 1 674 ? 17.239 36.901 -40.233 1.00 27.75 674 VAL A C 1
ATOM 5117 O O . VAL A 1 674 ? 16.702 37.981 -40.418 1.00 27.75 674 VAL A O 1
ATOM 5120 N N . GLY A 1 675 ? 17.597 36.600 -38.974 1.00 25.86 675 GLY A N 1
ATOM 5121 C CA . GLY A 1 675 ? 18.366 35.529 -38.310 1.00 25.86 675 GLY A CA 1
ATOM 5122 C C . GLY A 1 675 ? 18.189 35.651 -36.771 1.00 25.86 675 GLY A C 1
ATOM 5123 O O . GLY A 1 675 ? 17.792 36.702 -36.282 1.00 25.86 675 GLY A O 1
ATOM 5124 N N . SER A 1 676 ? 18.195 34.549 -36.013 1.00 26.19 676 SER A N 1
ATOM 5125 C CA . SER A 1 676 ? 19.261 34.087 -35.092 1.00 26.19 676 SER A CA 1
ATOM 5126 C C . SER A 1 676 ? 19.979 35.158 -34.252 1.00 26.19 676 SER A C 1
ATOM 5128 O O . SER A 1 676 ? 20.746 35.912 -34.836 1.00 26.19 676 SER A O 1
ATOM 5130 N N . VAL A 1 677 ? 19.838 35.126 -32.911 1.00 26.23 677 VAL A N 1
ATOM 5131 C CA . VAL A 1 677 ? 20.929 35.323 -31.919 1.00 26.23 677 VAL A CA 1
ATOM 5132 C C . VAL A 1 677 ? 20.581 34.611 -30.592 1.00 26.23 677 VAL A C 1
ATOM 5134 O O . VAL A 1 677 ? 19.470 34.695 -30.080 1.00 26.23 677 VAL A O 1
ATOM 5137 N N . ILE A 1 678 ? 21.589 33.912 -30.069 1.00 28.97 678 ILE A N 1
ATOM 5138 C CA . ILE A 1 678 ? 21.715 33.152 -28.815 1.00 28.97 678 ILE A CA 1
ATOM 5139 C C . ILE A 1 678 ? 21.922 34.087 -27.605 1.00 28.97 678 ILE A C 1
ATOM 5141 O O . ILE A 1 678 ? 22.622 35.087 -27.725 1.00 28.97 678 ILE A O 1
ATOM 5145 N N . GLY A 1 679 ? 21.447 33.711 -26.410 1.00 23.86 679 GLY A N 1
ATOM 5146 C CA . GLY A 1 679 ? 21.854 34.373 -25.162 1.00 23.86 679 GLY A CA 1
ATOM 5147 C C . GLY A 1 679 ? 21.412 33.648 -23.890 1.00 23.86 679 GLY A C 1
ATOM 5148 O O . GLY A 1 679 ? 20.299 33.833 -23.418 1.00 23.86 679 GLY A O 1
ATOM 5149 N N . ASN A 1 680 ? 22.308 32.833 -23.338 1.00 28.33 680 ASN A N 1
ATOM 5150 C CA . ASN A 1 680 ? 22.197 32.124 -22.064 1.00 28.33 680 ASN A CA 1
ATOM 5151 C C . ASN A 1 680 ? 22.754 33.011 -20.929 1.00 28.33 680 ASN A C 1
ATOM 5153 O O . ASN A 1 680 ? 23.885 33.476 -21.064 1.00 28.33 680 ASN A O 1
ATOM 5157 N N . ALA A 1 681 ? 22.034 33.216 -19.817 1.00 26.14 681 ALA A N 1
ATOM 5158 C CA . ALA A 1 681 ? 22.626 33.676 -18.552 1.00 26.14 681 ALA A CA 1
ATOM 5159 C C . ALA A 1 681 ? 21.723 33.406 -17.332 1.00 26.14 681 ALA A C 1
ATOM 5161 O O . ALA A 1 681 ? 20.571 33.823 -17.267 1.00 26.14 681 ALA A O 1
ATOM 5162 N N . ARG A 1 682 ? 22.320 32.721 -16.351 1.00 29.47 682 ARG A N 1
ATOM 5163 C CA . ARG A 1 682 ? 21.871 32.486 -14.970 1.00 29.47 682 ARG A CA 1
ATOM 5164 C C . ARG A 1 682 ? 21.668 33.794 -14.190 1.00 29.47 682 ARG A C 1
ATOM 5166 O O . ARG A 1 682 ? 22.439 34.728 -14.382 1.00 29.47 682 ARG A O 1
ATOM 5173 N N . GLY A 1 683 ? 20.794 33.784 -13.179 1.00 24.92 683 GLY A N 1
ATOM 5174 C CA . GLY A 1 683 ? 20.879 34.750 -12.077 1.00 24.92 683 GLY A CA 1
ATOM 5175 C C . GLY A 1 683 ? 19.619 34.878 -11.224 1.00 24.92 683 GLY A C 1
ATOM 5176 O O . GLY A 1 683 ? 18.608 35.389 -11.680 1.00 24.92 683 GLY A O 1
ATOM 5177 N N . SER A 1 684 ? 19.722 34.426 -9.978 1.00 29.61 684 SER A N 1
ATOM 5178 C CA . SER A 1 684 ? 18.772 34.520 -8.867 1.00 29.61 684 SER A CA 1
ATOM 5179 C C . SER A 1 684 ? 18.197 35.924 -8.620 1.00 29.61 684 SER A C 1
ATOM 5181 O O . SER A 1 684 ? 18.908 36.913 -8.775 1.00 29.61 684 SER A O 1
ATOM 5183 N N . GLY A 1 685 ? 16.972 36.016 -8.088 1.00 25.08 685 GLY A N 1
ATOM 5184 C CA . GLY A 1 685 ? 16.473 37.275 -7.524 1.00 25.08 685 GLY A CA 1
ATOM 5185 C C . GLY A 1 685 ? 14.998 37.270 -7.135 1.00 25.08 685 GLY A C 1
ATOM 5186 O O . GLY A 1 685 ? 14.126 37.445 -7.973 1.00 25.08 685 GLY A O 1
ATOM 5187 N N . ILE A 1 686 ? 14.749 37.102 -5.839 1.00 28.80 686 ILE A N 1
ATOM 5188 C CA . ILE A 1 686 ? 13.503 37.390 -5.118 1.00 28.80 686 ILE A CA 1
ATOM 5189 C C . ILE A 1 686 ? 12.934 38.765 -5.516 1.00 28.80 686 ILE A C 1
ATOM 5191 O O . ILE A 1 686 ? 13.659 39.757 -5.451 1.00 28.80 686 ILE A O 1
ATOM 5195 N N . MET A 1 687 ? 11.628 38.859 -5.795 1.00 25.36 687 MET A N 1
ATOM 5196 C CA . MET A 1 687 ? 10.888 40.098 -5.539 1.00 25.36 687 MET A CA 1
ATOM 5197 C C . MET A 1 687 ? 9.448 39.827 -5.089 1.00 25.36 687 MET A C 1
ATOM 5199 O O . MET A 1 687 ? 8.726 38.995 -5.632 1.00 25.36 687 MET A O 1
ATOM 5203 N N . ILE A 1 688 ? 9.118 40.525 -4.013 1.00 28.89 688 ILE A N 1
ATOM 5204 C CA . ILE A 1 688 ? 7.956 40.467 -3.135 1.00 28.89 688 ILE A CA 1
ATOM 5205 C C . ILE A 1 688 ? 6.929 41.524 -3.589 1.00 28.89 688 ILE A C 1
ATOM 5207 O O . ILE A 1 688 ? 7.336 42.587 -4.037 1.00 28.89 688 ILE A O 1
ATOM 5211 N N . LEU A 1 689 ? 5.635 41.203 -3.425 1.00 28.53 689 LEU A N 1
ATOM 5212 C CA . LEU A 1 689 ? 4.443 42.068 -3.265 1.00 28.53 689 LEU A CA 1
ATOM 5213 C C . LEU A 1 689 ? 4.412 43.472 -3.911 1.00 28.53 689 LEU A C 1
ATOM 5215 O O . LEU A 1 689 ? 5.089 44.378 -3.451 1.00 28.53 689 LEU A O 1
ATOM 5219 N N . GLU A 1 690 ? 3.444 43.676 -4.811 1.00 27.28 690 GLU A N 1
ATOM 5220 C CA . GLU A 1 690 ? 2.447 44.774 -4.862 1.00 27.28 690 GLU A CA 1
ATOM 5221 C C . GLU A 1 690 ? 1.618 44.569 -6.153 1.00 27.28 690 GLU A C 1
ATOM 5223 O O . GLU A 1 690 ? 2.145 44.120 -7.160 1.00 27.28 690 GLU A O 1
ATOM 5228 N N . GLY A 1 691 ? 0.315 44.806 -6.258 1.00 25.41 691 GLY A N 1
ATOM 5229 C CA . GLY A 1 691 ? -0.644 45.398 -5.353 1.00 25.41 691 GLY A CA 1
ATOM 5230 C C . GLY A 1 691 ? -2.054 45.214 -5.927 1.00 25.41 691 GLY A C 1
ATOM 5231 O O . GLY A 1 691 ? -2.273 45.096 -7.132 1.00 25.41 691 GLY A O 1
ATOM 5232 N N . ILE A 1 692 ? -3.015 45.178 -5.014 1.00 28.22 692 ILE A N 1
ATOM 5233 C CA . ILE A 1 692 ? -4.450 45.236 -5.270 1.00 28.22 692 ILE A CA 1
ATOM 5234 C C . ILE A 1 692 ? -4.780 46.586 -5.918 1.00 28.22 692 ILE A C 1
ATOM 5236 O O . ILE A 1 692 ? -4.531 47.633 -5.322 1.00 28.22 692 ILE A O 1
ATOM 5240 N N . ARG A 1 693 ? -5.434 46.579 -7.083 1.00 26.97 693 ARG A N 1
ATOM 5241 C CA . ARG A 1 693 ? -6.354 47.654 -7.481 1.00 26.97 693 ARG A CA 1
ATOM 5242 C C . ARG A 1 693 ? -7.403 47.114 -8.441 1.00 26.97 693 ARG A C 1
ATOM 5244 O O . ARG A 1 693 ? -7.104 46.349 -9.348 1.00 26.97 693 ARG A O 1
ATOM 5251 N N . GLY A 1 694 ? -8.646 47.446 -8.117 1.00 25.94 694 GLY A N 1
ATOM 5252 C CA . GLY A 1 694 ? -9.821 46.712 -8.540 1.00 25.94 694 GLY A CA 1
ATOM 5253 C C . GLY A 1 694 ? -10.294 47.017 -9.949 1.00 25.94 694 GLY A C 1
ATOM 5254 O O . GLY A 1 694 ? -9.933 48.021 -10.556 1.00 25.94 694 GLY A O 1
ATOM 5255 N N . VAL A 1 695 ? -11.194 46.158 -10.410 1.00 27.88 695 VAL A N 1
ATOM 5256 C CA . VAL A 1 695 ? -12.082 46.446 -11.527 1.00 27.88 695 VAL A CA 1
ATOM 5257 C C . VAL A 1 695 ? -13.478 46.016 -11.097 1.00 27.88 695 VAL A C 1
ATOM 5259 O O . VAL A 1 695 ? -13.766 44.834 -10.933 1.00 27.88 695 VAL A O 1
ATOM 5262 N N . SER A 1 696 ? -14.317 47.018 -10.854 1.00 28.36 696 SER A N 1
ATOM 5263 C CA . SER A 1 696 ? -15.766 46.899 -10.786 1.00 28.36 696 SER A CA 1
ATOM 5264 C C . SER A 1 696 ? -16.340 47.686 -11.957 1.00 28.36 696 SER A C 1
ATOM 5266 O O . SER A 1 696 ? -15.951 48.834 -12.179 1.00 28.36 696 SER A O 1
ATOM 5268 N N . GLY A 1 697 ? -17.276 47.050 -12.659 1.00 26.64 697 GLY A N 1
ATOM 5269 C CA . GLY A 1 697 ? -18.136 47.630 -13.686 1.00 26.64 697 GLY A CA 1
ATOM 5270 C C . GLY A 1 697 ? -17.596 47.477 -15.112 1.00 26.64 697 GLY A C 1
ATOM 5271 O O . GLY A 1 697 ? -16.413 47.645 -15.356 1.00 26.64 697 GLY A O 1
ATOM 5272 N N . SER A 1 698 ? -18.398 47.212 -16.137 1.00 27.81 698 SER A N 1
ATOM 5273 C CA . SER A 1 698 ? -19.845 47.024 -16.244 1.00 27.81 698 SER A CA 1
ATOM 5274 C C . SER A 1 698 ? -20.139 46.805 -17.739 1.00 27.81 698 SER A C 1
ATOM 5276 O O . SER A 1 698 ? -19.722 47.628 -18.544 1.00 27.81 698 SER A O 1
ATOM 5278 N N . VAL A 1 699 ? -20.908 45.760 -18.066 1.00 29.30 699 VAL A N 1
ATOM 5279 C CA . VAL A 1 699 ? -22.019 45.770 -19.048 1.00 29.30 699 VAL A CA 1
ATOM 5280 C C . VAL A 1 699 ? -21.741 45.889 -20.571 1.00 29.30 699 VAL A C 1
ATOM 5282 O O . VAL A 1 699 ? -21.111 46.827 -21.045 1.00 29.30 699 VAL A O 1
ATOM 5285 N N . ARG A 1 700 ? -22.461 45.008 -21.310 1.00 29.20 700 ARG A N 1
ATOM 5286 C CA . ARG A 1 700 ? -22.729 44.889 -22.775 1.00 29.20 700 ARG A CA 1
ATOM 5287 C C . ARG A 1 700 ? -21.583 44.278 -23.598 1.00 29.20 700 ARG A C 1
ATOM 5289 O O . ARG A 1 700 ? -20.488 44.811 -23.588 1.00 29.20 700 ARG A O 1
ATOM 5296 N N . ARG A 1 701 ? -21.764 43.212 -24.381 1.00 34.12 701 ARG A N 1
ATOM 5297 C CA . ARG A 1 701 ? -22.931 42.534 -24.981 1.00 34.12 701 ARG A CA 1
ATOM 5298 C C . ARG A 1 701 ? -22.746 41.025 -24.928 1.00 34.12 701 ARG A C 1
ATOM 5300 O O . ARG A 1 701 ? -21.570 40.608 -24.909 1.00 34.12 701 ARG A O 1
#

InterPro domains:
  IPR006043 Nucleobase cation symporter 2 family [PF00860] (102-484)
  IPR045018 Azaguanine-like transporters [PTHR43337] (3-520)

Foldseek 3Di:
DPPQVVVQLVCCCDPNVVQLQDPNVPDPDHDPLHTLVLLLVLLVLLLLLCVLCLQLLLLLLLQLLAQADQDQVPVDPPRDRQLPDPVDPSSVVSVVSSLLSSLLSSLLQLQLQLQLLQLCQNQLFFLWTKTFDPLQSNCLRPVQQRGSRPHPAHLQLLLQLLLVLLVVLLVCLQQVLLVLLLQQDFLLLLLLLLLLSLVQLLLQQCPDRQHLNQWDQDDVDRIDGGCADPVQQDPVRDRPDRGVNHPLSVLLCVQQAVQLVVCVVVVPRSSNVRSLVVSLVVQPDAVDSSHPQDPDPVSVVLVVLLVLQFDFDDNDRQAQSHDPCCDDPNVVSSVVSNVQCNVLQSSNQSSLVLVSCVLLVQADPQQSDGRSRSSSSSSQSVSSNSSSNSSGGRMHIDNSSSSSSVSVNGTSSSSSSSSVVSVVCSRRSSVSSSRDSSSCSSVSSVSSVVSNVSVVVFLPPDCLSNVLSVQLNPVCNVVVHNRVSSVSSVVSSCCSVVVQVVCCVVVVNPDHDPPPVSDRDGDSDRPCDSGHQLVVVVVVVHPVSVDDDDPVVVVVVVVVVVVVVVVVVVVVVVVVVVVDDDDDDDDDDDDDDDDDDDDDDDDDDDDDDDDDDDDDDDDDDDDDDDDDDDDDDDDDDDDDDDDDDDDDDDDDDDDDDDDDDDDDDDDDDDYDDDDDDDDDDDDDDDDDDDDDDDDDDDDDD

Organism: NCBI:txid45428

Sequence (701 aa):
MGWVERTNMAMAKSVIGRHFRLEFCGTRNERKGTRFLNEVRAGLATFFAMAYIISVNASITADSGGVCICDQTLNFTPPDPHCMNSTNPASSQYERCVQEINRDLVTGTAAVSALSSFSMGLFANMPIALAPGMGLNAYFTYQVVGFHGSGTISYRLALTAIFVEGLIFVLLSIFGLRQWLARVIPASLKIASGAGIGLYLALIGLTYDAGIGAITGGMDDPLRLGGCVPSSRGVDGICQSGKMRNPTMWLGIFGGGIFTAFLMMYRVKGAIIAGILLVSIISWPRDTPVTHFPRTALGDYQFDFFKKIVTFHPIKKVLAVQDWDIGGAQAGQFAVALVTFLYVDILDCTGTLYSMARFCGAIDEDTQDFEGSAVAYLVDALGITVGSLFGSPPVTAFIESGAGISEGGATGITACVTGLCFFFSLFFAPIFASIPSWATGCTLILVGAMMARACTDINWRYIGDSVPAFLTMAVMPFTYSIAYGLITGIVTYAILNTGAYVIGKISSGRIVPHDYEQKEYWTWKIRGGLVPGWLKRFCGGKRDFWREWDFDAEAEELESRDSYILRKKSVRSSRRMSGQNRPRGMSEGTAQVPMDGRVWDVNRLAGYGDGHGMGHFHGMRATEHEDDDDDDVAGHGNTEGLGAAVVIPDTGHDPTQDSTRLGAETPSGRGSWVGSVIGNARGSGIMILEGIRGVSGSVRR